Protein AF-A0A812M1S1-F1 (afdb_monomer_lite)

Sequence (700 aa):
MVAMEPDNLEDELPYSQRESWKDVVPVPQEDGPHPLAVIKYPFGFEEVHSYFRAIQRRNETSVRALHLTADVIEHNSANYTAWYYRRRCLKELGIDLEEERIFTDKWARDCPKNYQVWYHRRWLVTEMATRARSRAPGPEAEEDIQELAKTELDYHLECMRVNSDYKNYNGWSHRQFILQQFSLWHQELPFVEQLLEEDIRNNSAWNHRYTVVRHQNWPLTDTIRERELNFAMQAIRKCASNECAWNYLSAFLGEGDGKVSWTSAPAVEALCREVTAVAAQEGTSCCFAIQALANIFEDGARKRFSASESVQGEVSQAKGDVQAALQQFEQLTEVDRIRAKYWQWLVLVGIEDPVLSCRLLVTIDTMEPLLKWPGRGHRLGSISWGPSNDARACVACCKFVLSRTPLAFGSFAGTHSGRSLHQATYGQIRPSVSFVSEARVIRPVKECNSMDMSILPHPLMDPKGDPREGTFEIPPPPKEVDDSFIKMYQNHSLMLPSERYKEHLLMKAGEQKWREERDAVFRYRKRMTVLERKHPEGILGVDGPTHPDTILYKERYQHLAAQAERKANIAENRFGNLHDKTYSDDAVAMRNYGTDPGLERSKDICIQRKCVDPEQHPFRFLDTHARLFPKFSPTWDPERAAALRSHDVRDRTHNIINGAQNALSYEVALPWEEVQQQAIQRRVAEAAKTATRSMSSHEI

Structure (mmCIF, N/CA/C/O backbone):
data_AF-A0A812M1S1-F1
#
_entry.id   AF-A0A812M1S1-F1
#
loop_
_atom_site.group_PDB
_atom_site.id
_atom_site.type_symbol
_atom_site.label_atom_id
_atom_site.label_alt_id
_atom_site.label_comp_id
_atom_site.label_asym_id
_atom_site.label_entity_id
_atom_site.label_seq_id
_atom_site.pdbx_PDB_ins_code
_atom_site.Cartn_x
_atom_site.Cartn_y
_atom_site.Cartn_z
_atom_site.occupancy
_atom_site.B_iso_or_equiv
_atom_site.auth_seq_id
_atom_site.auth_comp_id
_atom_site.auth_asym_id
_atom_site.auth_atom_id
_atom_site.pdbx_PDB_model_num
ATOM 1 N N . MET A 1 1 ? -3.204 8.213 33.903 1.00 43.81 1 MET A N 1
ATOM 2 C CA . MET A 1 1 ? -4.020 7.657 34.993 1.00 43.81 1 MET A CA 1
ATOM 3 C C . MET A 1 1 ? -4.989 8.739 35.476 1.00 43.81 1 MET A C 1
ATOM 5 O O . MET A 1 1 ? -4.626 9.516 36.349 1.00 43.81 1 MET A O 1
ATOM 9 N N . VAL A 1 2 ? -6.241 8.760 35.001 1.00 32.69 2 VAL A N 1
ATOM 10 C CA . VAL A 1 2 ? -7.370 8.665 35.930 1.00 32.69 2 VAL A CA 1
ATOM 11 C C . VAL A 1 2 ? -6.939 7.541 36.846 1.00 32.69 2 VAL A C 1
ATOM 13 O O . VAL A 1 2 ? -6.674 6.450 36.344 1.00 32.69 2 VAL A O 1
ATOM 16 N N . ALA A 1 3 ? -6.618 7.876 38.094 1.00 27.91 3 ALA A N 1
ATOM 17 C CA . ALA A 1 3 ? -6.011 6.945 39.029 1.00 27.91 3 ALA A CA 1
ATOM 18 C C . ALA A 1 3 ? -6.717 5.593 38.884 1.00 27.91 3 ALA A C 1
ATOM 20 O O . ALA A 1 3 ? -7.895 5.478 39.212 1.00 27.91 3 ALA A O 1
ATOM 21 N N . MET A 1 4 ? -6.020 4.603 38.316 1.00 37.97 4 MET A N 1
ATOM 22 C CA . MET A 1 4 ? -6.395 3.228 38.571 1.00 37.97 4 MET A CA 1
ATOM 23 C C . MET A 1 4 ? -6.186 3.120 40.067 1.00 37.97 4 MET A C 1
ATOM 25 O O . MET A 1 4 ? -5.042 3.181 40.527 1.00 37.97 4 MET A O 1
ATOM 29 N N . GLU A 1 5 ? -7.283 3.136 40.822 1.00 37.41 5 GLU A N 1
ATOM 30 C CA . GLU A 1 5 ? -7.204 2.874 42.247 1.00 37.41 5 GLU A CA 1
ATOM 31 C C . GLU A 1 5 ? -6.403 1.576 42.402 1.00 37.41 5 GLU A C 1
ATOM 33 O O . GLU A 1 5 ? -6.735 0.597 41.726 1.00 37.41 5 GLU A O 1
ATOM 38 N N . PRO A 1 6 ? -5.313 1.561 43.189 1.00 38.31 6 PRO A N 1
ATOM 39 C CA . PRO A 1 6 ? -4.313 0.498 43.106 1.00 38.31 6 PRO A CA 1
ATOM 40 C C . PRO A 1 6 ? -4.781 -0.897 43.538 1.00 38.31 6 PRO A C 1
ATOM 42 O O . PRO A 1 6 ? -3.941 -1.780 43.604 1.00 38.31 6 PRO A O 1
ATOM 45 N N . ASP A 1 7 ? -6.068 -1.120 43.816 1.00 44.41 7 ASP A N 1
ATOM 46 C CA . ASP A 1 7 ? -6.589 -2.367 44.382 1.00 44.41 7 ASP A CA 1
ATOM 47 C C . ASP A 1 7 ? -8.059 -2.637 43.991 1.00 44.41 7 ASP A C 1
ATOM 49 O O . ASP A 1 7 ? -8.865 -3.043 44.831 1.00 44.41 7 ASP A O 1
ATOM 53 N N . ASN A 1 8 ? -8.466 -2.444 42.729 1.00 55.25 8 ASN A N 1
ATOM 54 C CA . ASN A 1 8 ? -9.764 -2.983 42.302 1.00 55.25 8 ASN A CA 1
ATOM 55 C C . ASN A 1 8 ? -9.637 -4.481 41.972 1.00 55.25 8 ASN A C 1
ATOM 57 O O . ASN A 1 8 ? -9.629 -4.878 40.810 1.00 55.25 8 ASN A O 1
ATOM 61 N N . LEU A 1 9 ? -9.539 -5.321 43.012 1.00 65.69 9 LEU A N 1
ATOM 62 C CA . LEU A 1 9 ? -9.507 -6.795 42.918 1.00 65.69 9 LEU A CA 1
ATOM 63 C C . LEU A 1 9 ? -10.657 -7.370 42.066 1.00 65.69 9 LEU A C 1
ATOM 65 O O . LEU A 1 9 ? -10.580 -8.502 41.595 1.00 65.69 9 LEU A O 1
ATOM 69 N N . GLU A 1 10 ? -11.729 -6.598 41.868 1.00 77.56 10 GLU A N 1
ATOM 70 C CA . GLU A 1 10 ? -12.855 -6.948 41.007 1.00 77.56 10 GLU A CA 1
ATOM 71 C C . GLU A 1 10 ? -12.462 -7.077 39.524 1.00 77.56 10 GLU A C 1
ATOM 73 O O . GLU A 1 10 ? -13.024 -7.913 38.817 1.00 77.56 10 GLU A O 1
ATOM 78 N N . ASP A 1 11 ? -11.478 -6.312 39.041 1.00 75.31 11 ASP A N 1
ATOM 79 C CA . ASP A 1 11 ? -11.073 -6.332 37.629 1.00 75.31 11 ASP A CA 1
ATOM 80 C C . ASP A 1 11 ? -10.280 -7.593 37.241 1.00 75.31 11 ASP A C 1
ATOM 82 O O . ASP A 1 11 ? -10.211 -7.937 36.059 1.00 75.31 11 ASP A O 1
ATOM 86 N N . GLU A 1 12 ? -9.764 -8.342 38.221 1.00 78.75 12 GLU A N 1
ATOM 87 C CA . GLU A 1 12 ? -9.169 -9.670 38.011 1.00 78.75 12 GLU A CA 1
A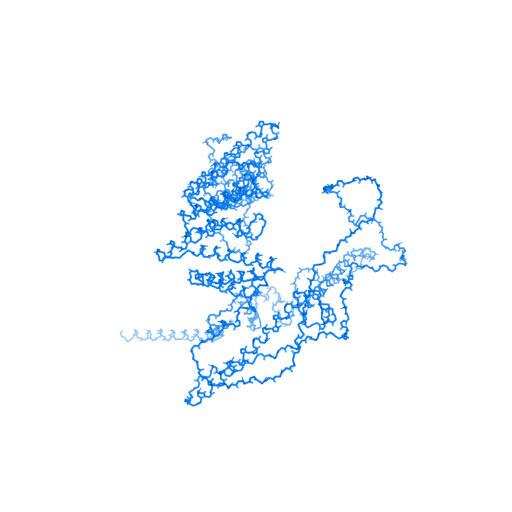TOM 88 C C . GLU A 1 12 ? -10.219 -10.794 37.969 1.00 78.75 12 GLU A C 1
ATOM 90 O O . GLU A 1 12 ? -9.928 -11.911 37.532 1.00 78.75 12 GLU A O 1
ATOM 95 N N . LEU A 1 13 ? -11.456 -10.519 38.400 1.00 88.06 13 LEU A N 1
ATOM 96 C CA . LEU A 1 13 ? -12.528 -11.510 38.410 1.00 88.06 13 LEU A CA 1
ATOM 97 C C . LEU A 1 13 ? -13.172 -11.667 37.017 1.00 88.06 13 LEU A C 1
ATOM 99 O O . LEU A 1 13 ? -13.267 -10.696 36.253 1.00 88.06 13 LEU A O 1
ATOM 103 N N . PRO A 1 14 ? -13.692 -12.868 36.692 1.00 90.25 14 PRO A N 1
ATOM 104 C CA . PRO A 1 14 ? -14.591 -13.077 35.557 1.00 90.25 14 PRO A CA 1
ATOM 105 C C . PRO A 1 14 ? -15.770 -12.101 35.595 1.00 90.25 14 PRO A C 1
ATOM 107 O O . PRO A 1 14 ? -16.297 -11.806 36.670 1.00 90.25 14 PRO A O 1
ATOM 110 N N . TYR A 1 15 ? -16.235 -11.637 34.434 1.00 93.19 15 TYR A N 1
ATOM 111 C CA . TYR A 1 15 ? -17.319 -10.646 34.344 1.00 93.19 15 TYR A CA 1
ATOM 112 C C . TYR A 1 15 ? -18.610 -11.098 35.044 1.00 93.19 15 TYR A C 1
ATOM 114 O O . TYR A 1 15 ? -19.323 -10.279 35.618 1.00 93.19 15 TYR A O 1
ATOM 122 N N . SER A 1 16 ? -18.883 -12.404 35.062 1.00 92.62 16 SER A N 1
ATOM 123 C CA . SER A 1 16 ? -20.007 -13.009 35.790 1.00 92.62 16 SER A CA 1
ATOM 124 C C . SER A 1 16 ? -19.948 -12.864 37.312 1.00 92.62 16 SER A C 1
ATOM 126 O O . SER A 1 16 ? -20.977 -13.002 37.975 1.00 92.62 16 SER A O 1
ATOM 128 N N . GLN A 1 17 ? -18.769 -12.590 37.870 1.00 93.06 17 GLN A N 1
ATOM 129 C CA . GLN A 1 17 ? -18.531 -12.459 39.309 1.00 93.06 17 GLN A CA 1
ATOM 130 C C . GLN A 1 17 ? -18.355 -11.002 39.751 1.00 93.06 17 GLN A C 1
ATOM 132 O O . GLN A 1 17 ? -18.343 -10.736 40.952 1.00 93.06 17 GLN A O 1
ATOM 137 N N . ARG A 1 18 ? -18.250 -10.064 38.803 1.00 93.75 18 ARG A N 1
ATOM 138 C CA . ARG A 1 18 ? -18.139 -8.632 39.089 1.00 93.75 18 ARG A CA 1
ATOM 139 C C . ARG A 1 18 ? -19.490 -8.084 39.550 1.00 93.75 18 ARG A C 1
ATOM 141 O O . ARG A 1 18 ? -20.499 -8.210 38.853 1.00 93.75 18 ARG A O 1
ATOM 148 N N . GLU A 1 19 ? -19.514 -7.452 40.719 1.00 92.12 19 GLU A N 1
ATOM 149 C CA . GLU A 1 19 ? -20.697 -6.790 41.280 1.00 92.12 19 GLU A CA 1
ATOM 150 C C . GLU A 1 19 ? -21.224 -5.714 40.322 1.00 92.12 19 GLU A C 1
ATOM 152 O O . GLU A 1 19 ? -22.426 -5.626 40.065 1.00 92.12 19 GLU A O 1
ATOM 157 N N . SER A 1 20 ? -20.300 -4.967 39.715 1.00 92.44 20 SER A N 1
ATOM 158 C CA . SER A 1 20 ? -20.544 -3.903 38.735 1.00 92.44 20 SER A CA 1
ATOM 159 C C . SER A 1 20 ? -21.190 -4.366 37.417 1.00 92.44 20 SER A C 1
ATOM 161 O O . SER A 1 20 ? -21.615 -3.525 36.618 1.00 92.44 20 SER A O 1
ATOM 163 N N . TRP A 1 21 ? -21.291 -5.681 37.188 1.00 95.19 21 TRP A N 1
ATOM 164 C CA . TRP A 1 21 ? -21.847 -6.291 35.974 1.00 95.19 21 TRP A CA 1
ATOM 165 C C . TRP A 1 21 ? -23.093 -7.151 36.218 1.00 95.19 21 TRP A C 1
ATOM 167 O O . TRP A 1 21 ? -23.639 -7.714 35.266 1.00 95.19 21 TRP A O 1
ATOM 177 N N . LYS A 1 22 ? -23.603 -7.226 37.456 1.00 94.50 22 LYS A N 1
ATOM 178 C CA . LYS A 1 22 ? -24.790 -8.036 37.796 1.00 94.50 22 LYS A CA 1
ATOM 179 C C . LYS A 1 22 ? -26.070 -7.623 37.068 1.00 94.50 22 LYS A C 1
ATOM 181 O O . LYS A 1 22 ? -26.960 -8.449 36.881 1.00 94.50 22 LYS A O 1
ATOM 186 N N . ASP A 1 23 ? -26.187 -6.363 36.652 1.00 95.81 23 ASP A N 1
ATOM 187 C CA . ASP A 1 23 ? -27.327 -5.862 35.876 1.00 95.81 23 ASP A CA 1
ATOM 188 C C . ASP A 1 23 ? -27.279 -6.281 34.394 1.00 95.81 23 ASP A C 1
ATOM 190 O O . ASP A 1 23 ? -28.252 -6.089 33.651 1.00 95.81 23 ASP A O 1
ATOM 194 N N . VAL A 1 24 ? -26.158 -6.839 33.927 1.00 96.38 24 VAL A N 1
ATOM 195 C CA . VAL A 1 24 ? -25.936 -7.229 32.534 1.00 96.38 24 VAL A CA 1
ATOM 196 C C . VAL A 1 24 ? -26.082 -8.739 32.379 1.00 96.38 24 VAL A C 1
ATOM 198 O O . VAL A 1 24 ? -25.326 -9.525 32.938 1.00 96.38 24 VAL A O 1
ATOM 201 N N . VAL A 1 25 ? -27.044 -9.151 31.552 1.00 96.69 25 VAL A N 1
ATOM 202 C CA . VAL A 1 25 ? -27.196 -10.556 31.155 1.00 96.69 25 VAL A CA 1
ATOM 203 C C . VAL A 1 25 ? -26.327 -10.801 29.914 1.00 96.69 25 VAL A C 1
ATOM 205 O O . VAL A 1 25 ? -26.579 -10.151 28.893 1.00 96.69 25 VAL A O 1
ATOM 208 N N . PRO A 1 26 ? -25.322 -11.698 29.965 1.00 97.12 26 PRO A N 1
ATOM 209 C CA . PRO A 1 26 ? -24.440 -11.960 28.831 1.00 97.12 26 PRO A CA 1
ATOM 210 C C . PRO A 1 26 ? -25.211 -12.576 27.658 1.00 97.12 26 PRO A C 1
ATOM 212 O O . PRO A 1 26 ? -26.117 -13.389 27.842 1.00 97.12 26 PRO A O 1
ATOM 215 N N . VAL A 1 27 ? -24.840 -12.198 26.433 1.00 98.00 27 VAL A N 1
ATOM 216 C CA . VAL A 1 27 ? -25.465 -12.699 25.200 1.00 98.00 27 VAL A CA 1
ATOM 217 C C . VAL A 1 27 ? -24.479 -13.629 24.487 1.00 98.00 27 VAL A C 1
ATOM 219 O O . VAL A 1 27 ? -23.480 -13.133 23.960 1.00 98.00 27 VAL A O 1
ATOM 222 N N . PRO A 1 28 ? -24.712 -14.955 24.444 1.00 96.00 28 PRO A N 1
ATOM 223 C CA . PRO A 1 28 ? -23.805 -15.889 23.779 1.00 96.00 28 PRO A CA 1
ATOM 224 C C . PRO A 1 28 ? -23.759 -15.653 22.264 1.00 96.00 28 PRO A C 1
ATOM 226 O O . PRO A 1 28 ? -24.627 -14.994 21.689 1.00 96.00 28 PRO A O 1
ATOM 229 N N . GLN A 1 29 ? -22.721 -16.175 21.614 1.00 95.62 29 GLN A N 1
ATOM 230 C CA . GLN A 1 29 ? -22.627 -16.149 20.157 1.00 95.62 29 GLN A CA 1
ATOM 231 C C . GLN A 1 29 ? -23.627 -17.141 19.555 1.00 95.62 29 GLN A C 1
ATOM 233 O O . GLN A 1 29 ? -23.710 -18.283 20.001 1.00 95.62 29 GLN A O 1
ATOM 238 N N . GLU A 1 30 ? -24.386 -16.710 18.551 1.00 94.44 30 GLU A N 1
ATOM 239 C CA . GLU A 1 30 ? -25.366 -17.551 17.863 1.00 94.44 30 GLU A CA 1
ATOM 240 C C . GLU A 1 30 ? -24.811 -18.006 16.506 1.00 94.44 30 GLU A C 1
ATOM 242 O O . GLU A 1 30 ? -25.001 -17.339 15.493 1.00 94.44 30 GLU A O 1
ATOM 247 N N . ASP A 1 31 ? -24.132 -19.157 16.483 1.00 94.25 31 ASP A N 1
ATOM 248 C CA . ASP A 1 31 ? -23.580 -19.746 15.247 1.00 94.25 31 ASP A CA 1
ATOM 249 C C . ASP A 1 31 ? -24.579 -20.680 14.521 1.00 94.25 31 ASP A C 1
ATOM 251 O O . ASP A 1 31 ? -24.254 -21.320 13.518 1.00 94.25 31 ASP A O 1
ATOM 255 N N . GLY A 1 32 ? -25.819 -20.757 15.016 1.00 93.56 32 GLY A N 1
ATOM 256 C CA . GLY A 1 32 ? -26.879 -21.616 14.485 1.00 93.56 32 GLY A CA 1
ATOM 257 C C . GLY A 1 32 ? -26.776 -23.095 14.906 1.00 93.56 32 GLY A C 1
ATOM 258 O O . GLY A 1 32 ? -25.876 -23.486 15.647 1.00 93.56 32 GLY A O 1
ATOM 259 N N . PRO A 1 33 ? -27.715 -23.952 14.452 1.00 94.69 33 PRO A N 1
ATOM 260 C CA . PRO A 1 33 ? -27.803 -25.356 14.878 1.00 94.69 33 PRO A CA 1
ATOM 261 C C . PRO A 1 33 ? -26.703 -26.258 14.292 1.00 94.69 33 PRO A C 1
ATOM 263 O O . PRO A 1 33 ? -26.418 -27.321 14.842 1.00 94.69 33 PRO A O 1
ATOM 266 N N . HIS A 1 34 ? -26.094 -25.853 13.174 1.00 94.50 34 HIS A N 1
ATOM 267 C CA . HIS A 1 34 ? -25.042 -26.596 12.473 1.00 94.50 34 HIS A CA 1
ATOM 268 C C . HIS A 1 34 ? -23.892 -25.651 12.107 1.00 94.50 34 HIS A C 1
ATOM 270 O O . HIS A 1 34 ? -23.747 -25.274 10.941 1.00 94.50 34 HIS A O 1
ATOM 276 N N . PRO A 1 35 ? -23.118 -25.208 13.107 1.00 93.75 35 PRO A N 1
ATOM 277 C CA . PRO A 1 35 ? -22.160 -24.138 12.915 1.00 93.75 35 PRO A CA 1
ATOM 278 C C . PRO A 1 35 ? -20.952 -24.611 12.087 1.00 93.75 35 PRO A C 1
ATOM 280 O O . PRO A 1 35 ? -20.458 -25.731 12.243 1.00 93.75 35 PRO A O 1
ATOM 283 N N . LEU A 1 36 ? -20.479 -23.752 11.180 1.00 93.44 36 LEU A N 1
ATOM 284 C CA . LEU A 1 36 ? -19.307 -23.991 10.331 1.00 93.44 36 LEU A CA 1
ATOM 285 C C . LEU A 1 36 ? -18.106 -23.217 10.873 1.00 93.44 36 LEU A C 1
ATOM 287 O O . LEU A 1 36 ? -18.261 -22.102 11.357 1.00 93.44 36 LEU A O 1
ATOM 291 N N . ALA A 1 37 ? -16.907 -23.800 10.764 1.00 94.00 37 ALA A N 1
ATOM 292 C CA . ALA A 1 37 ? -15.658 -23.185 11.229 1.00 94.00 37 ALA A CA 1
ATOM 293 C C . ALA A 1 37 ? -15.702 -22.729 12.706 1.00 94.00 37 ALA A C 1
ATOM 295 O O . ALA A 1 37 ? -15.164 -21.680 13.055 1.00 94.00 37 ALA A O 1
ATOM 296 N N . VAL A 1 38 ? -16.334 -23.535 13.570 1.00 93.62 38 VAL A N 1
ATOM 297 C CA . VAL A 1 38 ? -16.431 -23.266 15.012 1.00 93.62 38 VAL A CA 1
ATOM 298 C C . VAL A 1 38 ? -15.045 -23.114 15.617 1.00 93.62 38 VAL A C 1
ATOM 300 O O . VAL A 1 38 ? -14.226 -24.038 15.581 1.00 93.62 38 VAL A O 1
ATOM 303 N N . ILE A 1 39 ? -14.804 -21.955 16.214 1.00 95.31 39 ILE A N 1
ATOM 304 C CA . ILE A 1 39 ? -13.573 -21.678 16.938 1.00 95.31 39 ILE A CA 1
ATOM 305 C C . ILE A 1 39 ? -13.738 -22.232 18.349 1.00 95.31 39 ILE A C 1
ATOM 307 O O . ILE A 1 39 ? -14.681 -21.894 19.057 1.00 95.31 39 ILE A O 1
ATOM 311 N N . LYS A 1 40 ? -12.802 -23.082 18.774 1.00 94.50 40 LYS A N 1
ATOM 312 C CA . LYS A 1 40 ? -12.700 -23.482 20.179 1.00 94.50 40 LYS A CA 1
ATOM 313 C C . LYS A 1 40 ? -11.996 -22.366 20.936 1.00 94.50 40 LYS A C 1
ATOM 315 O O . LYS A 1 40 ? -10.768 -22.291 20.921 1.00 94.50 40 LYS A O 1
ATOM 320 N N . TYR A 1 41 ? -12.783 -21.466 21.507 1.00 95.44 41 TYR A N 1
ATOM 321 C CA . TYR A 1 41 ? -12.266 -20.283 22.173 1.00 95.44 41 TYR A CA 1
ATOM 322 C C . TYR A 1 41 ? -11.461 -20.641 23.437 1.00 95.44 41 TYR A C 1
ATOM 324 O O . TYR A 1 41 ? -11.786 -21.615 24.122 1.00 95.44 41 TYR A O 1
ATOM 332 N N . PRO A 1 42 ? -10.399 -19.879 23.757 1.00 91.75 42 PRO A N 1
ATOM 333 C CA . PRO A 1 42 ? -9.688 -20.037 25.018 1.00 91.75 42 PRO A CA 1
ATOM 334 C C . PRO A 1 42 ? -10.553 -19.570 26.196 1.00 91.75 42 PRO A C 1
ATOM 336 O O . PRO A 1 42 ? -11.547 -18.860 26.023 1.00 91.75 42 PRO A O 1
ATOM 339 N N . PHE A 1 43 ? -10.155 -19.955 27.410 1.00 88.56 43 PHE A N 1
ATOM 340 C CA . PHE A 1 43 ? -10.838 -19.543 28.637 1.00 88.56 43 PHE A CA 1
ATOM 341 C C . PHE A 1 43 ? -10.971 -18.010 28.722 1.00 88.56 43 PHE A C 1
ATOM 343 O O . PHE A 1 43 ? -10.062 -17.280 28.329 1.00 88.56 43 PHE A O 1
ATOM 350 N N . GLY A 1 44 ? -12.121 -17.528 29.200 1.00 90.88 44 GLY A N 1
ATOM 351 C CA . GLY A 1 44 ? -12.446 -16.099 29.316 1.00 90.88 44 GLY A CA 1
ATOM 352 C C . GLY A 1 44 ? -12.945 -15.438 28.024 1.00 90.88 44 GLY A C 1
ATOM 353 O O . GLY A 1 44 ? -13.817 -14.574 28.086 1.00 90.88 44 GLY A O 1
ATOM 354 N N . PHE A 1 45 ? -12.508 -15.893 26.844 1.00 95.94 45 PHE A N 1
ATOM 355 C CA . PHE A 1 45 ? -12.856 -15.249 25.569 1.00 95.94 45 PHE A CA 1
ATOM 356 C C . PHE A 1 45 ? -14.371 -15.188 25.328 1.00 95.94 45 PHE A C 1
ATOM 358 O O . PHE A 1 45 ? -14.901 -14.134 24.964 1.00 95.94 45 PHE A O 1
ATOM 365 N N . GLU A 1 46 ? -15.067 -16.315 25.518 1.00 95.38 46 GLU A N 1
ATOM 366 C CA . GLU A 1 46 ? -16.518 -16.407 25.318 1.00 95.38 46 GLU A CA 1
ATOM 367 C C . GLU A 1 46 ? -17.282 -15.500 26.276 1.00 95.38 46 GLU A C 1
ATOM 369 O O . GLU A 1 46 ? -18.252 -14.864 25.863 1.00 95.38 46 GLU A O 1
ATOM 374 N N . GLU A 1 47 ? -16.842 -15.421 27.533 1.00 95.38 47 GLU A N 1
ATOM 375 C CA . GLU A 1 47 ? -17.469 -14.592 28.557 1.00 95.38 47 GLU A CA 1
ATOM 376 C C . GLU A 1 47 ? -17.354 -13.115 28.173 1.00 95.38 47 GLU A C 1
ATOM 378 O O . GLU A 1 47 ? -18.377 -12.461 27.959 1.00 95.38 47 GLU A O 1
ATOM 383 N N . VAL A 1 48 ? -16.129 -12.623 27.965 1.00 97.12 48 VAL A N 1
ATOM 384 C CA . VAL A 1 48 ? -15.853 -11.227 27.589 1.00 97.12 48 VAL A CA 1
ATOM 385 C C . VAL A 1 48 ? -16.642 -10.828 26.340 1.00 97.12 48 VAL A C 1
ATOM 387 O O . VAL A 1 48 ? -17.332 -9.807 26.322 1.00 97.12 48 VAL A O 1
ATOM 390 N N . HIS A 1 49 ? -16.634 -11.666 25.298 1.00 97.81 49 HIS A N 1
ATOM 391 C CA . HIS A 1 49 ? -17.378 -11.374 24.071 1.00 97.81 49 HIS A CA 1
ATOM 392 C C . HIS A 1 49 ? -18.900 -11.460 24.256 1.00 97.81 49 HIS A C 1
ATOM 394 O O . HIS A 1 49 ? -19.639 -10.779 23.540 1.00 97.81 49 HIS A O 1
ATOM 400 N N . SER A 1 50 ? -19.395 -12.253 25.209 1.00 97.75 50 SER A N 1
ATOM 401 C CA . SER A 1 50 ? -20.829 -12.326 25.510 1.00 97.75 50 SER A CA 1
ATOM 402 C C . SER A 1 50 ? -21.328 -11.097 26.258 1.00 97.75 50 SER A C 1
ATOM 404 O O . SER A 1 50 ? -22.409 -10.586 25.949 1.00 97.75 50 SER A O 1
ATOM 406 N N . TYR A 1 51 ? -20.524 -10.571 27.181 1.00 98.12 51 TYR A N 1
ATOM 407 C CA . TYR A 1 51 ? -20.777 -9.272 27.801 1.00 98.12 51 TYR A CA 1
ATOM 408 C C . TYR A 1 51 ? -20.671 -8.138 26.782 1.00 98.12 51 TYR A C 1
ATOM 410 O O . TYR A 1 51 ? -21.519 -7.244 26.771 1.00 98.12 51 TYR A O 1
ATOM 418 N N . PHE A 1 52 ? -19.716 -8.210 25.850 1.00 98.25 52 PHE A N 1
ATOM 419 C CA . PHE A 1 52 ? -19.597 -7.216 24.785 1.00 98.25 52 PHE A CA 1
ATOM 420 C C . PHE A 1 52 ? -20.853 -7.189 23.916 1.00 98.25 52 PHE A C 1
ATOM 422 O O . PHE A 1 52 ? -21.469 -6.136 23.773 1.00 98.25 52 PHE A O 1
ATOM 429 N N . ARG A 1 53 ? -21.329 -8.348 23.443 1.00 98.44 53 ARG A N 1
ATOM 430 C CA . ARG A 1 53 ? -22.602 -8.448 22.707 1.00 98.44 53 ARG A CA 1
ATOM 431 C C . ARG A 1 53 ? -23.791 -7.899 23.504 1.00 98.44 53 ARG A C 1
ATOM 433 O O . ARG A 1 53 ? -24.664 -7.256 22.920 1.00 98.44 53 ARG A O 1
ATOM 440 N N . ALA A 1 54 ? -23.830 -8.111 24.821 1.00 97.81 54 ALA A N 1
ATOM 441 C CA . ALA A 1 54 ? -24.883 -7.575 25.683 1.00 97.81 54 ALA A CA 1
ATOM 442 C C . ALA A 1 54 ? -24.866 -6.036 25.738 1.00 97.81 54 ALA A C 1
ATOM 444 O O . ALA A 1 54 ? -25.901 -5.402 25.511 1.00 97.81 54 ALA A O 1
ATOM 445 N N . ILE A 1 55 ? -23.693 -5.436 25.961 1.00 97.38 55 ILE A N 1
ATOM 446 C CA . ILE A 1 55 ? -23.484 -3.979 25.945 1.00 97.38 55 ILE A CA 1
ATOM 447 C C . ILE A 1 55 ? -23.845 -3.387 24.584 1.00 97.38 55 ILE A C 1
ATOM 449 O O . ILE A 1 55 ? -24.559 -2.384 24.504 1.00 97.38 55 ILE A O 1
ATOM 453 N N . GLN A 1 56 ? -23.430 -4.047 23.501 1.00 96.31 56 GLN A N 1
ATOM 454 C CA . GLN A 1 56 ? -23.762 -3.625 22.147 1.00 96.31 56 GLN A CA 1
ATOM 455 C C . GLN A 1 56 ? -25.270 -3.611 21.904 1.00 96.31 56 GLN A C 1
ATOM 457 O O . GLN A 1 56 ? -25.798 -2.622 21.399 1.00 96.31 56 GLN A O 1
ATOM 462 N N . ARG A 1 57 ? -25.973 -4.674 22.314 1.00 96.00 57 ARG A N 1
ATOM 463 C CA . ARG A 1 57 ? -27.428 -4.806 22.155 1.00 96.00 57 ARG A CA 1
ATOM 464 C C . ARG A 1 57 ? -28.209 -3.758 22.947 1.00 96.00 57 ARG A C 1
ATOM 466 O O . ARG A 1 57 ? -29.251 -3.308 22.480 1.00 96.00 57 ARG A O 1
ATOM 473 N N . ARG A 1 58 ? -27.707 -3.362 24.120 1.00 95.75 58 ARG A N 1
ATOM 474 C CA . ARG A 1 58 ? -28.261 -2.260 24.929 1.00 95.75 58 ARG A CA 1
ATOM 475 C C . ARG A 1 58 ? -27.881 -0.877 24.402 1.00 95.75 58 ARG A C 1
ATOM 477 O O . ARG A 1 58 ? -28.415 0.117 24.879 1.00 95.75 58 ARG A O 1
ATOM 484 N N . ASN A 1 59 ? -26.972 -0.817 23.429 1.00 95.12 59 ASN A N 1
ATOM 485 C CA . ASN A 1 59 ? -26.363 0.408 22.939 1.00 95.12 59 ASN A CA 1
ATOM 486 C C . ASN A 1 59 ? -25.773 1.274 24.069 1.00 95.12 59 ASN A C 1
ATOM 488 O O . ASN A 1 59 ? -25.806 2.498 23.992 1.00 95.12 59 ASN A O 1
ATOM 492 N N . GLU A 1 60 ? -25.248 0.637 25.118 1.00 96.62 60 GLU A N 1
ATOM 493 C CA . GLU A 1 60 ? -24.731 1.339 26.290 1.00 96.62 60 GLU A CA 1
ATOM 494 C C . GLU A 1 60 ? -23.402 2.033 25.958 1.00 96.62 60 GLU A C 1
ATOM 496 O O . GLU A 1 60 ? -22.498 1.423 25.380 1.00 96.62 60 GLU A O 1
ATOM 501 N N . THR A 1 61 ? -23.285 3.307 26.336 1.00 96.62 61 THR A N 1
ATOM 502 C CA . THR A 1 61 ? -22.029 4.062 26.298 1.00 96.62 61 THR A CA 1
ATOM 503 C C . THR A 1 61 ? -21.676 4.494 27.722 1.00 96.62 61 THR A C 1
ATOM 505 O O . THR A 1 61 ? -22.262 5.429 28.263 1.00 96.62 61 THR A O 1
ATOM 508 N N . SER A 1 62 ? -20.741 3.782 28.349 1.00 96.25 62 SER A N 1
ATOM 509 C CA . SER A 1 62 ? -20.341 3.961 29.750 1.00 96.25 62 SER A CA 1
ATOM 510 C C . SER A 1 62 ? -18.842 3.698 29.928 1.00 96.25 62 SER A C 1
ATOM 512 O O . SER A 1 62 ? -18.200 3.100 29.061 1.00 96.25 62 SER A O 1
ATOM 514 N N . VAL A 1 63 ? -18.267 4.118 31.059 1.00 95.06 63 VAL A N 1
ATOM 515 C CA . VAL A 1 63 ? -16.844 3.863 31.367 1.00 95.06 63 VAL A CA 1
ATOM 516 C C . VAL A 1 63 ? -16.565 2.358 31.462 1.00 95.06 63 VAL A C 1
ATOM 518 O O . VAL A 1 63 ? -15.588 1.878 30.893 1.00 95.06 63 VAL A O 1
ATOM 521 N N . ARG A 1 64 ? -17.477 1.576 32.060 1.00 94.50 64 ARG A N 1
ATOM 522 C CA . ARG A 1 64 ? -17.361 0.106 32.085 1.00 94.50 64 ARG A CA 1
ATOM 523 C C . ARG A 1 64 ? -17.410 -0.513 30.684 1.00 94.50 64 ARG A C 1
ATOM 525 O O . ARG A 1 64 ? -16.667 -1.449 30.411 1.00 94.50 64 ARG A O 1
ATOM 532 N N . ALA A 1 65 ? -18.221 0.030 29.770 1.00 96.44 65 ALA A N 1
ATOM 533 C CA . ALA A 1 65 ? -18.244 -0.417 28.378 1.00 96.44 65 ALA A CA 1
ATOM 534 C C . ALA A 1 65 ? -16.910 -0.119 27.673 1.00 96.44 65 ALA A C 1
ATOM 536 O O . ALA A 1 65 ? -16.428 -0.950 26.902 1.00 96.44 65 ALA A O 1
ATOM 537 N N . LEU A 1 66 ? -16.283 1.027 27.968 1.00 96.56 66 LEU A N 1
ATOM 538 C CA . LEU A 1 66 ? -14.949 1.352 27.466 1.00 96.56 66 LEU A CA 1
ATOM 539 C C . LEU A 1 66 ? -13.894 0.361 27.980 1.00 96.56 66 LEU A C 1
ATOM 541 O O . LEU A 1 66 ? -13.106 -0.134 27.174 1.00 96.56 66 LEU A O 1
ATOM 545 N N . HIS A 1 67 ? -13.890 0.039 29.275 1.00 95.50 67 HIS A N 1
ATOM 546 C CA . HIS A 1 67 ? -12.967 -0.951 29.846 1.00 95.50 67 HIS A CA 1
ATOM 547 C C . HIS A 1 67 ? -13.176 -2.335 29.225 1.00 95.50 67 HIS A C 1
ATOM 549 O O . HIS A 1 67 ? -12.220 -2.936 28.746 1.00 95.50 67 HIS A O 1
ATOM 555 N N . LEU A 1 68 ? -14.430 -2.770 29.069 1.00 96.75 68 LEU A N 1
ATOM 556 C CA . LEU A 1 68 ? -14.751 -4.024 28.388 1.00 96.75 68 LEU A CA 1
ATOM 557 C C . LEU A 1 68 ? -14.196 -4.079 26.957 1.00 96.75 68 LEU A C 1
ATOM 559 O O . LEU A 1 68 ? -13.733 -5.128 26.514 1.00 96.75 68 LEU A O 1
ATOM 563 N N . THR A 1 69 ? -14.200 -2.963 26.215 1.00 97.75 69 THR A N 1
ATOM 564 C CA . THR A 1 69 ? -13.585 -2.964 24.876 1.00 97.75 69 THR A CA 1
ATOM 565 C C . THR A 1 69 ? -12.081 -3.230 24.907 1.00 97.75 69 THR A C 1
ATOM 567 O O . THR A 1 69 ? -11.576 -3.806 23.947 1.00 97.75 69 THR A O 1
ATOM 570 N N . ALA A 1 70 ? -11.370 -2.844 25.973 1.00 96.31 70 ALA A N 1
ATOM 571 C CA . ALA A 1 70 ? -9.945 -3.136 26.115 1.00 96.31 70 ALA A CA 1
ATOM 572 C C . ALA A 1 70 ? -9.711 -4.648 26.244 1.00 96.31 70 ALA A C 1
ATOM 574 O O . ALA A 1 70 ? -8.882 -5.183 25.515 1.00 96.31 70 ALA A O 1
ATOM 575 N N . ASP A 1 71 ? -10.514 -5.342 27.052 1.00 96.06 71 ASP A N 1
ATOM 576 C CA . ASP A 1 71 ? -10.417 -6.799 27.229 1.00 96.06 71 ASP A CA 1
ATOM 577 C C . ASP A 1 71 ? -10.789 -7.564 25.950 1.00 96.06 71 ASP A C 1
ATOM 579 O O . ASP A 1 71 ? -10.150 -8.550 25.580 1.00 96.06 71 ASP A O 1
ATOM 583 N N . VAL A 1 72 ? -11.794 -7.081 25.207 1.00 97.38 72 VAL A N 1
ATOM 584 C CA . VAL A 1 72 ? -12.141 -7.641 23.889 1.00 97.38 72 VAL A CA 1
ATOM 585 C C . VAL A 1 72 ? -10.973 -7.494 22.908 1.00 97.38 72 VAL A C 1
ATOM 587 O O . VAL A 1 72 ? -10.690 -8.422 22.148 1.00 97.38 72 VAL A O 1
ATOM 590 N N . ILE A 1 73 ? -10.293 -6.344 22.917 1.00 97.25 73 ILE A N 1
ATOM 591 C CA . ILE A 1 73 ? -9.118 -6.076 22.075 1.00 97.25 73 ILE A CA 1
ATOM 592 C C . ILE A 1 73 ? -7.919 -6.918 22.528 1.00 97.25 73 ILE A C 1
ATOM 594 O O . ILE A 1 73 ? -7.190 -7.412 21.671 1.00 97.25 73 ILE A O 1
ATOM 598 N N . GLU A 1 74 ? -7.742 -7.143 23.830 1.00 94.94 74 GLU A N 1
ATOM 599 C CA . GLU A 1 74 ? -6.690 -8.018 24.358 1.00 94.94 74 GLU A CA 1
ATOM 600 C C . GLU A 1 74 ? -6.862 -9.455 23.851 1.00 94.94 74 GLU A C 1
ATOM 602 O O . GLU A 1 74 ? -5.911 -10.085 23.391 1.00 94.94 74 GLU A O 1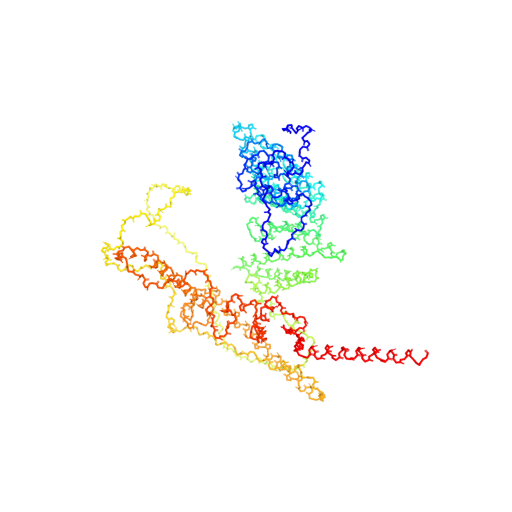
ATOM 607 N N . HIS A 1 75 ? -8.101 -9.949 23.832 1.00 94.69 75 HIS A N 1
ATOM 608 C CA . HIS A 1 75 ? -8.421 -11.257 23.270 1.00 94.69 75 HIS A CA 1
ATOM 609 C C . HIS A 1 75 ? -8.336 -11.317 21.740 1.00 94.69 75 HIS A C 1
ATOM 611 O O . HIS A 1 75 ? -7.950 -12.345 21.180 1.00 94.69 75 HIS A O 1
ATOM 617 N N . ASN A 1 76 ? -8.753 -10.257 21.047 1.00 95.56 76 ASN A N 1
ATOM 618 C CA . ASN A 1 76 ? -8.715 -10.181 19.593 1.00 95.56 76 ASN A CA 1
ATOM 619 C C . ASN A 1 76 ? -8.573 -8.733 19.116 1.00 95.56 76 ASN A C 1
ATOM 621 O O . ASN A 1 76 ? -9.555 -8.050 18.805 1.00 95.56 76 ASN A O 1
ATOM 625 N N . SER A 1 77 ? -7.327 -8.299 18.941 1.00 95.69 77 SER A N 1
ATOM 626 C CA . SER A 1 77 ? -7.021 -6.943 18.487 1.00 95.69 77 SER A CA 1
ATOM 627 C C . SER A 1 77 ? -7.486 -6.671 17.054 1.00 95.69 77 SER A C 1
ATOM 629 O O . SER A 1 77 ? -7.550 -5.516 16.639 1.00 95.69 77 SER A O 1
ATOM 631 N N . ALA A 1 78 ? -7.844 -7.694 16.271 1.00 96.62 78 ALA A N 1
ATOM 632 C CA . ALA A 1 78 ? -8.401 -7.533 14.928 1.00 96.62 78 ALA A CA 1
ATOM 633 C C . ALA A 1 78 ? -9.928 -7.319 14.923 1.00 96.62 78 ALA A C 1
ATOM 635 O O . ALA A 1 78 ? -10.519 -7.080 13.865 1.00 96.62 78 ALA A O 1
ATOM 636 N N . ASN A 1 79 ? -10.594 -7.371 16.085 1.00 97.81 79 ASN A N 1
ATOM 637 C CA . ASN A 1 79 ? -12.030 -7.129 16.195 1.00 97.81 79 ASN A CA 1
ATOM 638 C C . ASN A 1 79 ? -12.362 -5.645 15.950 1.00 97.81 79 ASN A C 1
ATOM 640 O O . ASN A 1 79 ? -12.415 -4.819 16.862 1.00 97.81 79 ASN A O 1
ATOM 644 N N . TYR A 1 80 ? -12.625 -5.296 14.691 1.00 98.00 80 TYR A N 1
ATOM 645 C CA . TYR A 1 80 ? -12.938 -3.926 14.271 1.00 98.00 80 TYR A CA 1
ATOM 646 C C . TYR A 1 80 ? -14.191 -3.348 14.942 1.00 98.00 80 TYR A C 1
ATOM 648 O O . TYR A 1 80 ? -14.306 -2.127 15.075 1.00 98.00 80 TYR A O 1
ATOM 656 N N . THR A 1 81 ? -15.115 -4.202 15.387 1.00 97.88 81 THR A N 1
ATOM 657 C CA . THR A 1 81 ? -16.340 -3.770 16.061 1.00 97.88 81 THR A CA 1
ATOM 658 C C . THR A 1 81 ? -16.038 -3.270 17.473 1.00 97.88 81 THR A C 1
ATOM 660 O O . THR A 1 81 ? -16.592 -2.251 17.888 1.00 97.88 81 THR A O 1
ATOM 663 N N . ALA A 1 82 ? -15.112 -3.926 18.179 1.00 97.94 82 ALA A N 1
ATOM 664 C CA . ALA A 1 82 ? -14.620 -3.472 19.478 1.00 97.94 82 ALA A CA 1
ATOM 665 C C . ALA A 1 82 ? -13.945 -2.101 19.366 1.00 97.94 82 ALA A C 1
ATOM 667 O O . ALA A 1 82 ? -14.311 -1.174 20.084 1.00 97.94 82 ALA A O 1
ATOM 668 N N . TRP A 1 83 ? -13.055 -1.927 18.384 1.00 98.25 83 TRP A N 1
ATOM 669 C CA . TRP A 1 83 ? -12.413 -0.638 18.110 1.00 98.25 83 TRP A CA 1
ATOM 670 C C . TRP A 1 83 ? -13.407 0.470 17.746 1.00 98.25 83 TRP A C 1
ATOM 672 O O . TRP A 1 83 ? -13.242 1.615 18.163 1.00 98.25 83 TRP A O 1
ATOM 682 N N . TYR A 1 84 ? -14.450 0.154 16.974 1.00 97.81 84 TYR A N 1
ATOM 683 C CA . TYR A 1 84 ? -15.519 1.108 16.679 1.00 97.81 84 TYR A CA 1
ATOM 684 C C . TYR A 1 84 ? -16.260 1.545 17.952 1.00 97.81 84 TYR A C 1
ATOM 686 O O . TYR A 1 84 ? -16.394 2.747 18.193 1.00 97.81 84 TYR A O 1
ATOM 694 N N . TYR A 1 85 ? -16.691 0.590 18.782 1.00 97.75 85 TYR A N 1
ATOM 695 C CA . TYR A 1 85 ? -17.370 0.883 20.049 1.00 97.75 85 TYR A CA 1
ATOM 696 C C . TYR A 1 85 ? -16.477 1.673 21.008 1.00 97.75 85 TYR A C 1
ATOM 698 O O . TYR A 1 85 ? -16.948 2.619 21.637 1.00 97.75 85 TYR A O 1
ATOM 706 N N . ARG A 1 86 ? -15.180 1.347 21.060 1.00 98.00 86 ARG A N 1
ATOM 707 C CA . ARG A 1 86 ? -14.182 2.070 21.851 1.00 98.00 86 ARG A CA 1
ATOM 708 C C . ARG A 1 86 ? -14.120 3.548 21.465 1.00 98.00 86 ARG A C 1
ATOM 710 O O . ARG A 1 86 ? -14.300 4.406 22.323 1.00 98.00 86 ARG A O 1
ATOM 717 N N . ARG A 1 87 ? -13.965 3.860 20.168 1.00 97.81 87 ARG A N 1
ATOM 718 C CA . ARG A 1 87 ? -13.978 5.251 19.659 1.00 97.81 87 ARG A CA 1
ATOM 719 C C . ARG A 1 87 ? -15.261 5.991 19.998 1.00 97.81 87 ARG A C 1
ATOM 721 O O . ARG A 1 87 ? -15.215 7.165 20.357 1.00 97.81 87 ARG A O 1
ATOM 728 N N . ARG A 1 88 ? -16.405 5.312 19.890 1.00 96.81 88 ARG A N 1
ATOM 729 C CA . ARG A 1 88 ? -17.696 5.895 20.256 1.00 96.81 88 ARG A CA 1
ATOM 730 C C . ARG A 1 88 ? -17.731 6.277 21.734 1.00 96.81 88 ARG A C 1
ATOM 732 O O . ARG A 1 88 ? -18.071 7.413 22.044 1.00 96.81 88 ARG A O 1
ATOM 739 N N . CYS A 1 89 ? -17.306 5.374 22.619 1.00 97.06 89 CYS A N 1
ATOM 740 C CA . CYS A 1 89 ? -17.241 5.639 24.056 1.00 97.06 89 CYS A CA 1
ATOM 741 C C . CYS A 1 89 ? -16.305 6.812 24.374 1.00 97.06 89 CYS A C 1
ATOM 743 O O . CYS A 1 89 ? -16.710 7.741 25.062 1.00 97.06 89 CYS A O 1
ATOM 745 N N . LEU A 1 90 ? -15.095 6.828 23.808 1.00 97.38 90 LEU A N 1
ATOM 746 C CA . LEU A 1 90 ? -14.124 7.917 23.994 1.00 97.38 90 LEU A CA 1
ATOM 747 C C . LEU A 1 90 ? -14.660 9.285 23.549 1.00 97.38 90 LEU A C 1
ATOM 749 O O . LEU A 1 90 ? -14.323 10.318 24.133 1.00 97.38 90 LEU A O 1
ATOM 753 N N . LYS A 1 91 ? -15.480 9.304 22.493 1.00 95.25 91 LYS A N 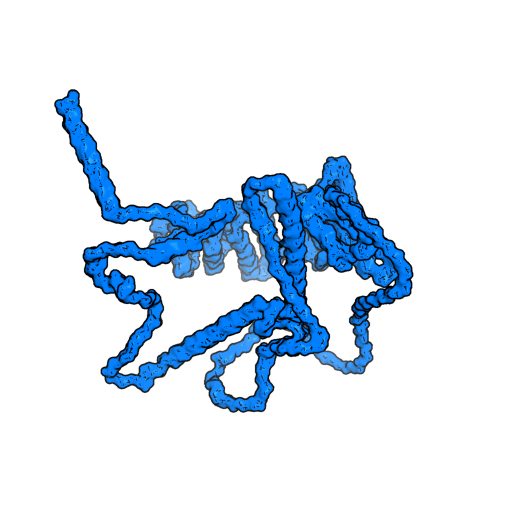1
ATOM 754 C CA . LYS A 1 91 ? -16.075 10.531 21.967 1.00 95.25 91 LYS A CA 1
ATOM 755 C C . LYS A 1 91 ? -17.258 11.009 22.805 1.00 95.25 91 LYS A C 1
ATOM 757 O O . LYS A 1 91 ? -17.289 12.174 23.178 1.00 95.25 91 LYS A O 1
ATOM 762 N N . GLU A 1 92 ? -18.211 10.129 23.097 1.00 95.88 92 GLU A N 1
ATOM 763 C CA . GLU A 1 92 ? -19.445 10.477 23.817 1.00 95.88 92 GLU A CA 1
ATOM 764 C C . GLU A 1 92 ? -19.198 10.782 25.300 1.00 95.88 92 GLU A C 1
ATOM 766 O O . GLU A 1 92 ? -19.840 11.672 25.848 1.00 95.88 92 GLU A O 1
ATOM 771 N N . LEU A 1 93 ? -18.245 10.094 25.938 1.00 95.06 93 LEU A N 1
ATOM 772 C CA . LEU A 1 93 ? -17.903 10.316 27.347 1.00 95.06 93 LEU A CA 1
ATOM 773 C C . LEU A 1 93 ? -16.964 11.514 27.556 1.00 95.06 93 LEU A C 1
ATOM 775 O O . LEU A 1 93 ? -16.750 11.920 28.693 1.00 95.06 93 LEU A O 1
ATOM 779 N N . GLY A 1 94 ? -16.377 12.064 26.487 1.00 91.94 94 GLY A N 1
ATOM 780 C CA . GLY A 1 94 ? -15.438 13.186 26.585 1.00 91.94 94 GLY A CA 1
ATOM 781 C C . GLY A 1 94 ? -14.161 12.868 27.374 1.00 91.94 94 GLY A C 1
ATOM 782 O O . GLY A 1 94 ? -13.564 13.776 27.944 1.00 91.94 94 GLY A O 1
ATOM 783 N N . ILE A 1 95 ? -13.751 11.595 27.418 1.00 92.75 95 ILE A N 1
ATOM 784 C CA . ILE A 1 95 ? -12.561 11.136 28.154 1.00 92.75 95 ILE A CA 1
ATOM 785 C C . ILE A 1 95 ? -11.298 11.751 27.547 1.00 92.75 95 ILE A C 1
ATOM 787 O O . ILE A 1 95 ? -11.220 11.935 26.325 1.00 92.75 95 ILE A O 1
ATOM 791 N N . ASP A 1 96 ? -10.326 12.077 28.400 1.00 90.12 96 ASP A N 1
ATOM 792 C CA . ASP A 1 96 ? -9.023 12.571 27.966 1.00 90.12 96 ASP A CA 1
ATOM 793 C C . ASP A 1 96 ? -8.296 11.528 27.105 1.00 90.12 96 ASP A C 1
ATOM 795 O O . ASP A 1 96 ? -8.236 10.342 27.426 1.00 90.12 96 ASP A O 1
ATOM 799 N N . LEU A 1 97 ? -7.769 11.973 25.969 1.00 95.25 97 LEU A N 1
ATOM 800 C CA . LEU A 1 97 ? -7.241 11.083 24.936 1.00 95.25 97 LEU A CA 1
ATOM 801 C C . LEU A 1 97 ? -5.782 10.694 25.170 1.00 95.25 97 LEU A C 1
ATOM 803 O O . LEU A 1 97 ? -5.287 9.804 24.483 1.00 95.25 97 LEU A O 1
ATOM 807 N N . GLU A 1 98 ? -5.105 11.307 26.140 1.00 92.38 98 GLU A N 1
ATOM 808 C CA . GLU A 1 98 ? -3.712 10.977 26.439 1.00 92.38 98 GLU A CA 1
ATOM 809 C C . GLU A 1 98 ? -3.563 9.546 26.973 1.00 92.38 98 GLU A C 1
ATOM 811 O O . GLU A 1 98 ? -2.655 8.812 26.587 1.00 92.38 98 GLU A O 1
ATOM 816 N N . GLU A 1 99 ? -4.519 9.084 27.779 1.00 91.12 99 GLU A N 1
ATOM 817 C CA . GLU A 1 99 ? -4.548 7.690 28.235 1.00 91.12 99 GLU A CA 1
ATOM 818 C C . GLU A 1 99 ? -4.795 6.716 27.089 1.00 91.12 99 GLU A C 1
ATOM 820 O O . GLU A 1 99 ? -4.194 5.642 27.023 1.00 91.12 99 GLU A O 1
ATOM 825 N N . GLU A 1 100 ? -5.651 7.112 26.148 1.00 96.12 100 GLU A N 1
ATOM 826 C CA . GLU A 1 100 ? -5.928 6.317 24.961 1.00 96.12 100 GLU A CA 1
ATOM 827 C C . GLU A 1 100 ? -4.717 6.248 24.027 1.00 96.12 100 GLU A C 1
ATOM 829 O O . GLU A 1 100 ? -4.492 5.224 23.372 1.00 96.12 100 GLU A O 1
ATOM 834 N N . ARG A 1 101 ? -3.912 7.313 23.981 1.00 94.50 101 ARG A N 1
ATOM 835 C CA . ARG A 1 101 ? -2.636 7.338 23.265 1.00 94.50 101 ARG A CA 1
ATOM 836 C C . ARG A 1 101 ? -1.686 6.302 23.837 1.00 94.50 101 ARG A C 1
ATOM 838 O O . ARG A 1 101 ? -1.208 5.465 23.079 1.00 94.50 101 ARG A O 1
ATOM 845 N N . ILE A 1 102 ? -1.525 6.264 25.159 1.00 92.56 102 ILE A N 1
ATOM 846 C CA . ILE A 1 102 ? -0.703 5.258 25.850 1.00 92.56 102 ILE A CA 1
ATOM 847 C C . ILE A 1 102 ? -1.238 3.838 25.602 1.00 92.56 102 ILE A C 1
ATOM 849 O O . ILE A 1 102 ? -0.468 2.928 25.292 1.00 92.56 102 ILE A O 1
ATOM 853 N N . PHE A 1 103 ? -2.558 3.638 25.672 1.00 93.75 103 PHE A N 1
ATOM 854 C CA . PHE A 1 103 ? -3.180 2.351 25.346 1.00 93.75 103 PHE A CA 1
ATOM 855 C C . PHE A 1 103 ? -2.859 1.917 23.907 1.00 93.75 103 PHE A C 1
ATOM 857 O O . PHE A 1 103 ? -2.458 0.779 23.659 1.00 93.75 103 PHE A O 1
ATOM 864 N N . THR A 1 104 ? -2.989 2.833 22.948 1.00 94.94 104 THR A N 1
ATOM 865 C CA . THR A 1 104 ? -2.715 2.564 21.531 1.00 94.94 104 THR A CA 1
ATOM 866 C C . THR A 1 104 ? -1.216 2.383 21.263 1.00 94.94 104 THR A C 1
ATOM 868 O O . THR A 1 104 ? -0.854 1.632 20.356 1.00 94.94 104 THR A O 1
ATOM 871 N N . ASP A 1 105 ? -0.338 3.011 22.056 1.00 93.69 105 ASP A N 1
ATOM 872 C CA . ASP A 1 105 ? 1.118 2.850 21.976 1.00 93.69 105 ASP A CA 1
ATOM 873 C C . ASP A 1 105 ? 1.550 1.400 22.283 1.00 93.69 105 ASP A C 1
ATOM 875 O O . ASP A 1 105 ? 2.472 0.883 21.650 1.00 93.69 105 ASP A O 1
ATOM 879 N N . LYS A 1 106 ? 0.880 0.703 23.212 1.00 92.19 106 LYS A N 1
ATOM 880 C CA . LYS A 1 106 ? 1.113 -0.738 23.437 1.00 92.19 106 LYS A CA 1
ATOM 881 C C . LYS A 1 106 ? 0.810 -1.524 22.160 1.00 92.19 106 LYS A C 1
ATOM 883 O O . LYS A 1 106 ? 1.650 -2.250 21.637 1.00 92.19 106 LYS A O 1
ATOM 888 N N . TRP A 1 107 ? -0.383 -1.329 21.605 1.00 93.62 107 TRP A N 1
ATOM 889 C CA . TRP A 1 107 ? -0.866 -2.131 20.482 1.00 93.62 107 TRP A CA 1
ATOM 890 C C . TRP A 1 107 ? -0.141 -1.868 19.166 1.00 93.62 107 TRP A C 1
ATOM 892 O O . TRP A 1 107 ? 0.064 -2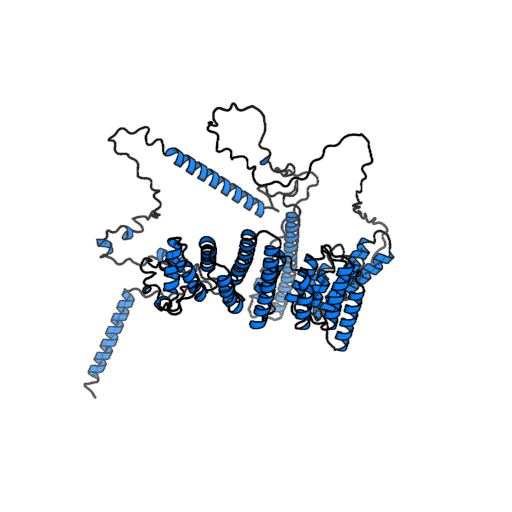.801 18.392 1.00 93.62 107 TRP A O 1
ATOM 902 N N . ALA A 1 108 ? 0.249 -0.623 18.888 1.00 93.50 108 ALA A N 1
ATOM 903 C CA . ALA A 1 108 ? 1.011 -0.305 17.681 1.00 93.50 108 ALA A CA 1
ATOM 904 C C . ALA A 1 108 ? 2.419 -0.916 17.728 1.00 93.50 108 ALA A C 1
ATOM 906 O O . ALA A 1 108 ? 2.931 -1.336 16.689 1.00 93.50 108 ALA A O 1
ATOM 907 N N . ARG A 1 109 ? 2.996 -1.046 18.930 1.00 93.31 109 ARG A N 1
ATOM 908 C CA . ARG A 1 109 ? 4.266 -1.736 19.159 1.00 93.31 109 ARG A CA 1
ATOM 909 C C . ARG A 1 109 ? 4.133 -3.252 19.054 1.00 93.31 109 ARG A C 1
ATOM 911 O O . ARG A 1 109 ? 4.908 -3.851 18.317 1.00 93.31 109 ARG A O 1
ATOM 918 N N . ASP A 1 110 ? 3.171 -3.841 19.762 1.00 91.25 110 ASP A N 1
ATOM 919 C CA . ASP A 1 110 ? 3.050 -5.297 19.928 1.00 91.25 110 ASP A CA 1
ATOM 920 C C . ASP A 1 110 ? 2.364 -5.969 18.727 1.00 91.25 110 ASP A C 1
ATOM 922 O O . ASP A 1 110 ? 2.641 -7.118 18.387 1.00 91.25 110 ASP A O 1
ATOM 926 N N . CYS A 1 111 ? 1.462 -5.250 18.052 1.00 93.12 111 CYS A N 1
ATOM 927 C CA . CYS A 1 111 ? 0.692 -5.721 16.899 1.00 93.12 111 CYS A CA 1
ATOM 928 C C . CYS A 1 111 ? 0.849 -4.787 15.676 1.00 93.12 111 CYS A C 1
ATOM 930 O O . CYS A 1 111 ? -0.150 -4.357 15.090 1.00 93.12 111 CYS A O 1
ATOM 932 N N . PRO A 1 112 ? 2.076 -4.510 15.193 1.00 93.88 112 PRO A N 1
ATOM 933 C CA . PRO A 1 112 ? 2.341 -3.491 14.168 1.00 93.88 112 PRO A CA 1
ATOM 934 C C . PRO A 1 112 ? 1.762 -3.841 12.785 1.00 93.88 112 PRO A C 1
ATOM 936 O O . PRO A 1 112 ? 1.724 -3.005 11.883 1.00 93.88 112 PRO A O 1
ATOM 939 N N . LYS A 1 113 ? 1.306 -5.080 12.570 1.00 95.38 113 LYS A N 1
ATOM 940 C CA . LYS A 1 113 ? 0.685 -5.539 11.312 1.00 95.38 113 LYS A CA 1
ATOM 941 C C . LYS A 1 113 ? -0.849 -5.553 11.362 1.00 95.38 113 LYS A C 1
ATOM 943 O O . LYS A 1 113 ? -1.483 -6.016 10.420 1.00 95.38 113 LYS A O 1
ATOM 948 N N . ASN A 1 114 ? -1.447 -5.019 12.425 1.00 96.25 114 ASN A N 1
ATOM 949 C CA . ASN A 1 114 ? -2.893 -4.950 12.606 1.00 96.25 114 ASN A CA 1
ATOM 950 C C . ASN A 1 114 ? -3.483 -3.652 12.016 1.00 96.25 114 ASN A C 1
ATOM 952 O O . ASN A 1 114 ? -3.108 -2.553 12.417 1.00 96.25 114 ASN A O 1
ATOM 956 N N . TYR A 1 115 ? -4.446 -3.766 11.097 1.00 97.38 115 TYR A N 1
ATOM 957 C CA . TYR A 1 115 ? -5.087 -2.607 10.458 1.00 97.38 115 TYR A CA 1
ATOM 958 C C . TYR A 1 115 ? -5.883 -1.729 11.429 1.00 97.38 115 TYR A C 1
ATOM 960 O O . TYR A 1 115 ? -5.872 -0.504 11.310 1.00 97.38 115 TYR A O 1
ATOM 968 N N . GLN A 1 116 ? -6.604 -2.344 12.366 1.00 97.69 116 GLN A N 1
ATOM 969 C CA . GLN A 1 116 ? -7.500 -1.653 13.285 1.00 97.69 116 GLN A CA 1
ATOM 970 C C . GLN A 1 116 ? -6.726 -0.751 14.246 1.00 97.69 116 GLN A C 1
ATOM 972 O O . GLN A 1 116 ? -7.174 0.363 14.503 1.00 97.69 116 GLN A O 1
ATOM 977 N N . VAL A 1 117 ? -5.552 -1.195 14.702 1.00 96.56 117 VAL A N 1
ATOM 978 C CA . VAL A 1 117 ? -4.658 -0.422 15.574 1.00 96.56 117 VAL A CA 1
ATOM 979 C C . VAL A 1 117 ? -4.209 0.870 14.891 1.00 96.56 117 VAL A C 1
ATOM 981 O O . VAL A 1 117 ? -4.411 1.958 15.426 1.00 96.56 117 VAL A O 1
ATOM 984 N N . TRP A 1 118 ? -3.669 0.780 13.672 1.00 96.94 118 TRP A N 1
ATOM 985 C CA . TRP A 1 118 ? -3.225 1.965 12.929 1.00 96.94 118 TRP A CA 1
ATOM 986 C C . TRP A 1 118 ? -4.387 2.872 12.530 1.00 96.94 118 TRP A C 1
ATOM 988 O O . TRP A 1 118 ? -4.271 4.094 12.596 1.00 96.94 118 TRP A O 1
ATOM 998 N N . TYR A 1 119 ? -5.534 2.299 12.161 1.00 97.31 119 TYR A N 1
ATOM 999 C CA . TYR A 1 119 ? -6.732 3.086 11.877 1.00 97.31 119 TYR A CA 1
ATOM 1000 C C . TYR A 1 119 ? -7.226 3.847 13.115 1.00 97.31 119 TYR A C 1
ATOM 1002 O O . TYR A 1 119 ? -7.562 5.030 13.028 1.00 97.31 119 TYR A O 1
ATOM 1010 N N . HIS A 1 120 ? -7.232 3.190 14.275 1.00 97.88 120 HIS A N 1
ATOM 1011 C CA . HIS A 1 120 ? -7.588 3.812 15.544 1.00 97.88 120 HIS A CA 1
ATOM 1012 C C . HIS A 1 120 ? -6.613 4.925 15.921 1.00 97.88 120 HIS A C 1
ATOM 1014 O O . HIS A 1 120 ? -7.051 6.010 16.288 1.00 97.88 120 HIS A O 1
ATOM 1020 N N . ARG A 1 121 ? -5.310 4.709 15.720 1.00 96.75 121 ARG A N 1
ATOM 1021 C CA . ARG A 1 121 ? -4.273 5.718 15.952 1.00 96.75 121 ARG A CA 1
ATOM 1022 C C . ARG A 1 121 ? -4.444 6.962 15.074 1.00 96.75 121 ARG A C 1
ATOM 1024 O O . ARG A 1 121 ? -4.336 8.079 15.570 1.00 96.75 121 ARG A O 1
ATOM 1031 N N . ARG A 1 122 ? -4.792 6.803 13.789 1.00 97.19 122 ARG A N 1
ATOM 1032 C CA . ARG A 1 122 ? -5.120 7.944 12.903 1.00 97.19 122 ARG A CA 1
ATOM 1033 C C . ARG A 1 122 ? -6.311 8.740 13.407 1.00 97.19 122 ARG A C 1
ATOM 1035 O O . ARG A 1 122 ? -6.267 9.971 13.422 1.00 97.19 122 ARG A O 1
ATOM 1042 N N . TRP A 1 123 ? -7.375 8.038 13.799 1.00 97.69 123 TRP A N 1
ATOM 1043 C CA . TRP A 1 123 ? -8.547 8.679 14.383 1.00 97.69 123 TRP A CA 1
ATOM 1044 C C . TRP A 1 123 ? -8.174 9.433 15.660 1.00 97.69 123 TRP A C 1
ATOM 1046 O O . TRP A 1 123 ? -8.549 10.593 15.790 1.00 97.69 123 TRP A O 1
ATOM 1056 N N . LEU A 1 124 ? -7.389 8.812 16.543 1.00 97.50 124 LEU A N 1
ATOM 1057 C CA . LEU A 1 124 ? -6.968 9.383 17.816 1.00 97.50 124 LEU A CA 1
ATOM 1058 C C . LEU A 1 124 ? -6.220 10.705 17.621 1.00 97.50 124 LEU A C 1
ATOM 1060 O O . LEU A 1 124 ? -6.643 11.721 18.159 1.00 97.50 124 LEU A O 1
ATOM 1064 N N . VAL A 1 125 ? -5.170 10.717 16.795 1.00 97.06 125 VAL A N 1
ATOM 1065 C CA . VAL A 1 125 ? -4.375 11.929 16.526 1.00 97.06 125 VAL A CA 1
ATOM 1066 C C . VAL A 1 125 ? -5.233 13.027 15.882 1.00 97.06 125 VAL A C 1
ATOM 1068 O O . VAL A 1 125 ? -5.119 14.203 16.226 1.00 97.06 125 VAL A O 1
ATOM 1071 N N . THR A 1 126 ? -6.156 12.655 14.990 1.00 96.81 126 THR A N 1
ATOM 1072 C CA . THR A 1 126 ? -7.087 13.608 14.357 1.00 96.81 126 THR A CA 1
ATOM 1073 C C . THR A 1 126 ? -8.073 14.203 15.362 1.00 96.81 126 THR A C 1
ATOM 1075 O O . THR A 1 126 ? -8.353 15.404 15.335 1.00 96.81 126 THR A O 1
ATOM 1078 N N . GLU A 1 127 ? -8.614 13.374 16.250 1.00 96.69 127 GLU A N 1
ATOM 1079 C CA . GLU A 1 127 ? -9.550 13.791 17.287 1.00 96.69 127 GLU A CA 1
ATOM 1080 C C . GLU A 1 127 ? -8.843 14.670 18.331 1.00 96.69 127 GLU A C 1
ATOM 1082 O O . GLU A 1 127 ? -9.373 15.723 18.678 1.00 96.69 127 GLU A O 1
ATOM 1087 N N . MET A 1 128 ? -7.623 14.318 18.757 1.00 95.75 128 MET A N 1
ATOM 1088 C CA . MET A 1 128 ? -6.790 15.144 19.643 1.00 95.75 128 MET A CA 1
ATOM 1089 C C . MET A 1 128 ? -6.548 16.533 19.044 1.00 95.75 128 MET A C 1
ATOM 1091 O O . MET A 1 128 ? -6.827 17.535 19.701 1.00 95.75 128 MET A O 1
ATOM 1095 N N . ALA A 1 129 ? -6.145 16.608 17.772 1.00 95.31 129 ALA A N 1
ATOM 1096 C CA . ALA A 1 129 ? -5.965 17.885 17.084 1.00 95.31 129 ALA A CA 1
ATOM 1097 C C . ALA A 1 129 ? -7.275 18.690 16.985 1.00 95.31 129 ALA A C 1
ATOM 1099 O O . ALA A 1 129 ? -7.293 19.906 17.170 1.00 95.31 129 ALA A O 1
ATOM 1100 N N . THR A 1 130 ? -8.404 18.021 16.739 1.00 94.56 130 THR A N 1
ATOM 1101 C CA . THR A 1 130 ? -9.726 18.669 16.682 1.00 94.56 130 THR A CA 1
ATOM 1102 C C . THR A 1 130 ? -10.134 19.247 18.041 1.00 94.56 130 THR A C 1
ATOM 1104 O O . THR A 1 130 ? -10.633 20.375 18.117 1.00 94.56 130 THR A O 1
ATOM 1107 N N . ARG A 1 131 ? -9.893 18.504 19.127 1.00 93.81 131 ARG A N 1
ATOM 1108 C CA . ARG A 1 131 ? -10.159 18.952 20.500 1.00 93.81 131 ARG A CA 1
ATOM 1109 C C . ARG A 1 131 ? -9.239 20.102 20.912 1.00 93.81 131 ARG A C 1
ATOM 1111 O O . ARG A 1 131 ? -9.737 21.059 21.499 1.00 93.81 131 ARG A O 1
ATOM 1118 N N . ALA A 1 132 ? -7.957 20.063 20.543 1.00 92.62 132 ALA A N 1
ATOM 1119 C CA . ALA A 1 132 ? -7.014 21.159 20.779 1.00 92.62 132 ALA A CA 1
ATOM 1120 C C . ALA A 1 132 ? -7.495 22.468 20.122 1.00 92.62 132 ALA A C 1
ATOM 1122 O O . ALA A 1 132 ? -7.672 23.472 20.814 1.00 92.62 132 ALA A O 1
ATOM 1123 N N . ARG A 1 133 ? -7.861 22.429 18.828 1.00 93.50 133 ARG A N 1
ATOM 1124 C CA . ARG A 1 133 ? -8.430 23.597 18.115 1.00 93.50 133 ARG A CA 1
ATOM 1125 C C . ARG A 1 133 ? -9.727 24.114 18.737 1.00 93.50 133 ARG A C 1
ATOM 1127 O O . ARG A 1 133 ? -9.989 25.311 18.689 1.00 93.50 133 ARG A O 1
ATOM 1134 N N . SER A 1 134 ? -10.543 23.221 19.297 1.00 92.69 134 SER A N 1
ATOM 1135 C CA . SER A 1 134 ? -11.813 23.591 19.937 1.00 92.69 134 SER A CA 1
ATOM 1136 C C . SER A 1 134 ? -11.616 24.230 21.316 1.00 92.69 134 SER A C 1
ATOM 1138 O O . SER A 1 134 ? -12.420 25.070 21.712 1.00 92.69 134 SER A O 1
ATOM 1140 N N . ARG A 1 135 ? -10.569 23.835 22.053 1.00 89.38 135 ARG A N 1
ATOM 1141 C CA . ARG A 1 135 ? -10.281 24.327 23.409 1.00 89.38 135 ARG A CA 1
ATOM 1142 C C . ARG A 1 135 ? -9.664 25.724 23.405 1.00 89.38 135 ARG A C 1
ATOM 1144 O O . ARG A 1 135 ? -10.066 26.554 24.214 1.00 89.38 135 ARG A O 1
ATOM 1151 N N . ALA A 1 136 ? -8.698 25.965 22.521 1.00 88.94 136 ALA A N 1
ATOM 1152 C CA . ALA A 1 136 ? -7.961 27.224 22.439 1.00 88.94 136 ALA A CA 1
ATOM 1153 C C . ALA A 1 136 ? -7.668 27.580 20.968 1.00 88.94 136 ALA A C 1
ATOM 1155 O O . ALA A 1 136 ? -6.555 27.376 20.493 1.00 88.94 136 ALA A O 1
ATOM 1156 N N . PRO A 1 137 ? -8.653 28.079 20.199 1.00 86.75 137 PRO A N 1
ATOM 1157 C CA . PRO A 1 137 ? -8.426 28.425 18.801 1.00 86.75 137 PRO A CA 1
ATOM 1158 C C . PRO A 1 137 ? -7.404 29.562 18.696 1.00 86.75 137 PRO A C 1
ATOM 1160 O O . PRO A 1 137 ? -7.605 30.642 19.248 1.00 86.75 137 PRO A O 1
ATOM 1163 N N . GLY A 1 138 ? -6.316 29.333 17.966 1.00 90.19 138 GLY A N 1
ATOM 1164 C CA . GLY A 1 138 ? -5.244 30.311 17.827 1.00 90.19 138 GLY A CA 1
ATOM 1165 C C . GLY A 1 138 ? -3.919 29.674 17.410 1.00 90.19 138 GLY A C 1
ATOM 1166 O O . GLY A 1 138 ? -3.874 28.467 17.167 1.00 90.19 138 GLY A O 1
ATOM 1167 N N . PRO A 1 139 ? -2.847 30.479 17.313 1.00 90.06 139 PRO A N 1
ATOM 1168 C CA . PRO A 1 139 ? -1.516 29.994 16.954 1.00 90.06 139 PRO A CA 1
ATOM 1169 C C . PRO A 1 139 ? -0.968 28.968 17.958 1.00 90.06 139 PRO A C 1
ATOM 1171 O O . PRO A 1 139 ? -0.393 27.979 17.525 1.00 90.06 139 PRO A O 1
ATOM 1174 N N . GLU A 1 140 ? -1.229 29.139 19.259 1.00 89.44 140 GLU A N 1
ATOM 1175 C CA . GLU A 1 140 ? -0.779 28.214 20.316 1.00 89.44 140 GLU A CA 1
ATOM 1176 C C . GLU A 1 140 ? -1.297 26.780 20.095 1.00 89.44 140 GLU A C 1
ATOM 1178 O O . GLU A 1 140 ? -0.522 25.831 20.119 1.00 89.44 140 GLU A O 1
ATOM 1183 N N . ALA A 1 141 ? -2.583 26.603 19.765 1.00 91.50 141 ALA A N 1
ATOM 1184 C CA . ALA A 1 141 ? -3.111 25.265 19.483 1.00 91.50 141 ALA A CA 1
ATOM 1185 C C . ALA A 1 141 ? -2.532 24.646 18.207 1.00 91.50 141 ALA A C 1
ATOM 1187 O O . ALA A 1 141 ? -2.441 23.425 18.115 1.00 91.50 141 ALA A O 1
ATOM 1188 N N . GLU A 1 142 ? -2.170 25.447 17.203 1.00 92.94 142 GLU A N 1
ATOM 1189 C CA . GLU A 1 142 ? -1.516 24.900 16.015 1.00 92.94 142 GLU A CA 1
ATOM 1190 C C . GLU A 1 142 ? -0.063 24.510 16.325 1.00 92.94 142 GLU A C 1
ATOM 1192 O O . GLU A 1 142 ? 0.389 23.486 15.825 1.00 92.94 142 GLU A O 1
ATOM 1197 N N . GLU A 1 143 ? 0.639 25.231 17.205 1.00 92.94 143 GLU A N 1
ATOM 1198 C CA . GLU A 1 143 ? 1.955 24.818 17.716 1.00 92.94 143 GLU A CA 1
ATOM 1199 C C . GLU A 1 143 ? 1.882 23.467 18.448 1.00 92.94 143 GLU A C 1
ATOM 1201 O O . GLU A 1 143 ? 2.629 22.550 18.092 1.00 92.94 143 GLU A O 1
ATOM 1206 N N . ASP A 1 144 ? 0.916 23.292 19.356 1.00 92.50 144 ASP A N 1
ATOM 1207 C CA . ASP A 1 144 ? 0.677 22.023 20.062 1.00 92.50 144 ASP A CA 1
ATOM 1208 C C . ASP A 1 144 ? 0.369 20.868 19.089 1.00 92.50 144 ASP A C 1
ATOM 1210 O O . ASP A 1 144 ? 0.840 19.740 19.248 1.00 92.50 144 ASP A O 1
ATOM 1214 N N . ILE A 1 145 ? -0.415 21.131 18.038 1.00 94.94 145 ILE A N 1
ATOM 1215 C CA . ILE A 1 145 ? -0.763 20.128 17.017 1.00 94.94 145 ILE A CA 1
ATOM 1216 C C . ILE A 1 145 ? 0.454 19.739 16.180 1.00 94.94 145 ILE A C 1
ATOM 1218 O O . ILE A 1 145 ? 0.615 18.569 15.825 1.00 94.94 145 ILE A O 1
ATOM 1222 N N . GLN A 1 146 ? 1.320 20.699 15.865 1.00 94.69 146 GLN A N 1
ATOM 1223 C CA . GLN A 1 146 ? 2.569 20.430 15.163 1.00 94.69 146 GLN A CA 1
ATOM 1224 C C . GLN A 1 146 ? 3.523 19.602 16.036 1.00 94.69 146 GLN A C 1
ATOM 1226 O O . GLN A 1 146 ? 4.200 18.715 15.515 1.00 94.69 146 GLN A O 1
ATOM 1231 N N . GLU A 1 147 ? 3.564 19.835 17.350 1.00 94.75 147 GLU A N 1
ATOM 1232 C CA . GLU A 1 147 ? 4.316 18.997 18.292 1.00 94.75 147 GLU A CA 1
ATOM 1233 C C . GLU A 1 147 ? 3.731 17.579 18.401 1.00 94.75 147 GLU A C 1
ATOM 1235 O O . GLU A 1 147 ? 4.470 16.598 18.283 1.00 94.75 147 GLU A O 1
ATOM 1240 N N . LEU A 1 148 ? 2.405 17.443 18.502 1.00 94.94 148 LEU A N 1
ATOM 1241 C CA . LEU A 1 148 ? 1.716 16.148 18.464 1.00 94.94 148 LEU A CA 1
ATOM 1242 C C . LEU A 1 148 ? 2.047 15.367 17.182 1.00 94.94 148 LEU A C 1
ATOM 1244 O O . LEU A 1 148 ? 2.309 14.167 17.214 1.00 94.94 148 LEU A O 1
ATOM 1248 N N . ALA A 1 149 ? 2.057 16.038 16.034 1.00 96.00 149 ALA A N 1
ATOM 1249 C CA . ALA A 1 149 ? 2.362 15.390 14.769 1.00 96.00 149 ALA A CA 1
ATOM 1250 C C . ALA A 1 149 ? 3.843 14.976 14.669 1.00 96.00 149 ALA A C 1
ATOM 1252 O O . ALA A 1 149 ? 4.130 13.897 14.154 1.00 96.00 149 ALA A O 1
ATOM 1253 N N . LYS A 1 150 ? 4.784 15.768 15.203 1.00 95.50 150 LYS A N 1
ATOM 1254 C CA . LYS A 1 150 ? 6.211 15.393 15.277 1.00 95.50 150 LYS A CA 1
ATOM 1255 C C . LYS A 1 150 ? 6.441 14.191 16.189 1.00 95.50 150 LYS A C 1
ATOM 1257 O O . LYS A 1 150 ? 7.065 13.224 15.760 1.00 95.50 150 LYS A O 1
ATOM 1262 N N . THR A 1 151 ? 5.875 14.212 17.396 1.00 95.00 151 THR A N 1
ATOM 1263 C CA . THR A 1 151 ? 5.975 13.086 18.340 1.00 95.00 151 THR A CA 1
ATOM 1264 C C . THR A 1 151 ? 5.386 11.804 17.750 1.00 95.00 151 THR A C 1
ATOM 1266 O O . THR A 1 151 ? 5.924 10.718 17.959 1.00 95.00 151 THR A O 1
ATOM 1269 N N . GLU A 1 152 ? 4.342 11.914 16.926 1.00 95.94 152 GLU A N 1
ATOM 1270 C CA . GLU A 1 152 ? 3.776 10.782 16.198 1.00 95.94 152 GLU A CA 1
ATOM 1271 C C . GLU A 1 152 ? 4.711 10.229 15.103 1.00 95.94 152 GLU A C 1
ATOM 1273 O O . GLU A 1 152 ? 4.808 9.011 14.919 1.00 95.94 152 GLU A O 1
ATOM 1278 N N . LEU A 1 153 ? 5.437 11.095 14.388 1.00 95.69 153 LEU A N 1
ATOM 1279 C CA . LEU A 1 153 ? 6.453 10.676 13.414 1.00 95.69 153 LEU A CA 1
ATOM 1280 C C . LEU A 1 153 ? 7.646 9.981 14.090 1.00 95.69 153 LEU A C 1
ATOM 1282 O O . LEU A 1 153 ? 8.163 9.008 13.528 1.00 95.69 153 LEU A O 1
ATOM 1286 N N . ASP A 1 154 ? 8.050 10.448 15.273 1.00 94.62 154 ASP A N 1
ATOM 1287 C CA . ASP A 1 154 ? 9.106 9.839 16.091 1.00 94.62 154 ASP A CA 1
ATOM 1288 C C . ASP A 1 154 ? 8.661 8.486 16.655 1.00 94.62 154 ASP A C 1
ATOM 1290 O O . ASP A 1 154 ? 9.392 7.496 16.592 1.00 94.62 154 ASP A O 1
ATOM 1294 N N . TYR A 1 155 ? 7.418 8.400 17.130 1.00 94.25 155 TYR A N 1
ATOM 1295 C CA . TYR A 1 155 ? 6.845 7.151 17.616 1.00 94.25 155 TYR A CA 1
ATOM 1296 C C . TYR A 1 155 ? 6.744 6.090 16.507 1.00 94.25 155 TYR A C 1
ATOM 1298 O O . TYR A 1 155 ? 7.041 4.914 16.735 1.00 94.25 155 TYR A O 1
ATOM 1306 N N . HIS A 1 156 ? 6.385 6.488 15.281 1.00 93.62 156 HIS A N 1
ATOM 1307 C CA . HIS A 1 156 ? 6.436 5.591 14.125 1.00 93.62 156 HIS A CA 1
ATOM 1308 C C . HIS A 1 156 ? 7.853 5.036 13.887 1.00 93.62 156 HIS A C 1
ATOM 1310 O O . HIS A 1 156 ? 8.003 3.839 13.629 1.00 93.62 156 HIS A O 1
ATOM 1316 N N . LEU A 1 157 ? 8.891 5.875 13.995 1.00 92.62 157 LEU A N 1
ATOM 1317 C CA . LEU A 1 157 ? 10.283 5.428 13.890 1.00 92.62 157 LEU A CA 1
ATOM 1318 C C . LEU A 1 157 ? 10.646 4.439 15.005 1.00 92.62 157 LEU A C 1
ATOM 1320 O O . LEU A 1 157 ? 11.236 3.396 14.723 1.00 92.62 157 LEU A O 1
ATOM 1324 N N . GLU A 1 158 ? 10.224 4.702 16.241 1.00 93.12 158 GLU A N 1
ATOM 1325 C CA . GLU A 1 158 ? 10.435 3.771 17.350 1.00 93.12 158 GLU A CA 1
ATOM 1326 C C . GLU A 1 158 ? 9.738 2.425 17.111 1.00 93.12 158 GLU A C 1
ATOM 1328 O O . GLU A 1 158 ? 10.334 1.373 17.340 1.00 93.12 158 GLU A O 1
ATOM 1333 N N . CYS A 1 159 ? 8.515 2.425 16.570 1.00 93.06 159 CYS A N 1
ATOM 1334 C CA . CYS A 1 159 ? 7.818 1.191 16.202 1.00 93.06 159 CYS A CA 1
ATOM 1335 C C . CYS A 1 159 ? 8.593 0.373 15.168 1.00 93.06 159 CYS A C 1
ATOM 1337 O O . CYS A 1 159 ? 8.673 -0.851 15.301 1.00 93.06 159 CYS A O 1
ATOM 1339 N N . MET A 1 160 ? 9.167 1.026 14.152 1.00 92.00 160 MET A N 1
ATOM 1340 C CA . MET A 1 160 ? 10.014 0.351 13.165 1.00 92.00 160 MET A CA 1
ATOM 1341 C C . MET A 1 160 ? 11.272 -0.230 13.813 1.00 92.00 160 MET A C 1
ATOM 1343 O O . MET A 1 160 ? 11.617 -1.377 13.533 1.00 92.00 160 MET A O 1
ATOM 1347 N N . ARG A 1 161 ? 11.920 0.528 14.706 1.00 92.44 161 ARG A N 1
ATOM 1348 C CA . ARG A 1 161 ? 13.155 0.126 15.391 1.00 92.44 161 ARG A CA 1
ATOM 1349 C C . ARG A 1 161 ? 12.936 -1.070 16.315 1.00 92.44 161 ARG A C 1
ATOM 1351 O O . ARG A 1 161 ? 13.642 -2.067 16.193 1.00 92.44 161 ARG A O 1
ATOM 1358 N N . VAL A 1 162 ? 11.936 -0.999 17.196 1.00 93.31 162 VAL A N 1
ATOM 1359 C CA . VAL A 1 162 ? 11.611 -2.065 18.163 1.00 93.31 162 VAL A CA 1
ATOM 1360 C C . VAL A 1 162 ? 11.264 -3.368 17.450 1.00 93.31 162 VAL A C 1
ATOM 1362 O O . VAL A 1 162 ? 11.714 -4.433 17.861 1.00 93.31 162 VAL A O 1
ATOM 1365 N N . ASN A 1 163 ? 10.515 -3.286 16.350 1.00 90.88 163 ASN A N 1
ATOM 1366 C CA . ASN A 1 163 ? 10.129 -4.462 15.574 1.00 90.88 163 ASN A CA 1
ATOM 1367 C C . ASN A 1 163 ? 11.179 -4.890 14.537 1.00 90.88 163 ASN A C 1
ATOM 1369 O O . ASN A 1 163 ? 10.993 -5.913 13.880 1.00 90.88 163 ASN A O 1
ATOM 1373 N N . SER A 1 164 ? 12.255 -4.112 14.357 1.00 92.50 164 SER A N 1
ATOM 1374 C CA . SER A 1 164 ? 13.218 -4.274 13.256 1.00 92.50 164 SER A CA 1
ATOM 1375 C C . SER A 1 164 ? 12.537 -4.413 11.880 1.00 92.50 164 SER A C 1
ATOM 1377 O O . SER A 1 164 ? 13.014 -5.132 11.003 1.00 92.50 164 SER A O 1
ATOM 1379 N N . ASP A 1 165 ? 11.400 -3.733 11.687 1.00 93.56 165 ASP A N 1
ATOM 1380 C CA . ASP A 1 165 ? 10.551 -3.817 10.491 1.00 93.56 165 ASP A CA 1
ATOM 1381 C C . ASP A 1 165 ? 10.411 -2.438 9.830 1.00 93.56 165 ASP A C 1
ATOM 1383 O O . ASP A 1 165 ? 9.365 -1.788 9.869 1.00 93.56 165 ASP A O 1
ATOM 1387 N N . TYR A 1 166 ? 11.484 -1.999 9.169 1.00 94.44 166 TYR A N 1
ATOM 1388 C CA . TYR A 1 166 ? 11.533 -0.748 8.395 1.00 94.44 166 TYR A CA 1
ATOM 1389 C C . TYR A 1 166 ? 10.733 -0.797 7.082 1.00 94.44 166 TYR A C 1
ATOM 1391 O O . TYR A 1 166 ? 10.775 0.142 6.282 1.00 94.44 166 TYR A O 1
ATOM 1399 N N . LYS A 1 167 ? 10.024 -1.902 6.822 1.00 94.00 167 LYS A N 1
ATOM 1400 C CA . LYS A 1 167 ? 9.218 -2.129 5.612 1.00 94.00 167 LYS A CA 1
ATOM 1401 C C . LYS A 1 167 ? 7.736 -2.306 5.953 1.00 94.00 167 LYS A C 1
ATOM 1403 O O . LYS A 1 167 ? 6.943 -2.610 5.062 1.00 94.00 167 LYS A O 1
ATOM 1408 N N . ASN A 1 168 ? 7.347 -2.052 7.206 1.00 94.69 168 ASN A N 1
ATOM 1409 C CA . ASN A 1 168 ? 5.968 -2.156 7.658 1.00 94.69 168 ASN A CA 1
ATOM 1410 C C . ASN A 1 168 ? 5.044 -1.212 6.871 1.00 94.69 168 ASN A C 1
ATOM 1412 O O . ASN A 1 168 ? 5.119 0.012 6.983 1.00 94.69 168 ASN A O 1
ATOM 1416 N N . TYR A 1 169 ? 4.141 -1.794 6.082 1.00 95.38 169 TYR A N 1
ATOM 1417 C CA . TYR A 1 169 ? 3.264 -1.032 5.193 1.00 95.38 169 TYR A CA 1
ATOM 1418 C C . TYR A 1 169 ? 2.287 -0.122 5.950 1.00 95.38 169 TYR A C 1
ATOM 1420 O O . TYR A 1 169 ? 2.023 1.002 5.520 1.00 95.38 169 TYR A O 1
ATOM 1428 N N . ASN A 1 170 ? 1.763 -0.584 7.089 1.00 94.62 170 ASN A N 1
ATOM 1429 C CA . ASN A 1 170 ? 0.826 0.206 7.882 1.00 94.62 170 ASN A CA 1
ATOM 1430 C C . ASN A 1 170 ? 1.514 1.434 8.483 1.00 94.62 170 ASN A C 1
ATOM 1432 O O . ASN A 1 170 ? 0.948 2.525 8.423 1.00 94.62 170 ASN A O 1
ATOM 1436 N N . GLY A 1 171 ? 2.742 1.262 8.978 1.00 94.25 171 GLY A N 1
ATOM 1437 C CA . GLY A 1 171 ? 3.588 2.339 9.476 1.00 94.25 171 GLY A CA 1
ATOM 1438 C C . GLY A 1 171 ? 3.859 3.391 8.402 1.00 94.25 171 GLY A C 1
ATOM 1439 O O . GLY A 1 171 ? 3.514 4.556 8.588 1.00 94.25 171 GLY A O 1
ATOM 1440 N N . TRP A 1 172 ? 4.359 2.990 7.228 1.00 96.62 172 TRP A N 1
ATOM 1441 C CA . TRP A 1 172 ? 4.607 3.926 6.122 1.00 96.62 172 TRP A CA 1
ATOM 1442 C C . TRP A 1 172 ? 3.340 4.651 5.659 1.00 96.62 172 TRP A C 1
ATOM 1444 O O . TRP A 1 172 ? 3.355 5.866 5.458 1.00 96.62 172 TRP A O 1
ATOM 1454 N N . SER A 1 173 ? 2.221 3.931 5.543 1.00 96.56 173 SER A N 1
ATOM 1455 C CA . SER A 1 173 ? 0.929 4.535 5.210 1.00 96.56 173 SER A CA 1
ATOM 1456 C C . SER A 1 173 ? 0.479 5.532 6.283 1.00 96.56 173 SER A C 1
ATOM 1458 O O . SER A 1 173 ? -0.091 6.577 5.970 1.00 96.56 173 SER A O 1
ATOM 1460 N N . HIS A 1 174 ? 0.721 5.221 7.558 1.00 96.69 174 HIS A N 1
ATOM 1461 C CA . HIS A 1 174 ? 0.408 6.102 8.677 1.00 96.69 174 HIS A CA 1
ATOM 1462 C C . HIS A 1 174 ? 1.286 7.351 8.682 1.00 96.69 174 HIS A C 1
ATOM 1464 O O . HIS A 1 174 ? 0.758 8.454 8.776 1.00 96.69 174 HIS A O 1
ATOM 1470 N N . ARG A 1 175 ? 2.595 7.203 8.458 1.00 97.19 175 ARG A N 1
ATOM 1471 C CA . ARG A 1 175 ? 3.519 8.329 8.309 1.00 97.19 175 ARG A CA 1
ATOM 1472 C C . ARG A 1 175 ? 3.045 9.290 7.219 1.00 97.19 175 ARG A C 1
ATOM 1474 O O . ARG A 1 175 ? 2.921 10.481 7.471 1.00 97.19 175 ARG A O 1
ATOM 1481 N N . GLN A 1 176 ? 2.699 8.776 6.036 1.00 96.69 176 GLN A N 1
ATOM 1482 C CA . GLN A 1 176 ? 2.171 9.599 4.940 1.00 96.69 176 GLN A CA 1
ATOM 1483 C C . GLN A 1 176 ? 0.871 10.322 5.309 1.00 96.69 176 GLN A C 1
ATOM 1485 O O . GLN A 1 176 ? 0.712 11.487 4.955 1.00 96.69 176 GLN A O 1
ATOM 1490 N N . PHE A 1 177 ? -0.030 9.667 6.046 1.00 97.25 177 PHE A N 1
ATOM 1491 C CA . PHE A 1 177 ? -1.242 10.307 6.556 1.00 97.25 177 PHE A CA 1
ATOM 1492 C C . PHE A 1 177 ? -0.920 11.491 7.481 1.00 97.25 177 PHE A C 1
ATOM 1494 O O . PHE A 1 177 ? -1.475 12.568 7.288 1.00 97.25 177 PHE A O 1
ATOM 1501 N N . ILE A 1 178 ? -0.003 11.323 8.439 1.00 97.56 178 ILE A N 1
ATOM 1502 C CA . ILE A 1 178 ? 0.402 12.395 9.364 1.00 97.56 178 ILE A CA 1
ATOM 1503 C C . ILE A 1 178 ? 1.021 13.569 8.597 1.00 97.56 178 ILE A C 1
ATOM 1505 O O . ILE A 1 178 ? 0.634 14.718 8.799 1.00 97.56 178 ILE A O 1
ATOM 1509 N N . LEU A 1 179 ? 1.916 13.289 7.648 1.00 96.56 179 LEU A N 1
ATOM 1510 C CA . LEU A 1 179 ? 2.544 14.320 6.818 1.00 96.56 179 LEU A CA 1
ATOM 1511 C C . LEU A 1 179 ? 1.524 15.109 5.991 1.00 96.56 179 LEU A C 1
ATOM 1513 O O . LEU A 1 179 ? 1.600 16.335 5.934 1.00 96.56 179 LEU A O 1
ATOM 1517 N N . GLN A 1 180 ? 0.551 14.425 5.382 1.00 95.06 180 GLN A N 1
ATOM 1518 C CA . GLN A 1 180 ? -0.533 15.061 4.628 1.00 95.06 180 GLN A CA 1
ATOM 1519 C C . GLN A 1 180 ? -1.426 15.911 5.532 1.00 95.06 180 GLN A C 1
ATOM 1521 O O . GLN A 1 180 ? -1.743 17.046 5.190 1.00 95.06 180 GLN A O 1
ATOM 1526 N N . GLN A 1 181 ? -1.811 15.371 6.686 1.00 94.75 181 GLN A N 1
ATOM 1527 C CA . GLN A 1 181 ? -2.766 16.006 7.587 1.00 94.75 181 GLN A CA 1
ATOM 1528 C C . GLN A 1 181 ? -2.197 17.256 8.270 1.00 94.75 181 GLN A C 1
ATOM 1530 O O . GLN A 1 181 ? -2.937 18.211 8.502 1.00 94.75 181 GLN A O 1
ATOM 1535 N N . PHE A 1 182 ? -0.897 17.257 8.581 1.00 94.44 182 PHE A N 1
ATOM 1536 C CA . PHE A 1 182 ? -0.247 18.314 9.366 1.00 94.44 182 PHE A CA 1
ATOM 1537 C C . PHE A 1 182 ? 0.820 19.103 8.594 1.00 94.44 182 PHE A C 1
ATOM 1539 O O . PHE A 1 182 ? 1.444 19.998 9.151 1.00 94.44 182 PHE A O 1
ATOM 1546 N N . SER A 1 183 ? 1.002 18.824 7.299 1.00 93.50 183 SER A N 1
ATOM 1547 C CA . SER A 1 183 ? 1.930 19.535 6.402 1.00 93.50 183 SER A CA 1
ATOM 1548 C C . SER A 1 183 ? 3.413 19.495 6.822 1.00 93.50 183 SER A C 1
ATOM 1550 O O . SER A 1 183 ? 4.165 20.430 6.555 1.00 93.50 183 SER A O 1
ATOM 1552 N N . LEU A 1 184 ? 3.871 18.384 7.410 1.00 93.19 184 LEU A N 1
ATOM 1553 C CA . LEU A 1 184 ? 5.224 18.213 7.976 1.00 93.19 184 LEU A CA 1
ATOM 1554 C C . LEU A 1 184 ? 6.280 17.656 6.995 1.00 93.19 184 LEU A C 1
ATOM 1556 O O . LEU A 1 184 ? 7.109 16.821 7.342 1.00 93.19 184 LEU A O 1
ATOM 1560 N N . TRP A 1 185 ? 6.275 18.100 5.742 1.00 94.06 185 TRP A N 1
ATOM 1561 C CA . TRP A 1 185 ? 7.078 17.469 4.682 1.00 94.06 185 TRP A CA 1
ATOM 1562 C C . TRP A 1 185 ? 8.568 17.843 4.662 1.00 94.06 185 TRP A C 1
ATOM 1564 O O . TRP A 1 185 ? 9.371 17.137 4.056 1.00 94.06 185 TRP A O 1
ATOM 1574 N N . HIS A 1 186 ? 8.965 18.971 5.256 1.00 89.00 186 HIS A N 1
ATOM 1575 C CA . HIS A 1 186 ? 10.310 19.554 5.101 1.00 89.00 186 HIS A CA 1
ATOM 1576 C C . HIS A 1 186 ? 11.441 18.699 5.689 1.00 89.00 186 HIS A C 1
ATOM 1578 O O . HIS A 1 186 ? 12.559 18.770 5.189 1.00 89.00 186 HIS A O 1
ATOM 1584 N N . GLN A 1 187 ? 11.166 17.881 6.707 1.00 88.69 187 GLN A N 1
ATOM 1585 C CA . GLN A 1 187 ? 12.167 17.019 7.358 1.00 88.69 187 GLN A CA 1
ATOM 1586 C C . GLN A 1 187 ? 12.243 15.606 6.761 1.00 88.69 187 GLN A C 1
ATOM 1588 O O . GLN A 1 187 ? 13.096 14.812 7.154 1.00 88.69 187 GLN A O 1
ATOM 1593 N N . GLU A 1 188 ? 11.391 15.283 5.786 1.00 95.56 188 GLU A N 1
ATOM 1594 C CA . GLU A 1 188 ? 11.253 13.904 5.316 1.00 95.56 188 GLU A CA 1
ATOM 1595 C C . GLU A 1 188 ? 12.368 13.446 4.377 1.00 95.56 188 GLU A C 1
ATOM 1597 O O . GLU A 1 188 ? 12.712 12.266 4.382 1.00 95.56 188 GLU A O 1
ATOM 1602 N N . LEU A 1 189 ? 12.961 14.343 3.582 1.00 95.56 189 LEU A N 1
ATOM 1603 C CA . LEU A 1 189 ? 14.084 13.961 2.718 1.00 95.56 189 LEU A CA 1
ATOM 1604 C C . LEU A 1 189 ? 15.318 13.524 3.532 1.00 95.56 189 LEU A C 1
ATOM 1606 O O . LEU A 1 189 ? 15.786 12.414 3.277 1.00 95.56 189 LEU A O 1
ATOM 1610 N N . PRO A 1 190 ? 15.798 14.292 4.538 1.00 95.19 190 PRO A N 1
ATOM 1611 C CA . PRO A 1 190 ? 16.885 13.841 5.413 1.00 95.19 190 PRO A CA 1
ATOM 1612 C C . PRO A 1 190 ? 16.588 12.512 6.115 1.00 95.19 190 PRO A C 1
ATOM 1614 O O . PRO A 1 190 ? 17.445 11.634 6.178 1.00 95.19 190 PRO A O 1
ATOM 1617 N N . PHE A 1 191 ? 15.354 12.338 6.595 1.00 95.25 191 PHE A N 1
ATOM 1618 C CA . PHE A 1 191 ? 14.913 11.099 7.230 1.00 95.25 191 PHE A CA 1
ATOM 1619 C C . PHE A 1 191 ? 15.038 9.887 6.291 1.00 95.25 191 PHE A C 1
ATOM 1621 O O . PHE A 1 191 ? 15.571 8.845 6.669 1.00 95.25 191 PHE A O 1
ATOM 1628 N N . VAL A 1 192 ? 14.581 10.021 5.044 1.00 96.81 192 VAL A N 1
ATOM 1629 C CA . VAL A 1 192 ? 14.690 8.948 4.047 1.00 96.81 192 VAL A CA 1
ATOM 1630 C C . VAL A 1 192 ? 16.139 8.679 3.658 1.00 96.81 192 VAL A C 1
ATOM 1632 O O . VAL A 1 192 ? 16.505 7.525 3.450 1.00 96.81 192 VAL A O 1
ATOM 1635 N N . GLU A 1 193 ? 16.964 9.719 3.555 1.00 96.19 193 GLU A N 1
ATOM 1636 C CA . GLU A 1 193 ? 18.389 9.576 3.245 1.00 96.19 193 GLU A CA 1
ATOM 1637 C C . GLU A 1 193 ? 19.114 8.762 4.316 1.00 96.19 193 GLU A C 1
ATOM 1639 O O . GLU A 1 193 ? 19.833 7.831 3.958 1.00 96.19 193 GLU A O 1
ATOM 1644 N N . GLN A 1 194 ? 18.834 9.008 5.600 1.00 95.38 194 GLN A N 1
ATOM 1645 C CA . GLN A 1 194 ? 19.364 8.191 6.693 1.00 95.38 194 GLN A CA 1
ATOM 1646 C C . GLN A 1 194 ? 18.958 6.715 6.550 1.00 95.38 194 GLN A C 1
ATOM 1648 O O . GLN A 1 194 ? 19.804 5.826 6.625 1.00 95.38 194 GLN A O 1
ATOM 1653 N N . LEU A 1 195 ? 17.679 6.433 6.279 1.00 95.75 195 LEU A N 1
ATOM 1654 C CA . LEU A 1 195 ? 17.211 5.053 6.104 1.00 95.75 195 LEU A CA 1
ATOM 1655 C C . LEU A 1 195 ? 17.844 4.352 4.894 1.00 95.75 195 LEU A C 1
ATOM 1657 O O . LEU A 1 195 ? 18.057 3.141 4.927 1.00 95.75 195 LEU A O 1
ATOM 1661 N N . LEU A 1 196 ? 18.127 5.091 3.819 1.00 97.38 196 LEU A N 1
ATOM 1662 C CA . LEU A 1 196 ? 18.790 4.561 2.624 1.00 97.38 196 LEU A CA 1
ATOM 1663 C C . LEU A 1 196 ? 20.304 4.392 2.805 1.00 97.38 196 LEU A C 1
ATOM 1665 O O . LEU A 1 196 ? 20.905 3.582 2.097 1.00 97.38 196 LEU A O 1
ATOM 1669 N N . GLU A 1 197 ? 20.919 5.132 3.728 1.00 96.38 197 GLU A N 1
ATOM 1670 C CA . GLU A 1 197 ? 22.303 4.912 4.158 1.00 96.38 197 GLU A CA 1
ATOM 1671 C C . GLU A 1 197 ? 22.428 3.598 4.946 1.00 96.38 197 GLU A C 1
ATOM 1673 O O . GLU A 1 197 ? 23.381 2.847 4.739 1.00 96.38 197 GLU A O 1
ATOM 1678 N N . GLU A 1 198 ? 21.428 3.277 5.775 1.00 93.69 198 GLU A N 1
ATOM 1679 C CA . GLU A 1 198 ? 21.352 2.021 6.534 1.00 93.69 198 GLU A CA 1
ATOM 1680 C C . GLU A 1 198 ? 20.977 0.807 5.656 1.00 93.69 198 GLU A C 1
ATOM 1682 O O . GLU A 1 198 ? 21.648 -0.225 5.701 1.00 93.69 198 GLU A O 1
ATOM 1687 N N . ASP A 1 199 ? 19.928 0.914 4.829 1.00 96.50 199 ASP A N 1
ATOM 1688 C CA . ASP A 1 199 ? 19.520 -0.114 3.857 1.00 96.50 199 ASP A CA 1
ATOM 1689 C C . ASP A 1 199 ? 19.153 0.520 2.508 1.00 96.50 199 ASP A C 1
ATOM 1691 O O . ASP A 1 199 ? 17.999 0.863 2.229 1.00 96.50 199 ASP A O 1
ATOM 1695 N N . ILE A 1 200 ? 20.130 0.575 1.599 1.00 96.94 200 ILE A N 1
ATOM 1696 C CA . ILE A 1 200 ? 19.931 1.084 0.236 1.00 96.94 200 ILE A CA 1
ATOM 1697 C C . ILE A 1 200 ? 18.908 0.263 -0.570 1.00 96.94 200 ILE A C 1
ATOM 1699 O O . ILE A 1 200 ? 18.394 0.744 -1.580 1.00 96.94 200 ILE A O 1
ATOM 1703 N N . ARG A 1 201 ? 18.582 -0.972 -0.158 1.00 97.19 201 ARG A N 1
ATOM 1704 C CA . ARG A 1 201 ? 17.564 -1.834 -0.788 1.00 97.19 201 ARG A CA 1
ATOM 1705 C C . ARG A 1 201 ? 16.188 -1.700 -0.124 1.00 97.19 201 ARG A C 1
ATOM 1707 O O . ARG A 1 201 ? 15.279 -2.487 -0.411 1.00 97.19 201 ARG A O 1
ATOM 1714 N N . ASN A 1 202 ? 15.988 -0.717 0.754 1.00 97.38 202 ASN A N 1
ATOM 1715 C CA . ASN A 1 202 ? 14.685 -0.448 1.343 1.00 97.38 202 ASN A CA 1
ATOM 1716 C C . ASN A 1 202 ? 13.748 0.242 0.335 1.00 97.38 202 ASN A C 1
ATOM 1718 O O . ASN A 1 202 ? 13.697 1.467 0.234 1.00 97.38 202 ASN A O 1
ATOM 1722 N N . ASN A 1 203 ? 12.960 -0.553 -0.396 1.00 97.81 203 ASN A N 1
ATOM 1723 C CA . ASN A 1 203 ? 11.998 -0.035 -1.373 1.00 97.81 203 ASN A CA 1
ATOM 1724 C C . ASN A 1 203 ? 10.941 0.901 -0.758 1.00 97.81 203 ASN A C 1
ATOM 1726 O O . ASN A 1 203 ? 10.474 1.814 -1.432 1.00 97.81 203 ASN A O 1
ATOM 1730 N N . SER A 1 204 ? 10.571 0.715 0.513 1.00 97.44 204 SER A N 1
ATOM 1731 C CA . SER A 1 204 ? 9.616 1.607 1.179 1.00 97.44 204 SER A CA 1
ATOM 1732 C C . SER A 1 204 ? 10.196 3.010 1.360 1.00 97.44 204 SER A C 1
ATOM 1734 O O . SER A 1 204 ? 9.491 3.988 1.118 1.00 97.44 204 SER A O 1
ATOM 1736 N N . ALA A 1 205 ? 11.490 3.113 1.679 1.00 97.88 205 ALA A N 1
ATOM 1737 C CA . ALA A 1 205 ? 12.202 4.386 1.752 1.00 97.88 205 ALA A CA 1
ATOM 1738 C C . ALA A 1 205 ? 12.326 5.048 0.365 1.00 97.88 205 ALA A C 1
ATOM 1740 O O . ALA A 1 205 ? 12.018 6.230 0.230 1.00 97.88 205 ALA A O 1
ATOM 1741 N N . TRP A 1 206 ? 12.657 4.292 -0.692 1.00 98.38 206 TRP A N 1
ATOM 1742 C CA . TRP A 1 206 ? 12.654 4.806 -2.075 1.00 98.38 206 TRP A CA 1
ATOM 1743 C C . TRP A 1 206 ? 11.277 5.316 -2.517 1.00 98.38 206 TRP A C 1
ATOM 1745 O O . TRP A 1 206 ? 11.158 6.408 -3.076 1.00 98.38 206 TRP A O 1
ATOM 1755 N N . ASN A 1 207 ? 10.221 4.554 -2.226 1.00 98.00 207 ASN A N 1
ATOM 1756 C CA . ASN A 1 207 ? 8.846 4.959 -2.497 1.00 98.00 207 ASN A CA 1
ATOM 1757 C C . ASN A 1 207 ? 8.459 6.221 -1.710 1.00 98.00 207 ASN A C 1
ATOM 1759 O O . ASN A 1 207 ? 7.802 7.120 -2.244 1.00 98.00 207 ASN A O 1
ATOM 1763 N N . HIS A 1 208 ? 8.877 6.318 -0.446 1.00 97.81 208 HIS A N 1
ATOM 1764 C CA . HIS A 1 208 ? 8.622 7.502 0.366 1.00 97.81 208 HIS A CA 1
ATOM 1765 C C . HIS A 1 208 ? 9.380 8.721 -0.159 1.00 97.81 208 HIS A C 1
ATOM 1767 O O . HIS A 1 208 ? 8.771 9.779 -0.289 1.00 97.81 208 HIS A O 1
ATOM 1773 N N . ARG A 1 209 ? 10.642 8.569 -0.594 1.00 97.75 209 ARG A N 1
ATOM 1774 C CA . ARG A 1 209 ? 11.395 9.637 -1.277 1.00 97.75 209 ARG A CA 1
ATOM 1775 C C . ARG A 1 209 ? 10.610 10.192 -2.462 1.00 97.75 209 ARG A C 1
ATOM 1777 O O . ARG A 1 209 ? 10.411 11.401 -2.556 1.00 97.75 209 ARG A O 1
ATOM 1784 N N . TYR A 1 210 ? 10.114 9.302 -3.327 1.00 96.50 210 TYR A N 1
ATOM 1785 C CA . TYR A 1 210 ? 9.332 9.688 -4.504 1.00 96.50 210 TYR A CA 1
ATOM 1786 C C . TYR A 1 210 ? 8.065 10.441 -4.094 1.00 96.50 210 TYR A C 1
ATOM 1788 O O . TYR A 1 210 ? 7.730 11.469 -4.678 1.00 96.50 210 TYR A O 1
ATOM 1796 N N . THR A 1 211 ? 7.387 9.957 -3.051 1.00 96.12 211 THR A N 1
ATOM 1797 C CA . THR A 1 211 ? 6.177 10.584 -2.507 1.00 96.12 211 THR A CA 1
ATOM 1798 C C . THR A 1 211 ? 6.454 12.004 -2.008 1.00 96.12 211 THR A C 1
ATOM 1800 O O . THR A 1 211 ? 5.697 12.915 -2.336 1.00 96.12 211 THR A O 1
ATOM 1803 N N . VAL A 1 212 ? 7.550 12.214 -1.272 1.00 96.62 212 VAL A N 1
ATOM 1804 C CA . VAL A 1 212 ? 7.948 13.530 -0.745 1.00 96.62 212 VAL A CA 1
ATOM 1805 C C . VAL A 1 212 ? 8.270 14.499 -1.884 1.00 96.62 212 VAL A C 1
ATOM 1807 O O . VAL A 1 212 ? 7.711 15.595 -1.927 1.00 96.62 212 VAL A O 1
ATOM 1810 N N . VAL A 1 213 ? 9.091 14.077 -2.854 1.00 95.00 213 VAL A N 1
ATOM 1811 C CA . VAL A 1 213 ? 9.430 14.891 -4.036 1.00 95.00 213 VAL A CA 1
ATOM 1812 C C . VAL A 1 213 ? 8.173 15.251 -4.826 1.00 95.00 213 VAL A C 1
ATOM 1814 O O . VAL A 1 213 ? 7.974 16.408 -5.194 1.00 95.00 213 VAL A O 1
ATOM 1817 N N . ARG A 1 214 ? 7.285 14.280 -5.057 1.00 92.69 214 ARG A N 1
ATOM 1818 C CA . ARG A 1 214 ? 6.031 14.507 -5.781 1.00 92.69 214 ARG A CA 1
ATOM 1819 C C . ARG A 1 214 ? 5.082 15.437 -5.026 1.00 92.69 214 ARG A C 1
ATOM 1821 O O . ARG A 1 214 ? 4.358 16.190 -5.660 1.00 92.69 214 ARG A O 1
ATOM 1828 N N . HIS A 1 215 ? 5.066 15.407 -3.698 1.00 92.88 215 HIS A N 1
ATOM 1829 C CA . HIS A 1 215 ? 4.218 16.307 -2.922 1.00 92.88 215 HIS A CA 1
ATOM 1830 C C . HIS A 1 215 ? 4.757 17.746 -2.913 1.00 92.88 215 HIS A C 1
ATOM 1832 O O . HIS A 1 215 ? 3.993 18.694 -3.065 1.00 92.88 215 HIS A O 1
ATOM 1838 N N . GLN A 1 216 ? 6.066 17.926 -2.724 1.00 91.56 216 GLN A N 1
ATOM 1839 C CA . GLN A 1 216 ? 6.663 19.252 -2.524 1.00 91.56 216 GLN A CA 1
ATOM 1840 C C . GLN A 1 216 ? 7.037 19.973 -3.822 1.00 91.56 216 GLN A C 1
ATOM 1842 O O . GLN A 1 216 ? 7.105 21.200 -3.839 1.00 91.56 216 GLN A O 1
ATOM 1847 N N . ASN A 1 217 ? 7.329 19.233 -4.892 1.00 90.25 217 ASN A N 1
ATOM 1848 C CA . ASN A 1 217 ? 7.993 19.778 -6.074 1.00 90.25 217 ASN A CA 1
ATOM 1849 C C . ASN A 1 217 ? 7.245 19.496 -7.383 1.00 90.25 217 ASN A C 1
ATOM 1851 O O . ASN A 1 217 ? 7.872 19.551 -8.434 1.00 90.25 217 ASN A O 1
ATOM 1855 N N . TRP A 1 218 ? 5.946 19.174 -7.357 1.00 88.44 218 TRP A N 1
ATOM 1856 C CA . TRP A 1 218 ? 5.172 18.951 -8.586 1.00 88.44 218 TRP A CA 1
ATOM 1857 C C . TRP A 1 218 ? 4.464 20.225 -9.077 1.00 88.44 218 TRP A C 1
ATOM 1859 O O . TRP A 1 218 ? 3.801 20.879 -8.269 1.00 88.44 218 TRP A O 1
ATOM 1869 N N . PRO A 1 219 ? 4.524 20.564 -10.382 1.00 87.88 219 PRO A N 1
ATOM 1870 C CA . PRO A 1 219 ? 5.265 19.884 -11.450 1.00 87.88 219 PRO A CA 1
ATOM 1871 C C . PRO A 1 219 ? 6.786 20.034 -11.302 1.00 87.88 219 PRO A C 1
ATOM 1873 O O . PRO A 1 219 ? 7.286 21.079 -10.890 1.00 87.88 219 PRO A O 1
ATOM 1876 N N . LEU A 1 220 ? 7.517 18.975 -11.658 1.00 89.50 220 LEU A N 1
ATOM 1877 C CA . LEU A 1 220 ? 8.956 18.870 -11.415 1.00 89.50 220 LEU A CA 1
ATOM 1878 C C . LEU A 1 220 ? 9.767 19.848 -12.277 1.00 89.50 220 LEU A C 1
ATOM 1880 O O . LEU A 1 220 ? 9.693 19.804 -13.507 1.00 89.50 220 LEU A O 1
ATOM 1884 N N . THR A 1 221 ? 10.593 20.682 -11.642 1.00 91.69 221 THR A N 1
ATOM 1885 C CA . THR A 1 221 ? 11.583 21.514 -12.343 1.00 91.69 221 THR A CA 1
ATOM 1886 C C . THR A 1 221 ? 12.780 20.680 -12.799 1.00 91.69 221 THR A C 1
ATOM 1888 O O . THR A 1 221 ? 13.102 19.651 -12.201 1.00 91.69 221 THR A O 1
ATOM 1891 N N . ASP A 1 222 ? 13.493 21.153 -13.823 1.00 91.06 222 ASP A N 1
ATOM 1892 C CA . ASP A 1 222 ? 14.700 20.481 -14.324 1.00 91.06 222 ASP A CA 1
ATOM 1893 C C . ASP A 1 222 ? 15.778 20.342 -13.246 1.00 91.06 222 ASP A C 1
ATOM 1895 O O . ASP A 1 222 ? 16.391 19.286 -13.125 1.00 91.06 222 ASP A O 1
ATOM 1899 N N . THR A 1 223 ? 15.917 21.353 -12.387 1.00 94.38 223 THR A N 1
ATOM 1900 C CA . THR A 1 223 ? 16.867 21.354 -11.269 1.00 94.38 223 THR A CA 1
ATOM 1901 C C . THR A 1 223 ? 16.587 20.255 -10.244 1.00 94.38 223 THR A C 1
ATOM 1903 O O . THR A 1 223 ? 17.504 19.555 -9.816 1.00 94.38 223 THR A O 1
ATOM 1906 N N . ILE A 1 224 ? 15.323 20.066 -9.850 1.00 94.44 224 ILE A N 1
ATOM 1907 C CA . ILE A 1 224 ? 14.955 19.011 -8.897 1.00 94.44 224 ILE A CA 1
ATOM 1908 C C . ILE A 1 224 ? 15.073 17.643 -9.566 1.00 94.44 224 ILE A C 1
ATOM 1910 O O . ILE A 1 224 ? 15.559 16.701 -8.944 1.00 94.44 224 ILE A O 1
ATOM 1914 N N . ARG A 1 225 ? 14.693 17.525 -10.842 1.00 94.12 225 ARG A N 1
ATOM 1915 C CA . ARG A 1 225 ? 14.854 16.273 -11.584 1.00 94.12 225 ARG A CA 1
ATOM 1916 C C . ARG A 1 225 ? 16.314 15.855 -11.673 1.00 94.12 225 ARG A C 1
ATOM 1918 O O . ARG A 1 225 ? 16.627 14.709 -11.380 1.00 94.12 225 ARG A O 1
ATOM 1925 N N . GLU A 1 226 ? 17.202 16.774 -12.029 1.00 94.75 226 GLU A N 1
ATOM 1926 C CA . GLU A 1 226 ? 18.637 16.512 -12.105 1.00 94.75 226 GLU A CA 1
ATOM 1927 C C . GLU A 1 226 ? 19.206 16.090 -10.744 1.00 94.75 226 GLU A C 1
ATOM 1929 O O . GLU A 1 226 ? 19.948 15.110 -10.669 1.00 94.75 226 GLU A O 1
ATOM 1934 N N . ARG A 1 227 ? 18.791 16.748 -9.650 1.00 96.12 227 ARG A N 1
ATOM 1935 C CA . ARG A 1 227 ? 19.130 16.327 -8.279 1.00 96.12 227 ARG A CA 1
ATOM 1936 C C . ARG A 1 227 ? 18.731 14.870 -8.018 1.00 96.12 227 ARG A C 1
ATOM 1938 O O . ARG A 1 227 ? 19.549 14.098 -7.524 1.00 96.12 227 ARG A O 1
ATOM 1945 N N . GLU A 1 228 ? 17.498 14.488 -8.351 1.00 97.06 228 GLU A N 1
ATOM 1946 C CA . GLU A 1 228 ? 16.981 13.134 -8.101 1.00 97.06 228 GLU A CA 1
ATOM 1947 C C . GLU A 1 228 ? 17.605 12.066 -9.003 1.00 97.06 228 GLU A C 1
ATOM 1949 O O . GLU A 1 228 ? 17.919 10.972 -8.528 1.00 97.06 228 GLU A O 1
ATOM 1954 N N . LEU A 1 229 ? 17.855 12.385 -10.276 1.00 96.88 229 LEU A N 1
ATOM 1955 C CA . LEU A 1 229 ? 18.601 11.509 -11.178 1.00 96.88 229 LEU A CA 1
ATOM 1956 C C . LEU A 1 229 ? 20.019 11.284 -10.644 1.00 96.88 229 LEU A C 1
ATOM 1958 O O . LEU A 1 229 ? 20.460 10.141 -10.551 1.00 96.88 229 LEU A O 1
ATOM 1962 N N . ASN A 1 230 ? 20.713 12.344 -10.221 1.00 97.81 230 ASN A N 1
ATOM 1963 C CA . ASN A 1 230 ? 22.048 12.237 -9.633 1.00 97.81 230 ASN A CA 1
ATOM 1964 C C . ASN A 1 230 ? 22.051 11.384 -8.358 1.00 97.81 230 ASN A C 1
ATOM 1966 O O . ASN A 1 230 ? 22.935 10.540 -8.200 1.00 97.81 230 ASN A O 1
ATOM 1970 N N . PHE A 1 231 ? 21.046 11.538 -7.493 1.00 98.00 231 PHE A N 1
ATOM 1971 C CA . PHE A 1 231 ? 20.894 10.718 -6.290 1.00 98.00 231 PHE A CA 1
ATOM 1972 C C . PHE A 1 231 ? 20.735 9.224 -6.626 1.00 98.00 231 PHE A C 1
ATOM 1974 O O . PHE A 1 231 ? 21.477 8.386 -6.106 1.00 98.00 231 PHE A O 1
ATOM 1981 N N . ALA A 1 232 ? 19.836 8.873 -7.554 1.00 98.12 232 ALA A N 1
ATOM 1982 C CA . ALA A 1 232 ? 19.679 7.490 -8.013 1.00 98.12 232 ALA A CA 1
ATOM 1983 C C . ALA A 1 232 ? 20.946 6.936 -8.671 1.00 98.12 232 ALA A C 1
ATOM 1985 O O . ALA A 1 232 ? 21.345 5.810 -8.383 1.00 98.12 232 ALA A O 1
ATOM 1986 N N . MET A 1 233 ? 21.610 7.723 -9.518 1.00 98.19 233 MET A N 1
ATOM 1987 C CA . MET A 1 233 ? 22.852 7.311 -10.171 1.00 98.19 233 MET A CA 1
ATOM 1988 C C . MET A 1 233 ? 23.971 7.034 -9.157 1.00 98.19 233 MET A C 1
ATOM 1990 O O . MET A 1 233 ? 24.704 6.057 -9.304 1.00 98.19 233 MET A O 1
ATOM 1994 N N . GLN A 1 234 ? 24.097 7.844 -8.101 1.00 97.88 234 GLN A N 1
ATOM 1995 C CA . GLN A 1 234 ? 25.043 7.581 -7.011 1.00 97.88 234 GLN A CA 1
ATOM 1996 C C . GLN A 1 234 ? 24.699 6.289 -6.259 1.00 97.88 234 GLN A C 1
ATOM 1998 O O . GLN A 1 234 ? 25.592 5.490 -5.975 1.00 97.88 234 GLN A O 1
ATOM 2003 N N . ALA A 1 235 ? 23.416 6.040 -5.988 1.00 97.94 235 ALA A N 1
ATOM 2004 C CA . ALA A 1 235 ? 22.969 4.802 -5.354 1.00 97.94 235 ALA A CA 1
ATOM 2005 C C . ALA A 1 235 ? 23.236 3.557 -6.220 1.00 97.94 235 ALA A C 1
ATOM 2007 O O . ALA A 1 235 ? 23.687 2.535 -5.704 1.00 97.94 235 ALA A O 1
ATOM 2008 N N . ILE A 1 236 ? 23.030 3.654 -7.537 1.00 98.19 236 ILE A N 1
ATOM 2009 C CA . ILE A 1 236 ? 23.346 2.589 -8.500 1.00 98.19 236 ILE A CA 1
ATOM 2010 C C . ILE A 1 236 ? 24.851 2.305 -8.520 1.00 98.19 236 ILE A C 1
ATOM 2012 O O . ILE A 1 236 ? 25.238 1.141 -8.509 1.00 98.19 236 ILE A O 1
ATOM 2016 N N . ARG A 1 237 ? 25.715 3.329 -8.480 1.00 96.56 237 ARG A N 1
ATOM 2017 C CA . ARG A 1 237 ? 27.173 3.116 -8.391 1.00 96.56 237 ARG A CA 1
ATOM 2018 C C . ARG A 1 237 ? 27.586 2.405 -7.105 1.00 96.56 237 ARG A C 1
ATOM 2020 O O . ARG A 1 237 ? 28.466 1.554 -7.144 1.00 96.56 237 ARG A O 1
ATOM 2027 N N . LYS A 1 238 ? 26.935 2.713 -5.976 1.00 95.75 238 LYS A N 1
ATOM 2028 C CA . LYS A 1 238 ? 27.150 1.986 -4.712 1.00 95.75 238 LYS A CA 1
ATOM 2029 C C . LYS A 1 238 ? 26.674 0.531 -4.809 1.00 95.75 238 LYS A C 1
ATOM 2031 O O . LYS A 1 238 ? 27.281 -0.353 -4.212 1.00 95.75 238 LYS A O 1
ATOM 2036 N N . CYS A 1 239 ? 25.572 0.274 -5.517 1.00 95.94 239 CYS A N 1
ATOM 2037 C CA . CYS A 1 239 ? 24.981 -1.055 -5.611 1.00 95.94 239 CYS A CA 1
ATOM 2038 C C . CYS A 1 239 ? 24.216 -1.278 -6.927 1.00 95.94 239 CYS A C 1
ATOM 2040 O O . CYS A 1 239 ? 22.994 -1.134 -6.988 1.00 95.94 239 CYS A O 1
ATOM 2042 N N . ALA A 1 240 ? 24.927 -1.695 -7.977 1.00 96.00 240 ALA A N 1
ATOM 2043 C CA . ALA A 1 240 ? 24.356 -1.808 -9.322 1.00 96.00 240 ALA A CA 1
ATOM 2044 C C . ALA A 1 240 ? 23.252 -2.872 -9.446 1.00 96.00 240 ALA A C 1
ATOM 2046 O O . ALA A 1 240 ? 22.373 -2.755 -10.297 1.00 96.00 240 ALA A O 1
ATOM 2047 N N . SER A 1 241 ? 23.263 -3.894 -8.587 1.00 94.75 241 SER A N 1
ATOM 2048 C CA . SER A 1 241 ? 22.245 -4.953 -8.546 1.00 94.75 241 SER A CA 1
ATOM 2049 C C . SER A 1 241 ? 20.977 -4.573 -7.769 1.00 94.75 241 SER A C 1
ATOM 2051 O O . SER A 1 241 ? 20.071 -5.395 -7.643 1.00 94.75 241 SER A O 1
ATOM 2053 N N . ASN A 1 242 ? 20.893 -3.359 -7.214 1.00 96.81 242 ASN A N 1
ATOM 2054 C CA . ASN A 1 242 ? 19.723 -2.900 -6.472 1.00 96.81 242 ASN A CA 1
ATOM 2055 C C . ASN A 1 242 ? 18.616 -2.392 -7.406 1.00 96.81 242 ASN A C 1
ATOM 2057 O O . ASN A 1 242 ? 18.657 -1.252 -7.867 1.00 96.81 242 ASN A O 1
ATOM 2061 N N . GLU A 1 243 ? 17.582 -3.207 -7.604 1.00 97.38 243 GLU A N 1
ATOM 2062 C CA . GLU A 1 243 ? 16.413 -2.861 -8.418 1.00 97.38 243 GLU A CA 1
ATOM 2063 C C . GLU A 1 243 ? 15.710 -1.565 -7.968 1.00 97.38 243 GLU A C 1
ATOM 2065 O O . GLU A 1 243 ? 15.230 -0.805 -8.806 1.00 97.38 243 GLU A O 1
ATOM 2070 N N . CYS A 1 244 ? 15.684 -1.261 -6.663 1.00 98.00 244 CYS A N 1
ATOM 2071 C CA . CYS A 1 244 ? 14.943 -0.108 -6.138 1.00 98.00 244 CYS A CA 1
ATOM 2072 C C . CYS A 1 244 ? 15.445 1.218 -6.731 1.00 98.00 244 CYS A C 1
ATOM 2074 O O . CYS A 1 244 ? 14.643 2.069 -7.115 1.00 98.00 244 CYS A O 1
ATOM 2076 N N . ALA A 1 245 ? 16.767 1.376 -6.855 1.00 98.06 245 ALA A N 1
ATOM 2077 C CA . ALA A 1 245 ? 17.373 2.588 -7.402 1.00 98.06 245 ALA A CA 1
ATOM 2078 C C . ALA A 1 245 ? 17.105 2.734 -8.912 1.00 98.06 245 ALA A C 1
ATOM 2080 O O . ALA A 1 245 ? 16.838 3.838 -9.386 1.00 98.06 245 ALA A O 1
ATOM 2081 N N . TRP A 1 246 ? 17.096 1.624 -9.661 1.00 98.12 246 TRP A N 1
ATOM 2082 C CA . TRP A 1 246 ? 16.731 1.608 -11.085 1.00 98.12 246 TRP A CA 1
ATOM 2083 C C . TRP A 1 246 ? 15.256 1.941 -11.314 1.00 98.12 246 TRP A C 1
ATOM 2085 O O . TRP A 1 246 ? 14.918 2.708 -12.221 1.00 98.12 246 TRP A O 1
ATOM 2095 N N . ASN A 1 247 ? 14.374 1.412 -10.467 1.00 97.50 247 ASN A N 1
ATOM 2096 C CA . ASN A 1 247 ? 12.948 1.721 -10.509 1.00 97.50 247 ASN A CA 1
ATOM 2097 C C . ASN A 1 247 ? 12.693 3.195 -10.164 1.00 97.50 247 ASN A C 1
ATOM 2099 O O . ASN A 1 247 ? 11.916 3.854 -10.853 1.00 97.50 247 ASN A O 1
ATOM 2103 N N . TYR A 1 248 ? 13.396 3.741 -9.165 1.00 97.94 248 TYR A N 1
ATOM 2104 C CA . TYR A 1 248 ? 13.327 5.163 -8.820 1.00 97.94 248 TYR A CA 1
ATOM 2105 C C . TYR A 1 248 ? 13.823 6.061 -9.960 1.00 97.94 248 TYR A C 1
ATOM 2107 O O . TYR A 1 248 ? 13.154 7.027 -10.316 1.00 97.94 248 TYR A O 1
ATOM 2115 N N . LEU A 1 249 ? 14.948 5.714 -10.594 1.00 96.62 249 LEU A N 1
ATOM 2116 C CA . LEU A 1 249 ? 15.464 6.418 -11.773 1.00 96.62 249 LEU A CA 1
ATOM 2117 C C . LEU A 1 249 ? 14.418 6.460 -12.903 1.00 96.62 249 LEU A C 1
ATOM 2119 O O . LEU A 1 249 ? 14.128 7.517 -13.465 1.00 96.62 249 LEU A O 1
ATOM 2123 N N . SER A 1 250 ? 13.791 5.314 -13.178 1.00 94.25 250 SER A N 1
ATOM 2124 C CA . SER A 1 250 ? 12.751 5.153 -14.204 1.00 94.25 250 SER A CA 1
ATOM 2125 C C . SER A 1 250 ? 11.446 5.899 -13.879 1.00 94.25 250 SER A C 1
ATOM 2127 O O . SER A 1 250 ? 10.606 6.105 -14.758 1.00 94.25 250 SER A O 1
ATOM 2129 N N . ALA A 1 251 ? 11.249 6.332 -12.630 1.00 94.94 251 ALA A N 1
ATOM 2130 C CA . ALA A 1 251 ? 10.085 7.122 -12.234 1.00 94.94 251 ALA A CA 1
ATOM 2131 C C . ALA A 1 251 ? 10.114 8.550 -12.806 1.00 94.94 251 ALA A C 1
ATOM 2133 O O . ALA A 1 251 ? 9.058 9.171 -12.921 1.00 94.94 251 ALA A O 1
ATOM 2134 N N . PHE A 1 252 ? 11.289 9.045 -13.214 1.00 95.12 252 PHE A N 1
ATOM 2135 C CA . PHE A 1 252 ? 11.479 10.378 -13.801 1.00 95.12 252 PHE A CA 1
ATOM 2136 C C . PHE A 1 252 ? 11.757 10.353 -15.308 1.00 95.12 252 PHE A C 1
ATOM 2138 O O . PHE A 1 252 ? 11.821 11.415 -15.930 1.00 95.12 252 PHE A O 1
ATOM 2145 N N . LEU A 1 253 ? 11.916 9.160 -15.891 1.00 93.56 253 LEU A N 1
ATOM 2146 C CA . LEU A 1 253 ? 12.289 8.967 -17.289 1.00 93.56 253 LEU A CA 1
ATOM 2147 C C . LEU A 1 253 ? 11.220 8.180 -18.065 1.00 93.56 253 LEU A C 1
ATOM 2149 O O . LEU A 1 253 ? 10.576 7.270 -17.535 1.00 93.56 253 LEU A O 1
ATOM 2153 N N . GLY A 1 254 ? 11.029 8.542 -19.333 1.00 88.00 254 GLY A N 1
ATOM 2154 C CA . GLY A 1 254 ? 10.072 7.930 -20.258 1.00 88.00 254 GLY A CA 1
ATOM 2155 C C . GLY A 1 254 ? 8.780 8.728 -20.431 1.00 88.00 254 GLY A C 1
ATOM 2156 O O . GLY A 1 254 ? 8.750 9.943 -20.249 1.00 88.00 254 GLY A O 1
ATOM 2157 N N . GLU A 1 255 ? 7.707 8.034 -20.806 1.00 80.94 255 GLU A N 1
ATOM 2158 C CA . GLU A 1 255 ? 6.394 8.636 -21.054 1.00 80.94 255 GLU A CA 1
ATOM 2159 C C . GLU A 1 255 ? 5.576 8.761 -19.756 1.00 80.94 255 GLU A C 1
ATOM 2161 O O . GLU A 1 255 ? 5.536 7.835 -18.938 1.00 80.94 255 GLU A O 1
ATOM 2166 N N . GLY A 1 256 ? 4.906 9.903 -19.566 1.00 82.88 256 GLY A N 1
ATOM 2167 C CA . GLY A 1 256 ? 3.998 10.154 -18.442 1.00 82.88 256 GLY A CA 1
ATOM 2168 C C . GLY A 1 256 ? 4.157 11.539 -17.814 1.00 82.88 256 GLY A C 1
ATOM 2169 O O . GLY A 1 256 ? 5.070 12.291 -18.148 1.00 82.88 256 GLY A O 1
ATOM 2170 N N . ASP A 1 257 ? 3.252 11.873 -16.893 1.00 82.25 257 ASP A N 1
ATOM 2171 C CA . ASP A 1 257 ? 3.271 13.158 -16.187 1.00 82.25 257 ASP A CA 1
ATOM 2172 C C . ASP A 1 257 ? 4.568 13.326 -15.368 1.00 82.25 257 ASP A C 1
ATOM 2174 O O . ASP A 1 257 ? 5.020 12.387 -14.710 1.00 82.25 257 ASP A O 1
ATOM 2178 N N . GLY A 1 258 ? 5.180 14.513 -15.459 1.00 80.94 258 GLY A N 1
ATOM 2179 C CA . GLY A 1 258 ? 6.457 14.916 -14.841 1.00 80.94 258 GLY A CA 1
ATOM 2180 C C . GLY A 1 258 ? 7.712 14.114 -15.212 1.00 80.94 258 GLY A C 1
ATOM 2181 O O . GLY A 1 258 ? 8.788 14.384 -14.663 1.00 80.94 258 GLY A O 1
ATOM 2182 N N . LYS A 1 259 ? 7.606 13.180 -16.161 1.00 90.44 259 LYS A N 1
ATOM 2183 C CA . LYS A 1 259 ? 8.747 12.469 -16.741 1.00 90.44 259 LYS A CA 1
ATOM 2184 C C . LYS A 1 259 ? 9.349 13.243 -17.907 1.00 90.44 259 LYS A C 1
ATOM 2186 O O . LYS A 1 259 ? 8.668 14.001 -18.593 1.00 90.44 259 LYS A O 1
ATOM 2191 N N . VAL A 1 260 ? 10.640 13.030 -18.135 1.00 92.06 260 VAL A N 1
ATOM 2192 C CA . VAL A 1 260 ? 11.332 13.484 -19.346 1.00 92.06 260 VAL A CA 1
ATOM 2193 C C . VAL A 1 260 ? 11.803 12.289 -20.147 1.00 92.06 260 VAL A C 1
ATOM 2195 O O . VAL A 1 260 ? 11.985 11.194 -19.624 1.00 92.06 260 VAL A O 1
ATOM 2198 N N . SER A 1 261 ? 12.021 12.492 -21.436 1.00 90.88 261 SER A N 1
ATOM 2199 C CA . SER A 1 261 ? 12.522 11.425 -22.294 1.00 90.88 261 SER A CA 1
ATOM 2200 C C . SER A 1 261 ? 13.878 10.900 -21.803 1.00 90.88 261 SER A C 1
ATOM 2202 O O . SER A 1 261 ? 14.723 11.663 -21.324 1.00 90.88 261 SER A O 1
ATOM 2204 N N . TRP A 1 262 ? 14.103 9.602 -21.978 1.00 92.62 262 TRP A N 1
ATOM 2205 C CA . TRP A 1 262 ? 15.358 8.933 -21.651 1.00 92.62 262 TRP A CA 1
ATOM 2206 C C . TRP A 1 262 ? 16.561 9.570 -22.359 1.00 92.62 262 TRP A C 1
ATOM 2208 O O . TRP A 1 262 ? 17.605 9.755 -21.738 1.00 92.62 262 TRP A O 1
ATOM 2218 N N . THR A 1 263 ? 16.407 10.010 -23.615 1.00 90.25 263 THR A N 1
ATOM 2219 C CA . THR A 1 263 ? 17.496 10.669 -24.362 1.00 90.25 263 THR A CA 1
ATOM 2220 C C . THR A 1 263 ? 17.877 12.055 -23.837 1.00 90.25 263 THR A C 1
ATOM 2222 O O . THR A 1 263 ? 18.877 12.618 -24.275 1.00 90.25 263 THR A O 1
ATOM 2225 N N . SER A 1 264 ? 17.078 12.650 -22.946 1.00 91.00 264 SER A N 1
ATOM 2226 C CA . SER A 1 264 ? 17.395 13.952 -22.338 1.00 91.00 264 SER A CA 1
ATOM 2227 C C . SER A 1 264 ? 18.402 13.854 -21.187 1.00 91.00 264 SER A C 1
ATOM 2229 O O . SER A 1 264 ? 18.924 14.876 -20.751 1.00 91.00 264 SER A O 1
ATOM 2231 N N . ALA A 1 265 ? 18.717 12.637 -20.729 1.00 92.06 265 ALA A N 1
ATOM 2232 C CA . ALA A 1 265 ? 19.618 12.376 -19.613 1.00 92.06 265 ALA A CA 1
ATOM 2233 C C . ALA A 1 265 ? 20.856 11.565 -20.062 1.00 92.06 265 ALA A C 1
ATOM 2235 O O . ALA A 1 265 ? 20.987 10.393 -19.705 1.00 92.06 265 ALA A O 1
ATOM 2236 N N . PRO A 1 266 ? 21.810 12.161 -20.808 1.00 93.38 266 PRO A N 1
ATOM 2237 C CA . PRO A 1 266 ? 22.979 11.440 -21.334 1.00 93.38 266 PRO A CA 1
ATOM 2238 C C . PRO A 1 266 ? 23.874 10.838 -20.237 1.00 93.38 266 PRO A C 1
ATOM 2240 O O . PRO A 1 266 ? 24.523 9.815 -20.448 1.00 93.38 266 PRO A O 1
ATOM 2243 N N . ALA A 1 267 ? 23.872 11.425 -19.035 1.00 95.38 267 ALA A N 1
ATOM 2244 C CA . ALA A 1 267 ? 24.575 10.877 -17.876 1.00 95.38 267 ALA A CA 1
ATOM 2245 C C . ALA A 1 267 ? 24.064 9.479 -17.472 1.00 95.38 267 ALA A C 1
ATOM 2247 O O . ALA A 1 267 ? 24.847 8.654 -17.000 1.00 95.38 267 ALA A O 1
ATOM 2248 N N . VAL A 1 268 ? 22.775 9.191 -17.695 1.00 96.38 268 VAL A N 1
ATOM 2249 C CA . VAL A 1 268 ? 22.177 7.879 -17.413 1.00 96.38 268 VAL A CA 1
ATOM 2250 C C . VAL A 1 268 ? 22.669 6.839 -18.411 1.00 96.38 268 VAL A C 1
ATOM 2252 O O . VAL A 1 268 ? 23.024 5.736 -18.006 1.00 96.38 268 VAL A O 1
ATOM 2255 N N . GLU A 1 269 ? 22.766 7.186 -19.697 1.00 95.56 269 GLU A N 1
ATOM 2256 C CA . GLU A 1 269 ? 23.346 6.291 -20.703 1.00 95.56 269 GLU A CA 1
ATOM 2257 C C . GLU A 1 269 ? 24.807 5.958 -20.368 1.00 95.56 269 GLU A C 1
ATOM 2259 O O . GLU A 1 269 ? 25.193 4.787 -20.373 1.00 95.56 269 GLU A O 1
ATOM 2264 N N . ALA A 1 270 ? 25.601 6.975 -20.012 1.00 97.06 270 ALA A N 1
ATOM 2265 C CA . ALA A 1 270 ? 26.991 6.796 -19.600 1.00 97.06 270 ALA A CA 1
ATOM 2266 C C . ALA A 1 270 ? 27.111 5.854 -18.390 1.00 97.06 270 ALA A C 1
ATOM 2268 O O . ALA A 1 270 ? 27.927 4.933 -18.419 1.00 97.06 270 ALA A O 1
ATOM 2269 N N . LEU A 1 271 ? 26.253 6.023 -17.377 1.00 97.75 271 LEU A N 1
ATOM 2270 C CA . LEU A 1 271 ? 26.189 5.124 -16.224 1.00 97.75 271 LEU A CA 1
ATOM 2271 C C . LEU A 1 271 ? 25.819 3.692 -16.627 1.00 97.75 271 LEU A C 1
ATOM 2273 O O . LEU A 1 271 ? 26.415 2.742 -16.129 1.00 97.75 271 LEU A O 1
ATOM 2277 N N . CYS A 1 272 ? 24.841 3.502 -17.514 1.00 97.06 272 CYS A N 1
ATOM 2278 C CA . CYS A 1 272 ? 24.457 2.154 -17.925 1.00 97.06 272 CYS A CA 1
ATOM 2279 C C . CYS A 1 272 ? 25.618 1.448 -18.638 1.00 97.06 272 CYS A C 1
ATOM 2281 O O . CYS A 1 272 ? 25.905 0.288 -18.343 1.00 97.06 272 CYS A O 1
ATOM 2283 N N . ARG A 1 273 ? 26.340 2.160 -19.516 1.00 96.06 273 ARG A N 1
ATOM 2284 C CA . ARG A 1 273 ? 27.543 1.638 -20.183 1.00 96.06 273 ARG A CA 1
ATOM 2285 C C . ARG A 1 273 ? 28.651 1.308 -19.181 1.00 96.06 273 ARG A C 1
ATOM 2287 O O . ARG A 1 273 ? 29.202 0.214 -19.251 1.00 96.06 273 ARG A O 1
ATOM 2294 N N . GLU A 1 274 ? 28.913 2.197 -18.224 1.00 96.56 274 GLU A N 1
ATOM 2295 C CA . GLU A 1 274 ? 29.843 1.976 -17.105 1.00 96.56 274 GLU A CA 1
ATOM 2296 C C . GLU A 1 274 ? 29.503 0.674 -16.356 1.00 96.56 274 GLU A C 1
ATOM 2298 O O . GLU A 1 274 ? 30.332 -0.231 -16.273 1.00 96.56 274 GLU A O 1
ATOM 2303 N N . VAL A 1 275 ? 28.254 0.527 -15.902 1.00 96.75 275 VAL A N 1
ATOM 2304 C CA . VAL A 1 275 ? 27.787 -0.644 -15.141 1.00 96.75 275 VAL A CA 1
ATOM 2305 C C . VAL A 1 275 ? 27.862 -1.933 -15.962 1.00 96.75 275 VAL A C 1
ATOM 2307 O O . VAL A 1 275 ? 28.298 -2.961 -15.448 1.00 96.75 275 VAL A O 1
ATOM 2310 N N . THR A 1 276 ? 27.453 -1.907 -17.235 1.00 95.25 276 THR A N 1
ATOM 2311 C CA . THR A 1 276 ? 27.546 -3.096 -18.103 1.00 95.25 276 THR A CA 1
ATOM 2312 C C . THR A 1 276 ? 28.992 -3.524 -18.353 1.00 95.25 276 THR A C 1
ATOM 2314 O O . THR A 1 276 ? 29.269 -4.722 -18.351 1.00 95.25 276 THR A O 1
ATOM 2317 N N . ALA A 1 277 ? 29.918 -2.574 -18.517 1.00 94.75 277 ALA A N 1
ATOM 2318 C CA . ALA A 1 277 ? 31.332 -2.864 -18.726 1.00 94.75 277 ALA A CA 1
ATOM 2319 C C . ALA A 1 277 ? 31.979 -3.477 -17.477 1.00 94.75 277 ALA A C 1
ATOM 2321 O O . ALA A 1 277 ? 32.686 -4.477 -17.592 1.00 94.75 277 ALA A O 1
ATOM 2322 N N . VAL A 1 278 ? 31.701 -2.921 -16.292 1.00 94.56 278 VAL A N 1
ATOM 2323 C CA . VAL A 1 278 ? 32.184 -3.470 -15.014 1.00 94.56 278 VAL A CA 1
ATOM 2324 C C . VAL A 1 278 ? 31.634 -4.880 -14.793 1.00 94.56 278 VAL A C 1
ATOM 2326 O O . VAL A 1 278 ? 32.406 -5.801 -14.539 1.00 94.56 278 VAL A O 1
ATOM 2329 N N . ALA A 1 279 ? 30.327 -5.087 -14.988 1.00 92.44 279 ALA A N 1
ATOM 2330 C CA . ALA A 1 279 ? 29.719 -6.409 -14.841 1.00 92.44 279 ALA A CA 1
ATOM 2331 C C . ALA A 1 279 ? 30.367 -7.443 -15.781 1.00 92.44 279 ALA A C 1
ATOM 2333 O O . ALA A 1 279 ? 30.717 -8.540 -15.346 1.00 92.44 279 ALA A O 1
ATOM 2334 N N . ALA A 1 280 ? 30.608 -7.072 -17.044 1.00 91.25 280 ALA A N 1
ATOM 2335 C CA . ALA A 1 280 ? 31.263 -7.944 -18.015 1.00 91.25 280 ALA A CA 1
ATOM 2336 C C . ALA A 1 280 ? 32.704 -8.314 -17.614 1.00 91.25 280 ALA A C 1
ATOM 2338 O O . ALA A 1 280 ? 33.109 -9.460 -17.807 1.00 91.25 280 ALA A O 1
ATOM 2339 N N . GLN A 1 281 ? 33.469 -7.381 -17.031 1.00 92.12 281 GLN A N 1
ATOM 2340 C CA . GLN A 1 281 ? 34.819 -7.655 -16.512 1.00 92.12 281 GLN A CA 1
ATOM 2341 C C . GLN A 1 281 ? 34.802 -8.654 -15.349 1.00 92.12 281 GLN A C 1
ATOM 2343 O O . GLN A 1 281 ? 35.698 -9.488 -15.239 1.00 92.12 281 GLN A O 1
ATOM 2348 N N . GLU A 1 282 ? 33.768 -8.606 -14.512 1.00 91.69 282 GLU A N 1
ATOM 2349 C CA . GLU A 1 282 ? 33.571 -9.521 -13.384 1.00 91.69 282 GLU A CA 1
ATOM 2350 C C . GLU A 1 282 ? 32.959 -10.873 -13.796 1.00 91.69 282 GLU A C 1
ATOM 2352 O O . GLU A 1 282 ? 32.725 -11.735 -12.949 1.00 91.69 282 GLU A O 1
ATOM 2357 N N . GLY A 1 283 ? 32.675 -11.080 -15.088 1.00 88.62 283 GLY A N 1
ATOM 2358 C CA . GLY A 1 283 ? 31.990 -12.278 -15.580 1.00 88.62 283 GLY A CA 1
ATOM 2359 C C . GLY A 1 283 ? 30.520 -12.359 -15.152 1.00 88.62 283 GLY A C 1
ATOM 2360 O O . GLY A 1 283 ? 29.936 -13.443 -15.150 1.00 88.62 283 GLY A O 1
ATOM 2361 N N . THR A 1 284 ? 29.920 -11.228 -14.780 1.00 90.88 284 THR A N 1
ATOM 2362 C CA . THR A 1 284 ? 28.507 -11.103 -14.415 1.00 90.88 284 THR A CA 1
ATOM 2363 C C . THR A 1 284 ? 27.759 -10.222 -15.423 1.00 90.88 284 THR A C 1
ATOM 2365 O O . THR A 1 284 ? 28.305 -9.752 -16.420 1.00 90.88 284 THR A O 1
ATOM 2368 N N . SER A 1 285 ? 26.461 -10.016 -15.205 1.00 91.56 285 SER A N 1
ATOM 2369 C CA . SER A 1 285 ? 25.627 -9.168 -16.059 1.00 91.56 285 SER A CA 1
ATOM 2370 C C . SER A 1 285 ? 24.590 -8.431 -15.223 1.00 91.56 285 SER A C 1
ATOM 2372 O O . SER A 1 285 ? 23.913 -9.044 -14.396 1.00 91.56 285 SER A O 1
ATOM 2374 N N . CYS A 1 286 ? 24.416 -7.132 -15.467 1.00 94.94 286 CYS A N 1
ATOM 2375 C CA . CYS A 1 286 ? 23.389 -6.328 -14.810 1.00 94.94 286 CYS A CA 1
ATOM 2376 C C . CYS A 1 286 ? 22.167 -6.174 -15.725 1.00 94.94 286 CYS A C 1
ATOM 2378 O O . CYS A 1 286 ? 22.161 -5.328 -16.621 1.00 94.94 286 CYS A O 1
ATOM 2380 N N . CYS A 1 287 ? 21.123 -6.976 -15.489 1.00 95.62 287 CYS A N 1
ATOM 2381 C CA . CYS A 1 287 ? 19.887 -6.912 -16.278 1.00 95.62 287 CYS A CA 1
ATOM 2382 C C . CYS A 1 287 ? 19.245 -5.515 -16.258 1.00 95.62 287 CYS A C 1
ATOM 2384 O O . CYS A 1 287 ? 18.744 -5.060 -17.280 1.00 95.62 287 CYS A O 1
ATOM 2386 N N . PHE A 1 288 ? 19.319 -4.799 -15.134 1.00 97.12 288 PHE A N 1
ATOM 2387 C CA . PHE A 1 288 ? 18.723 -3.470 -14.996 1.00 97.12 288 PHE A CA 1
ATOM 2388 C C . PHE A 1 288 ? 19.412 -2.416 -15.870 1.00 97.12 288 PHE A C 1
ATOM 2390 O O . PHE A 1 288 ? 18.735 -1.603 -16.494 1.00 97.12 288 PHE A O 1
ATOM 2397 N N . ALA A 1 289 ? 20.743 -2.464 -15.978 1.00 97.06 289 ALA A N 1
ATOM 2398 C CA . ALA A 1 289 ? 21.493 -1.563 -16.851 1.00 97.06 289 ALA A CA 1
ATOM 2399 C C . ALA A 1 289 ? 21.219 -1.854 -18.337 1.00 97.06 289 ALA A C 1
ATOM 2401 O O . ALA A 1 289 ? 21.030 -0.926 -19.120 1.00 97.06 289 ALA A O 1
ATOM 2402 N N . ILE A 1 290 ? 21.132 -3.136 -18.714 1.00 96.19 290 ILE A N 1
ATOM 2403 C CA . ILE A 1 290 ? 20.772 -3.562 -20.079 1.00 96.19 290 ILE A CA 1
ATOM 2404 C C . ILE A 1 290 ? 19.341 -3.110 -20.419 1.00 96.19 290 ILE A C 1
ATOM 2406 O O . ILE A 1 290 ? 19.098 -2.561 -21.491 1.00 96.19 290 ILE A O 1
ATOM 2410 N N . GLN A 1 291 ? 18.400 -3.264 -19.482 1.00 95.31 291 GLN A N 1
ATOM 2411 C CA . GLN A 1 291 ? 17.024 -2.788 -19.633 1.00 95.31 291 GLN A CA 1
ATOM 2412 C C . GLN A 1 291 ? 16.958 -1.262 -19.791 1.00 95.31 291 GLN A C 1
ATOM 2414 O O . GLN A 1 291 ? 16.244 -0.769 -20.661 1.00 95.31 291 GLN A O 1
ATOM 2419 N N . ALA A 1 292 ? 17.705 -0.503 -18.987 1.00 95.62 292 ALA A N 1
ATOM 2420 C CA . ALA A 1 292 ? 17.751 0.951 -19.106 1.00 95.62 292 ALA A CA 1
ATOM 2421 C C . ALA A 1 292 ? 18.337 1.404 -20.458 1.00 95.62 292 ALA A C 1
ATOM 2423 O O . ALA A 1 292 ? 17.795 2.323 -21.070 1.00 95.62 292 ALA A O 1
ATOM 2424 N N . LEU A 1 293 ? 19.373 0.726 -20.975 1.00 95.31 293 LEU A N 1
ATOM 2425 C CA . LEU A 1 293 ? 19.891 0.968 -22.331 1.00 95.31 293 LEU A CA 1
ATOM 2426 C C . LEU A 1 293 ? 18.838 0.691 -23.404 1.00 95.31 293 LEU A C 1
ATOM 2428 O O . LEU A 1 293 ? 18.680 1.499 -24.317 1.00 95.31 293 LEU A O 1
ATOM 2432 N N . ALA A 1 294 ? 18.098 -0.413 -23.281 1.00 92.00 294 ALA A N 1
ATOM 2433 C CA . ALA A 1 294 ? 17.017 -0.734 -24.207 1.00 92.00 294 ALA A CA 1
ATOM 2434 C C . ALA A 1 294 ? 15.966 0.390 -24.251 1.00 92.00 294 ALA A C 1
ATOM 2436 O O . ALA A 1 294 ? 15.612 0.851 -25.334 1.00 92.00 294 ALA A O 1
ATOM 2437 N N . ASN A 1 295 ? 15.557 0.901 -23.083 1.00 91.56 295 ASN A N 1
ATOM 2438 C CA . ASN A 1 295 ? 14.608 2.013 -22.974 1.00 91.56 295 ASN A CA 1
ATOM 2439 C C . ASN A 1 295 ? 15.144 3.316 -23.602 1.00 91.56 295 ASN A C 1
ATOM 2441 O O . ASN A 1 295 ? 14.385 4.045 -24.237 1.00 91.56 295 ASN A O 1
ATOM 2445 N N . ILE A 1 296 ? 16.440 3.618 -23.441 1.00 92.69 296 ILE A N 1
ATOM 2446 C CA . ILE A 1 296 ? 17.081 4.801 -24.046 1.00 92.69 296 ILE A CA 1
ATOM 2447 C C . ILE A 1 296 ? 17.040 4.719 -25.574 1.00 92.69 296 ILE A C 1
ATOM 2449 O O . ILE A 1 296 ? 16.657 5.688 -26.232 1.00 92.69 296 ILE A O 1
ATOM 2453 N N . PHE A 1 297 ? 17.415 3.571 -26.140 1.00 90.00 297 PHE A N 1
ATOM 2454 C CA . PHE A 1 297 ? 17.392 3.366 -27.586 1.00 90.00 297 PHE A CA 1
ATOM 2455 C C . PHE A 1 297 ? 15.966 3.385 -28.143 1.00 90.00 297 PHE A C 1
ATOM 2457 O O . PHE A 1 297 ? 15.721 3.998 -29.182 1.00 90.00 297 PHE A O 1
ATOM 2464 N N . GLU A 1 298 ? 15.013 2.780 -27.434 1.00 85.62 298 GLU A N 1
ATOM 2465 C CA . GLU A 1 298 ? 13.600 2.809 -27.808 1.00 85.62 298 GLU A CA 1
ATOM 2466 C C . GLU A 1 298 ? 13.063 4.248 -27.870 1.00 85.62 298 GLU A C 1
ATOM 2468 O O . GLU A 1 298 ? 12.493 4.667 -28.879 1.00 85.62 298 GLU A O 1
ATOM 2473 N N . ASP A 1 299 ? 13.294 5.038 -26.824 1.00 85.75 299 ASP A N 1
ATOM 2474 C CA . ASP A 1 299 ? 12.879 6.441 -26.755 1.00 85.75 299 ASP A CA 1
ATOM 2475 C C . ASP A 1 299 ? 13.578 7.309 -27.821 1.00 85.75 299 ASP A C 1
ATOM 2477 O O . ASP A 1 299 ? 12.954 8.162 -28.460 1.00 85.75 299 ASP A O 1
ATOM 2481 N N . GLY A 1 300 ? 14.862 7.050 -28.086 1.00 84.94 300 GLY A N 1
ATOM 2482 C CA . GLY A 1 300 ? 15.616 7.710 -29.152 1.00 84.94 300 GLY A CA 1
ATOM 2483 C C . GLY A 1 300 ? 15.090 7.404 -30.551 1.00 84.94 300 GLY A C 1
ATOM 2484 O O . GLY A 1 300 ? 15.018 8.315 -31.385 1.00 84.94 300 GLY A O 1
ATOM 2485 N N . ALA A 1 301 ? 14.674 6.163 -30.804 1.00 81.50 301 ALA A N 1
ATOM 2486 C CA . ALA A 1 301 ? 14.012 5.780 -32.044 1.00 81.50 301 ALA A CA 1
ATOM 2487 C C . ALA A 1 301 ? 12.667 6.510 -32.200 1.00 81.50 301 ALA A C 1
ATOM 2489 O O . ALA A 1 301 ? 12.434 7.143 -33.233 1.00 81.50 301 ALA A O 1
ATOM 2490 N N . ARG A 1 302 ? 11.824 6.511 -31.152 1.00 78.62 302 ARG A N 1
ATOM 2491 C CA . ARG A 1 302 ? 10.510 7.190 -31.138 1.00 78.62 302 ARG A CA 1
ATOM 2492 C C . ARG A 1 302 ? 10.629 8.681 -31.467 1.00 78.62 302 ARG A C 1
ATOM 2494 O O . ARG A 1 302 ? 9.887 9.206 -32.303 1.00 78.62 302 ARG A O 1
ATOM 2501 N N . LYS A 1 303 ? 11.590 9.370 -30.845 1.00 77.75 303 LYS A N 1
ATOM 2502 C CA . LYS A 1 303 ? 11.836 10.803 -31.065 1.00 77.75 303 LYS A CA 1
ATOM 2503 C C . LYS A 1 303 ? 12.300 11.123 -32.477 1.00 77.75 303 LYS A C 1
ATOM 2505 O O . LYS A 1 303 ? 11.740 12.017 -33.108 1.00 77.75 303 LYS A O 1
ATOM 2510 N N . ARG A 1 304 ? 13.312 10.405 -32.975 1.00 77.12 304 ARG A N 1
ATOM 2511 C CA . ARG A 1 304 ? 13.848 10.639 -34.324 1.00 77.12 304 ARG A CA 1
ATOM 2512 C C . ARG A 1 304 ? 12.816 10.308 -35.397 1.00 77.12 304 ARG A C 1
ATOM 2514 O O . ARG A 1 304 ? 12.738 11.019 -36.388 1.00 77.12 304 ARG A O 1
ATOM 2521 N N . PHE A 1 305 ? 11.967 9.304 -35.172 1.00 68.88 305 PHE A N 1
ATOM 2522 C CA . PHE A 1 305 ? 10.858 9.005 -36.076 1.00 68.88 305 PHE A CA 1
ATOM 2523 C C . PHE A 1 305 ? 9.815 10.130 -36.099 1.00 68.88 305 PHE A C 1
ATOM 2525 O O . PHE A 1 305 ? 9.413 10.573 -37.172 1.00 68.88 305 PHE A O 1
ATOM 2532 N N . SER A 1 306 ? 9.452 10.666 -34.931 1.00 66.75 306 SER A N 1
ATOM 2533 C CA . SER A 1 306 ? 8.507 11.788 -34.817 1.00 66.75 306 SER A CA 1
ATOM 2534 C C . SER A 1 306 ? 9.028 13.095 -35.438 1.00 66.75 306 SER A C 1
ATOM 2536 O O . SER A 1 306 ? 8.231 13.935 -35.841 1.00 66.75 306 SER A O 1
ATOM 2538 N N . ALA A 1 307 ? 10.351 13.271 -35.532 1.00 62.16 307 ALA A N 1
ATOM 2539 C CA . ALA A 1 307 ? 10.993 14.416 -36.186 1.00 62.16 307 ALA A CA 1
ATOM 2540 C C . ALA A 1 307 ? 11.186 14.237 -37.711 1.00 62.16 307 ALA A C 1
ATOM 2542 O O . ALA A 1 307 ? 11.360 15.219 -38.432 1.00 62.16 307 ALA A O 1
ATOM 2543 N N . SER A 1 308 ? 11.104 12.998 -38.216 1.00 55.88 308 SER A N 1
ATOM 2544 C CA . SER A 1 308 ? 11.579 12.600 -39.552 1.00 55.88 308 SER A CA 1
ATOM 2545 C C . SER A 1 308 ? 10.704 12.993 -40.755 1.00 55.88 308 SER A C 1
ATOM 2547 O O . SER A 1 308 ? 10.916 12.474 -41.853 1.00 55.88 308 SER A O 1
ATOM 2549 N N . GLU A 1 309 ? 9.782 13.954 -40.631 1.00 53.25 309 GLU A N 1
ATOM 2550 C CA . GLU A 1 309 ? 9.003 14.444 -41.785 1.00 53.25 309 GLU A CA 1
ATOM 2551 C C . GLU A 1 309 ? 9.869 15.131 -42.871 1.00 53.25 309 GLU A C 1
ATOM 2553 O O . GLU A 1 309 ? 9.357 15.428 -43.951 1.00 53.25 309 GLU A O 1
ATOM 2558 N N . SER A 1 310 ? 11.181 15.344 -42.660 1.00 48.12 310 SER A N 1
ATOM 2559 C CA . SER A 1 310 ? 11.999 16.122 -43.611 1.00 48.12 310 SER A CA 1
ATOM 2560 C C . SER A 1 310 ? 13.476 15.739 -43.839 1.00 48.12 310 SER A C 1
ATOM 2562 O O . SER A 1 310 ? 14.105 16.386 -44.677 1.00 48.12 310 SER A O 1
ATOM 2564 N N . VAL A 1 311 ? 14.074 14.720 -43.193 1.00 55.06 311 VAL A N 1
ATOM 2565 C CA . VAL A 1 311 ? 15.537 14.470 -43.322 1.00 55.06 311 VAL A CA 1
ATOM 2566 C C . VAL A 1 311 ? 15.909 12.977 -43.411 1.00 55.06 311 VAL A C 1
ATOM 2568 O O . VAL A 1 311 ? 15.798 12.228 -42.446 1.00 55.06 311 VAL A O 1
ATOM 2571 N N . GLN A 1 312 ? 16.456 12.539 -44.557 1.00 54.88 312 GLN A N 1
ATOM 2572 C CA . GLN A 1 312 ? 16.932 11.155 -44.788 1.00 54.88 312 GLN A CA 1
ATOM 2573 C C . GLN A 1 312 ? 17.992 10.670 -43.775 1.00 54.88 312 GLN A C 1
ATOM 2575 O O . GLN A 1 312 ? 18.081 9.472 -43.510 1.00 54.88 312 GLN A O 1
ATOM 2580 N N . GLY A 1 313 ? 18.786 11.578 -43.195 1.00 58.12 313 GLY A N 1
ATOM 2581 C CA . GLY A 1 313 ? 19.795 11.247 -42.181 1.00 58.12 313 GLY A CA 1
ATOM 2582 C C . GLY A 1 313 ? 19.210 10.782 -40.841 1.00 58.12 313 GLY A C 1
ATOM 2583 O O . GLY A 1 313 ? 19.786 9.907 -40.195 1.00 58.12 313 GLY A O 1
ATOM 2584 N N . GLU A 1 314 ? 18.046 11.303 -40.447 1.00 60.97 314 GLU A N 1
ATOM 2585 C CA . GLU A 1 314 ? 17.397 10.968 -39.170 1.00 60.97 314 GLU A CA 1
ATOM 2586 C C . GLU A 1 314 ? 16.776 9.566 -39.197 1.00 60.97 314 GLU A C 1
ATOM 2588 O O . GLU A 1 314 ? 16.814 8.844 -38.201 1.00 60.97 314 GLU A O 1
ATOM 2593 N N . VAL A 1 315 ? 16.302 9.129 -40.369 1.00 64.56 315 VAL A N 1
ATOM 2594 C CA . VAL A 1 315 ? 15.737 7.787 -40.581 1.00 64.56 315 VAL A CA 1
ATOM 2595 C C . VAL A 1 315 ? 16.802 6.695 -40.426 1.00 64.56 315 VAL A C 1
ATOM 2597 O O . VAL A 1 315 ? 16.537 5.650 -39.833 1.00 64.56 315 VAL A O 1
ATOM 2600 N N . SER A 1 316 ? 18.019 6.922 -40.929 1.00 68.88 316 SER A N 1
ATOM 2601 C CA . SER A 1 316 ? 19.125 5.961 -40.794 1.00 68.88 316 SER A CA 1
ATOM 2602 C C . SER A 1 316 ? 19.585 5.806 -39.344 1.00 68.88 316 SER A C 1
ATOM 2604 O O . SER A 1 316 ? 19.851 4.689 -38.906 1.00 68.88 316 SER A O 1
ATOM 2606 N N . GLN A 1 317 ? 19.633 6.903 -38.582 1.00 71.69 317 GLN A N 1
ATOM 2607 C CA . GLN A 1 317 ? 19.964 6.855 -37.155 1.00 71.69 317 GLN A CA 1
ATOM 2608 C C . GLN A 1 317 ? 18.866 6.161 -36.344 1.00 71.69 317 GLN A C 1
ATOM 2610 O O . GLN A 1 317 ? 19.179 5.263 -35.569 1.00 71.69 317 GLN A O 1
ATOM 2615 N N . ALA A 1 318 ? 17.592 6.483 -36.599 1.00 71.62 318 ALA A N 1
ATOM 2616 C CA . ALA A 1 318 ? 16.461 5.832 -35.938 1.00 71.62 318 ALA A CA 1
ATOM 2617 C C . ALA A 1 318 ? 16.464 4.307 -36.145 1.00 71.62 318 ALA A C 1
ATOM 2619 O O . ALA A 1 318 ? 16.232 3.552 -35.205 1.00 71.62 318 ALA A O 1
ATOM 2620 N N . LYS A 1 319 ? 16.793 3.831 -37.356 1.00 73.06 319 LYS A N 1
ATOM 2621 C CA . LYS A 1 319 ? 16.973 2.393 -37.628 1.00 73.06 319 LYS A CA 1
ATOM 2622 C C . LYS A 1 319 ? 18.089 1.770 -36.783 1.00 73.06 319 LYS A C 1
ATOM 2624 O O . LYS A 1 319 ? 17.922 0.652 -36.301 1.00 73.06 319 LYS A O 1
ATOM 2629 N N . GLY A 1 320 ? 19.199 2.487 -36.603 1.00 80.62 320 GLY A N 1
ATOM 2630 C CA . GLY A 1 320 ? 20.303 2.063 -35.742 1.00 80.62 320 GLY A CA 1
ATOM 2631 C C . GLY A 1 320 ? 19.881 1.914 -34.280 1.00 80.62 320 GLY A C 1
ATOM 2632 O O . GLY A 1 320 ? 20.202 0.904 -33.658 1.00 80.62 320 GLY A O 1
ATOM 2633 N N . ASP A 1 321 ? 19.099 2.860 -33.752 1.00 81.69 321 ASP A N 1
ATOM 2634 C CA . ASP A 1 321 ? 18.596 2.785 -32.375 1.00 81.69 321 ASP A CA 1
ATOM 2635 C C . ASP A 1 321 ? 17.615 1.625 -32.180 1.00 81.69 321 ASP A C 1
ATOM 2637 O O . ASP A 1 321 ? 17.711 0.901 -31.195 1.00 81.69 321 ASP A O 1
ATOM 2641 N N . VAL A 1 322 ? 16.712 1.378 -33.138 1.00 80.25 322 VAL A N 1
ATOM 2642 C CA . VAL A 1 322 ? 15.806 0.215 -33.077 1.00 80.25 322 VAL A CA 1
ATOM 2643 C C . VAL A 1 322 ? 16.600 -1.088 -33.029 1.00 80.25 322 VAL A C 1
ATOM 2645 O O . VAL A 1 322 ? 16.302 -1.968 -32.221 1.00 80.25 322 VAL A O 1
ATOM 2648 N N . GLN A 1 323 ? 17.630 -1.220 -33.867 1.00 83.88 323 GLN A N 1
ATOM 2649 C CA . GLN A 1 323 ? 18.489 -2.401 -33.857 1.00 83.88 323 GLN A CA 1
ATOM 2650 C C . GLN A 1 323 ? 19.233 -2.544 -32.522 1.00 83.88 323 GLN A C 1
ATOM 2652 O O . GLN A 1 323 ? 19.307 -3.650 -31.988 1.00 83.88 323 GLN A O 1
ATOM 2657 N N . ALA A 1 324 ? 19.734 -1.442 -31.960 1.00 88.00 324 ALA A N 1
ATOM 2658 C CA . ALA A 1 324 ? 20.391 -1.444 -30.659 1.00 88.00 324 ALA A CA 1
ATOM 2659 C C . ALA A 1 324 ? 19.430 -1.858 -29.529 1.00 88.00 324 ALA A C 1
ATOM 2661 O O . ALA A 1 324 ? 19.794 -2.702 -28.712 1.00 88.00 324 ALA A O 1
ATOM 2662 N N . ALA A 1 325 ? 18.195 -1.343 -29.514 1.00 87.06 325 ALA A N 1
ATOM 2663 C CA . ALA A 1 325 ? 17.159 -1.733 -28.555 1.00 87.06 325 ALA A CA 1
ATOM 2664 C C . ALA A 1 325 ? 16.829 -3.232 -28.644 1.00 87.06 325 ALA A C 1
ATOM 2666 O O . ALA A 1 325 ? 16.827 -3.928 -27.628 1.00 87.06 325 ALA A O 1
ATOM 2667 N N . LEU A 1 326 ? 16.614 -3.749 -29.860 1.00 86.56 326 LEU A N 1
ATOM 2668 C CA . LEU A 1 326 ? 16.332 -5.170 -30.089 1.00 86.56 326 LEU A CA 1
ATOM 2669 C C . LEU A 1 326 ? 17.473 -6.067 -29.600 1.00 86.56 326 LEU A C 1
ATOM 2671 O O . LEU A 1 326 ? 17.204 -7.061 -28.932 1.00 86.56 326 LEU A O 1
ATOM 2675 N N . GLN A 1 327 ? 18.730 -5.686 -29.848 1.00 90.62 327 GLN A N 1
ATOM 2676 C CA . GLN A 1 327 ? 19.893 -6.416 -29.332 1.00 90.62 327 GLN A CA 1
ATOM 2677 C C . GLN A 1 327 ? 19.908 -6.474 -27.798 1.00 90.62 327 GLN A C 1
ATOM 2679 O O . GLN A 1 327 ? 20.194 -7.528 -27.231 1.00 90.62 327 GLN A O 1
ATOM 2684 N N . GLN A 1 328 ? 19.567 -5.373 -27.115 1.00 92.75 328 GLN A N 1
ATOM 2685 C CA . GLN A 1 328 ? 19.473 -5.379 -25.650 1.00 92.75 328 GLN A CA 1
ATOM 2686 C C . GLN A 1 328 ? 18.338 -6.295 -25.161 1.00 92.75 328 GLN A C 1
ATOM 2688 O O . GLN A 1 328 ? 18.531 -7.062 -24.218 1.00 92.75 328 GLN A O 1
ATOM 2693 N N . PHE A 1 329 ? 17.164 -6.266 -25.804 1.00 91.50 329 PHE A N 1
ATOM 2694 C CA . PHE A 1 329 ? 16.055 -7.153 -25.438 1.00 91.50 329 PHE A CA 1
ATOM 2695 C C . PHE A 1 329 ? 16.377 -8.630 -25.682 1.00 91.50 329 PHE A C 1
ATOM 2697 O O . PHE A 1 329 ? 16.041 -9.467 -24.846 1.00 91.50 329 PHE A O 1
ATOM 2704 N N . GLU A 1 330 ? 17.061 -8.960 -26.779 1.00 91.31 330 GLU A N 1
ATOM 2705 C CA . GLU A 1 330 ? 17.554 -10.314 -27.047 1.00 91.31 330 GLU A CA 1
ATOM 2706 C C . GLU A 1 330 ? 18.528 -10.768 -25.956 1.00 91.31 330 GLU A C 1
ATOM 2708 O O . GLU A 1 330 ? 18.342 -11.842 -25.382 1.00 91.31 330 GLU A O 1
ATOM 2713 N N . GLN A 1 331 ? 19.489 -9.924 -25.573 1.00 93.69 331 GLN A N 1
ATOM 2714 C CA . GLN A 1 331 ? 20.414 -10.217 -24.476 1.00 93.69 331 GLN A CA 1
ATOM 2715 C C . GLN A 1 331 ? 19.679 -10.461 -23.144 1.00 93.69 331 GLN A C 1
ATOM 2717 O O . GLN A 1 331 ? 20.028 -11.373 -22.388 1.00 93.69 331 GLN A O 1
ATOM 2722 N N . LEU A 1 332 ? 18.621 -9.697 -22.855 1.00 94.56 332 LEU A N 1
ATOM 2723 C CA . LEU A 1 332 ? 17.803 -9.884 -21.653 1.00 94.56 332 LEU A CA 1
ATOM 2724 C C . LEU A 1 332 ? 17.072 -11.231 -21.624 1.00 94.56 332 LEU A C 1
ATOM 2726 O O . LEU A 1 332 ? 16.808 -11.739 -20.534 1.00 94.56 332 LEU A O 1
ATOM 2730 N N . THR A 1 333 ? 16.792 -11.860 -22.771 1.00 93.56 333 THR A N 1
ATOM 2731 C CA . THR A 1 333 ? 16.203 -13.213 -22.782 1.00 93.56 333 THR A CA 1
ATOM 2732 C C . THR A 1 333 ? 17.125 -14.260 -22.149 1.00 93.56 333 THR A C 1
ATOM 2734 O O . THR A 1 333 ? 16.641 -15.228 -21.556 1.00 93.56 333 THR A O 1
ATOM 2737 N N . GLU A 1 334 ? 18.441 -14.053 -22.231 1.00 92.88 334 GLU A N 1
ATOM 2738 C CA . GLU A 1 334 ? 19.450 -14.951 -21.671 1.00 92.88 334 GLU A CA 1
ATOM 2739 C C . GLU A 1 334 ? 19.836 -14.569 -20.242 1.00 92.88 334 GLU A C 1
ATOM 2741 O O . GLU A 1 334 ? 19.977 -15.450 -19.391 1.00 92.88 334 GLU A O 1
ATOM 2746 N N . VAL A 1 335 ? 19.979 -13.265 -19.984 1.00 93.31 335 VAL A N 1
ATOM 2747 C CA . VAL A 1 335 ? 20.422 -12.709 -18.697 1.00 93.31 335 VAL A CA 1
ATOM 2748 C C . VAL A 1 335 ? 19.304 -12.719 -17.648 1.00 93.31 335 VAL A C 1
ATOM 2750 O O . VAL A 1 335 ? 19.545 -13.030 -16.484 1.00 93.31 335 VAL A O 1
ATOM 2753 N N . ASP A 1 336 ? 18.068 -12.416 -18.043 1.00 94.94 336 ASP A N 1
ATOM 2754 C CA . ASP A 1 336 ? 16.905 -12.312 -17.161 1.00 94.94 336 ASP A CA 1
ATOM 2755 C C . ASP A 1 336 ? 15.855 -13.371 -17.521 1.00 94.94 336 ASP A C 1
ATOM 2757 O O . ASP A 1 336 ? 14.745 -13.115 -18.001 1.00 94.94 336 ASP A O 1
ATOM 2761 N N . ARG A 1 337 ? 16.255 -14.622 -17.284 1.00 94.44 337 ARG A N 1
ATOM 2762 C CA . ARG A 1 337 ? 15.514 -15.821 -17.695 1.00 94.44 337 ARG A CA 1
ATOM 2763 C C . ARG A 1 337 ? 14.097 -15.889 -17.140 1.00 94.44 337 ARG A C 1
ATOM 2765 O O . ARG A 1 337 ? 13.208 -16.407 -17.813 1.00 94.44 337 ARG A O 1
ATOM 2772 N N . ILE A 1 338 ? 13.870 -15.365 -15.934 1.00 96.06 338 ILE A N 1
ATOM 2773 C CA . ILE A 1 338 ? 12.542 -15.369 -15.310 1.00 96.06 338 ILE A CA 1
ATOM 2774 C C . ILE A 1 338 ? 11.549 -14.515 -16.114 1.00 96.06 338 ILE A C 1
ATOM 2776 O O . ILE A 1 338 ? 10.381 -14.885 -16.237 1.00 96.06 338 ILE A O 1
ATOM 2780 N N . ARG A 1 339 ? 12.026 -13.436 -16.752 1.00 95.81 339 ARG A N 1
ATOM 2781 C CA . ARG A 1 339 ? 11.254 -12.580 -17.664 1.00 95.81 339 ARG A CA 1
ATOM 2782 C C . ARG A 1 339 ? 11.557 -12.852 -19.145 1.00 95.81 339 ARG A C 1
ATOM 2784 O O . ARG A 1 339 ? 11.128 -12.078 -19.993 1.00 95.81 339 ARG A O 1
ATOM 2791 N N . ALA A 1 340 ? 12.179 -13.979 -19.509 1.00 92.38 340 ALA A N 1
ATOM 2792 C CA . ALA A 1 340 ? 12.531 -14.280 -20.905 1.00 92.38 340 ALA A CA 1
ATOM 2793 C C . ALA A 1 340 ? 11.340 -14.189 -21.873 1.00 92.38 340 ALA A C 1
ATOM 2795 O O . ALA A 1 340 ? 11.474 -13.639 -22.960 1.00 92.38 340 ALA A O 1
ATOM 2796 N N . LYS A 1 341 ? 10.152 -14.660 -21.469 1.00 91.94 341 LYS A N 1
ATOM 2797 C CA . LYS A 1 341 ? 8.930 -14.533 -22.286 1.00 91.94 341 LYS A CA 1
ATOM 2798 C C . LYS A 1 341 ? 8.480 -13.082 -22.469 1.00 91.94 341 LYS A C 1
ATOM 2800 O O . LYS A 1 341 ? 7.937 -12.755 -23.516 1.00 91.94 341 LYS A O 1
ATOM 2805 N N . TYR A 1 342 ? 8.695 -12.230 -21.467 1.00 89.50 342 TYR A N 1
ATOM 2806 C CA . TYR A 1 342 ? 8.408 -10.798 -21.552 1.00 89.50 342 TYR A CA 1
ATOM 2807 C C . TYR A 1 342 ? 9.379 -10.105 -22.512 1.00 89.50 342 TYR A C 1
ATOM 2809 O O . TYR A 1 342 ? 8.946 -9.363 -23.387 1.00 89.50 342 TYR A O 1
ATOM 2817 N N . TRP A 1 343 ? 10.671 -10.428 -22.432 1.00 89.75 343 TRP A N 1
ATOM 2818 C CA . TRP A 1 343 ? 11.678 -9.902 -23.355 1.00 89.75 343 TRP A CA 1
ATOM 2819 C C . TRP A 1 343 ? 11.459 -10.387 -24.790 1.00 89.75 343 TRP A C 1
ATOM 2821 O O . TRP A 1 343 ? 11.466 -9.581 -25.712 1.00 89.75 343 TRP A O 1
ATOM 2831 N N . GLN A 1 344 ? 11.147 -11.672 -24.984 1.00 86.62 344 GLN A N 1
ATOM 2832 C CA . GLN A 1 344 ? 10.735 -12.213 -26.284 1.00 86.62 344 GLN A CA 1
ATOM 2833 C C . GLN A 1 344 ? 9.489 -11.507 -26.811 1.00 86.62 344 GLN A C 1
ATOM 2835 O O . GLN A 1 344 ? 9.426 -11.179 -27.989 1.00 86.62 344 GLN A O 1
ATOM 2840 N N . TRP A 1 345 ? 8.506 -11.246 -25.948 1.00 85.06 345 TRP A N 1
ATOM 2841 C CA . TRP A 1 345 ? 7.325 -10.485 -26.326 1.00 85.06 345 TRP A CA 1
ATOM 2842 C C . TRP A 1 345 ? 7.678 -9.054 -26.751 1.00 85.06 345 TRP A C 1
ATOM 2844 O O . TRP A 1 345 ? 7.163 -8.617 -27.768 1.00 85.06 345 TRP A O 1
ATOM 2854 N N . LEU A 1 346 ? 8.597 -8.355 -26.078 1.00 80.44 346 LEU A N 1
ATOM 2855 C CA . LEU A 1 346 ? 9.068 -7.031 -26.509 1.00 80.44 346 LEU A CA 1
ATOM 2856 C C . LEU A 1 346 ? 9.841 -7.077 -27.831 1.00 80.44 346 LEU A C 1
ATOM 2858 O O . LEU A 1 346 ? 9.590 -6.249 -28.704 1.00 80.44 346 LEU A O 1
ATOM 2862 N N . VAL A 1 347 ? 10.699 -8.081 -28.035 1.00 80.25 347 VAL A N 1
ATOM 2863 C CA . VAL A 1 347 ? 11.334 -8.336 -29.341 1.00 80.25 347 VAL A CA 1
ATOM 2864 C C . VAL A 1 347 ? 10.274 -8.576 -30.415 1.00 80.25 347 VAL A C 1
ATOM 2866 O O . VAL A 1 347 ? 10.466 -8.145 -31.550 1.00 80.25 347 VAL A O 1
ATOM 2869 N N . LEU A 1 348 ? 9.159 -9.233 -30.057 1.00 71.44 348 LEU A N 1
ATOM 2870 C CA . LEU A 1 348 ? 8.025 -9.528 -30.933 1.00 71.44 348 LEU A CA 1
ATOM 2871 C C . LEU A 1 348 ? 7.043 -8.360 -31.130 1.00 71.44 348 LEU A C 1
ATOM 2873 O O . LEU A 1 348 ? 6.387 -8.314 -32.161 1.00 71.44 348 LEU A O 1
ATOM 2877 N N . VAL A 1 349 ? 6.931 -7.418 -30.195 1.00 64.12 349 VAL A N 1
ATOM 2878 C CA . VAL A 1 349 ? 6.026 -6.254 -30.272 1.00 64.12 349 VAL A CA 1
ATOM 2879 C C . VAL A 1 349 ? 6.724 -5.017 -30.815 1.00 64.12 349 VAL A C 1
ATOM 2881 O O . VAL A 1 349 ? 6.097 -4.260 -31.550 1.00 64.12 349 VAL A O 1
ATOM 2884 N N . GLY A 1 350 ? 8.035 -4.867 -30.614 1.00 53.59 350 GLY A N 1
ATOM 2885 C CA . GLY A 1 350 ? 8.854 -3.925 -31.388 1.00 53.59 350 GLY A CA 1
ATOM 2886 C C . GLY A 1 350 ? 8.789 -4.185 -32.905 1.00 53.59 350 GLY A C 1
ATOM 2887 O O . GLY A 1 350 ? 9.210 -3.358 -33.704 1.00 53.59 350 GLY A O 1
ATOM 2888 N N . ILE A 1 351 ? 8.223 -5.327 -33.317 1.00 47.78 351 ILE A N 1
ATOM 2889 C CA . ILE A 1 351 ? 7.869 -5.682 -34.700 1.00 47.78 351 ILE A CA 1
ATOM 2890 C C . ILE A 1 351 ? 6.564 -5.013 -35.159 1.00 47.78 351 ILE A C 1
ATOM 2892 O O . ILE A 1 351 ? 6.432 -4.722 -36.346 1.00 47.78 351 ILE A O 1
ATOM 2896 N N . GLU A 1 352 ? 5.601 -4.819 -34.253 1.00 37.84 352 GLU A N 1
ATOM 2897 C CA . GLU A 1 352 ? 4.191 -4.520 -34.551 1.00 37.84 352 GLU A CA 1
ATOM 2898 C C . GLU A 1 352 ? 3.728 -3.104 -34.135 1.00 37.84 352 GLU A C 1
ATOM 2900 O O . GLU A 1 352 ? 2.698 -2.657 -34.637 1.00 37.84 352 GLU A O 1
ATOM 2905 N N . ASP A 1 353 ? 4.445 -2.382 -33.262 1.00 47.16 353 ASP A N 1
ATOM 2906 C CA . ASP A 1 353 ? 4.110 -0.992 -32.886 1.00 47.16 353 ASP A CA 1
ATOM 2907 C C . ASP A 1 353 ? 4.439 -0.023 -34.041 1.00 47.16 353 ASP A C 1
ATOM 2909 O O . ASP A 1 353 ? 5.611 0.073 -34.374 1.00 47.16 353 ASP A O 1
ATOM 2913 N N . PRO A 1 354 ? 3.488 0.735 -34.627 1.00 45.22 354 PRO A N 1
ATOM 2914 C CA . PRO A 1 354 ? 3.708 1.693 -35.724 1.00 45.22 354 PRO A CA 1
ATOM 2915 C C . PRO A 1 354 ? 4.898 2.654 -35.563 1.00 45.22 354 PRO A C 1
ATOM 2917 O O . PRO A 1 354 ? 5.448 3.115 -36.563 1.00 45.22 354 PRO A O 1
ATOM 2920 N N . VAL A 1 355 ? 5.287 2.969 -34.321 1.00 45.88 355 VAL A N 1
ATOM 2921 C CA . VAL A 1 355 ? 6.407 3.872 -34.003 1.00 45.88 355 VAL A CA 1
ATOM 2922 C C . VAL A 1 355 ? 7.756 3.128 -33.947 1.00 45.88 355 VAL A C 1
ATOM 2924 O O . VAL A 1 355 ? 8.796 3.719 -34.231 1.00 45.88 355 VAL A O 1
ATOM 2927 N N . LEU A 1 356 ? 7.757 1.817 -33.669 1.00 46.66 356 LEU A N 1
ATOM 2928 C CA . LEU A 1 356 ? 8.932 0.924 -33.729 1.00 46.66 356 LEU A CA 1
ATOM 2929 C C . LEU A 1 356 ? 8.949 0.021 -34.979 1.00 46.66 356 LEU A C 1
ATOM 2931 O O . LEU A 1 356 ? 9.975 -0.573 -35.313 1.00 46.66 356 LEU A O 1
ATOM 2935 N N . SER A 1 357 ? 7.852 -0.040 -35.737 1.00 42.78 357 SER A N 1
ATOM 2936 C CA . SER A 1 357 ? 7.629 -0.910 -36.890 1.00 42.78 357 SER A CA 1
ATOM 2937 C C . SER A 1 357 ? 8.273 -0.352 -38.157 1.00 42.78 357 SER A C 1
ATOM 2939 O O . SER A 1 357 ? 7.712 -0.420 -39.253 1.00 42.78 357 SER A O 1
ATOM 2941 N N . CYS A 1 358 ? 9.516 0.110 -38.064 1.00 42.06 358 CYS A N 1
ATOM 2942 C CA . CYS A 1 358 ? 10.386 0.258 -39.229 1.00 42.06 358 CYS A CA 1
ATOM 2943 C C . CYS A 1 358 ? 10.890 -1.108 -39.744 1.00 42.06 358 CYS A C 1
ATOM 2945 O O . CYS A 1 358 ? 11.988 -1.215 -40.292 1.00 42.06 358 CYS A O 1
ATOM 2947 N N . ARG A 1 359 ? 10.094 -2.178 -39.606 1.00 40.12 359 ARG A N 1
ATOM 2948 C CA . ARG A 1 359 ? 10.460 -3.522 -40.059 1.00 40.12 359 ARG A CA 1
ATOM 2949 C C . ARG A 1 359 ? 10.288 -3.760 -41.551 1.00 40.12 359 ARG A C 1
ATOM 2951 O O . ARG A 1 359 ? 10.973 -4.634 -42.066 1.00 40.12 359 ARG A O 1
ATOM 2958 N N . LEU A 1 360 ? 9.494 -2.979 -42.281 1.00 36.41 360 LEU A N 1
ATOM 2959 C CA . LEU A 1 360 ? 9.321 -3.203 -43.726 1.00 36.41 360 LEU A CA 1
ATOM 2960 C C . LEU A 1 360 ? 10.486 -2.704 -44.603 1.00 36.41 360 LEU A C 1
ATOM 2962 O O . LEU A 1 360 ? 10.498 -2.993 -45.793 1.00 36.41 360 LEU A O 1
ATOM 2966 N N . LEU A 1 361 ? 11.488 -2.011 -44.041 1.00 36.56 361 LEU A N 1
ATOM 2967 C CA . LEU A 1 361 ? 12.632 -1.487 -44.810 1.00 36.56 361 LEU A CA 1
ATOM 2968 C C . LEU A 1 361 ? 14.007 -2.041 -44.402 1.00 36.56 361 LEU A C 1
ATOM 2970 O O . LEU A 1 361 ? 14.999 -1.649 -45.007 1.00 36.56 361 LEU A O 1
ATOM 2974 N N . VAL A 1 362 ? 14.100 -2.901 -43.381 1.00 36.44 362 VAL A N 1
ATOM 2975 C CA . VAL A 1 362 ? 15.389 -3.478 -42.921 1.00 36.44 362 VAL A CA 1
ATOM 2976 C C . VAL A 1 362 ? 15.411 -5.011 -43.017 1.00 36.44 362 VAL A C 1
ATOM 2978 O O . VAL A 1 362 ? 16.477 -5.614 -43.098 1.00 36.44 362 VAL A O 1
ATOM 2981 N N . THR A 1 363 ? 14.249 -5.671 -43.074 1.00 35.38 363 THR A N 1
ATOM 2982 C CA . THR A 1 363 ? 14.174 -7.143 -43.006 1.00 35.38 363 THR A CA 1
ATOM 2983 C C . THR A 1 363 ? 14.266 -7.875 -44.346 1.00 35.38 363 THR A C 1
ATOM 2985 O O . THR A 1 363 ? 14.388 -9.097 -44.326 1.00 35.38 363 THR A O 1
ATOM 2988 N N . ILE A 1 364 ? 14.274 -7.185 -45.495 1.00 34.12 364 ILE A N 1
ATOM 2989 C CA . ILE A 1 364 ? 14.425 -7.869 -46.794 1.00 34.12 364 ILE A CA 1
ATOM 2990 C C . ILE A 1 364 ? 15.842 -8.453 -46.966 1.00 34.12 364 ILE A C 1
ATOM 2992 O O . ILE A 1 364 ? 15.965 -9.534 -47.530 1.00 34.12 364 ILE A O 1
ATOM 2996 N N . ASP A 1 365 ? 16.884 -7.849 -46.381 1.00 33.69 365 ASP A N 1
ATOM 2997 C CA . ASP A 1 365 ? 18.271 -8.295 -46.616 1.00 33.69 365 ASP A CA 1
ATOM 2998 C C . ASP A 1 365 ? 18.867 -9.206 -45.524 1.00 33.69 365 ASP A C 1
ATOM 3000 O O . ASP A 1 365 ? 19.940 -9.772 -45.713 1.00 33.69 365 ASP A O 1
ATOM 3004 N N . THR A 1 366 ? 18.207 -9.385 -44.372 1.00 36.66 366 THR A N 1
ATOM 3005 C CA . THR A 1 366 ? 18.815 -10.079 -43.209 1.00 36.66 366 THR A CA 1
ATOM 3006 C C . THR A 1 366 ? 18.033 -11.283 -42.674 1.00 36.66 366 THR A C 1
ATOM 3008 O O . THR A 1 366 ? 18.527 -11.988 -41.796 1.00 36.66 366 THR A O 1
ATOM 3011 N N . MET A 1 367 ? 16.847 -11.590 -43.214 1.00 30.36 367 MET A N 1
ATOM 3012 C CA . MET A 1 367 ? 16.009 -12.719 -42.761 1.00 30.36 367 MET A CA 1
ATOM 3013 C C . MET A 1 367 ? 16.340 -14.078 -43.412 1.00 30.36 367 MET A C 1
ATOM 3015 O O . MET A 1 367 ? 15.705 -15.081 -43.091 1.00 30.36 367 MET A O 1
ATOM 3019 N N . GLU A 1 368 ? 17.343 -14.164 -44.289 1.00 32.97 368 GLU A N 1
ATOM 3020 C CA . GLU A 1 368 ? 17.709 -15.427 -44.952 1.00 32.97 368 GLU A CA 1
ATOM 3021 C C . GLU A 1 368 ? 18.458 -16.469 -44.075 1.00 32.97 368 GLU A C 1
ATOM 3023 O O . GLU A 1 368 ? 18.323 -17.669 -44.348 1.00 32.97 368 GLU A O 1
ATOM 3028 N N . PRO A 1 369 ? 19.202 -16.111 -43.001 1.00 32.12 369 PRO A N 1
ATOM 3029 C CA . PRO A 1 369 ? 19.879 -17.119 -42.174 1.00 32.12 369 PRO A CA 1
ATOM 3030 C C . PRO A 1 369 ? 19.037 -17.680 -41.012 1.00 32.12 369 PRO A C 1
ATOM 3032 O O . PRO A 1 369 ? 19.228 -18.836 -40.642 1.00 32.12 369 PRO A O 1
ATOM 3035 N N . LEU A 1 370 ? 18.100 -16.912 -40.436 1.00 33.41 370 LEU A N 1
ATOM 3036 C CA . LEU A 1 370 ? 17.384 -17.296 -39.200 1.00 33.41 370 LEU A CA 1
ATOM 3037 C C . LEU A 1 370 ? 16.216 -18.278 -39.417 1.00 33.41 370 LEU A C 1
ATOM 3039 O O . LEU A 1 370 ? 15.708 -18.854 -38.458 1.00 33.41 370 LEU A O 1
ATOM 3043 N N . LEU A 1 371 ? 15.823 -18.530 -40.670 1.00 33.22 371 LEU A N 1
ATOM 3044 C CA . LEU A 1 371 ? 14.801 -19.525 -41.032 1.00 33.22 371 LEU A CA 1
ATOM 3045 C C . LEU A 1 371 ? 15.370 -20.927 -41.324 1.00 33.22 371 LEU A C 1
ATOM 3047 O O . LEU A 1 371 ? 14.619 -21.843 -41.661 1.00 33.22 371 LEU A O 1
ATOM 3051 N N . LYS A 1 372 ? 16.684 -21.142 -41.173 1.00 29.38 372 LYS A N 1
ATOM 3052 C CA . LYS A 1 372 ? 17.308 -22.457 -41.386 1.00 29.38 372 LYS A CA 1
ATOM 3053 C C . LYS A 1 372 ? 17.377 -23.263 -40.089 1.00 29.38 372 LYS A C 1
ATOM 3055 O O . LYS A 1 372 ? 18.415 -23.354 -39.442 1.00 29.38 372 LYS A O 1
ATOM 3060 N N . TRP A 1 373 ? 16.276 -23.931 -39.756 1.00 29.38 373 TRP A N 1
ATOM 3061 C CA . TRP A 1 373 ? 16.322 -25.115 -38.891 1.00 29.38 373 TRP A CA 1
ATOM 3062 C C . TRP A 1 373 ? 17.073 -26.235 -39.644 1.00 29.38 373 TRP A C 1
ATOM 3064 O O . TRP A 1 373 ? 16.736 -26.507 -40.802 1.00 29.38 373 TRP A O 1
ATOM 3074 N N . PRO A 1 374 ? 18.089 -26.903 -39.068 1.00 31.78 374 PRO A N 1
ATOM 3075 C CA . PRO A 1 374 ? 18.802 -27.955 -39.779 1.00 31.78 374 PRO A CA 1
ATOM 3076 C C . PRO A 1 374 ? 17.932 -29.212 -39.849 1.00 31.78 374 PRO A C 1
ATOM 3078 O O . PRO A 1 374 ? 17.668 -29.856 -38.836 1.00 31.78 374 PRO A O 1
ATOM 3081 N N . GLY A 1 375 ? 17.504 -29.584 -41.056 1.00 31.47 375 GLY A N 1
ATOM 3082 C CA . GLY A 1 375 ? 17.032 -30.943 -41.324 1.00 31.47 375 GLY A CA 1
ATOM 3083 C C . GLY A 1 375 ? 15.834 -31.068 -42.256 1.00 31.47 375 GLY A C 1
ATOM 3084 O O . GLY A 1 375 ? 14.738 -31.378 -41.797 1.00 31.47 375 GLY A O 1
ATOM 3085 N N . ARG A 1 376 ? 16.080 -30.946 -43.566 1.00 31.88 376 ARG A N 1
ATOM 3086 C CA . ARG A 1 376 ? 15.716 -31.918 -44.627 1.00 31.88 376 ARG A CA 1
ATOM 3087 C C . ARG A 1 376 ? 15.688 -31.214 -45.982 1.00 31.88 376 ARG A C 1
ATOM 3089 O O . ARG A 1 376 ? 14.881 -30.325 -46.220 1.00 31.88 376 ARG A O 1
ATOM 3096 N N . GLY A 1 377 ? 16.591 -31.628 -46.866 1.00 38.53 377 GLY A N 1
ATOM 3097 C CA . GLY A 1 377 ? 16.648 -31.137 -48.234 1.00 38.53 377 GLY A CA 1
ATOM 3098 C C . GLY A 1 377 ? 15.529 -31.719 -49.089 1.00 38.53 377 GLY A C 1
ATOM 3099 O O . GLY A 1 377 ? 15.353 -32.929 -49.126 1.00 38.53 377 GLY A O 1
ATOM 3100 N N . HIS A 1 378 ? 14.848 -30.853 -49.832 1.00 29.39 378 HIS A N 1
ATOM 3101 C CA . HIS A 1 378 ? 14.314 -31.166 -51.151 1.00 29.39 378 HIS A CA 1
ATOM 3102 C C . HIS A 1 378 ? 14.450 -29.918 -52.028 1.00 29.39 378 HIS A C 1
ATOM 3104 O O . HIS A 1 378 ? 14.068 -28.818 -51.637 1.00 29.39 378 HIS A O 1
ATOM 3110 N N . ARG A 1 379 ? 15.064 -30.108 -53.201 1.00 37.75 379 ARG A N 1
ATOM 3111 C CA . ARG A 1 379 ? 15.187 -29.114 -54.271 1.00 37.75 379 ARG A CA 1
ATOM 3112 C C . ARG A 1 379 ? 13.789 -28.708 -54.739 1.00 37.75 379 ARG A C 1
ATOM 3114 O O . ARG A 1 379 ? 13.019 -29.581 -55.127 1.00 37.75 379 ARG A O 1
ATOM 3121 N N . LEU A 1 380 ? 13.509 -27.411 -54.775 1.00 28.34 380 LEU A N 1
ATOM 3122 C CA . LEU A 1 380 ? 12.432 -26.833 -55.576 1.00 28.34 380 LEU A CA 1
ATOM 3123 C C . LEU A 1 380 ? 13.038 -25.784 -56.506 1.00 28.34 380 LEU A C 1
ATOM 3125 O O . LEU A 1 380 ? 14.006 -25.111 -56.159 1.00 28.34 380 LEU A O 1
ATOM 3129 N N . GLY A 1 381 ? 12.537 -25.800 -57.737 1.00 25.25 381 GLY A N 1
ATOM 3130 C CA . GLY A 1 381 ? 13.187 -25.276 -58.926 1.00 25.25 381 GLY A CA 1
ATOM 3131 C C . GLY A 1 381 ? 13.334 -23.761 -58.965 1.00 25.25 381 GLY A C 1
ATOM 3132 O O . GLY A 1 381 ? 12.621 -23.008 -58.309 1.00 25.25 381 GLY A O 1
ATOM 3133 N N . SER A 1 382 ? 14.278 -23.350 -59.803 1.00 27.45 382 SER A N 1
ATOM 3134 C CA . SER A 1 382 ? 14.497 -21.984 -60.253 1.00 27.45 382 SER A CA 1
ATOM 3135 C C . SER A 1 382 ? 13.206 -21.333 -60.755 1.00 27.45 382 SER A C 1
ATOM 3137 O O . SER A 1 382 ? 12.586 -21.844 -61.689 1.00 27.45 382 SER A O 1
ATOM 3139 N N . ILE A 1 383 ? 12.855 -20.171 -60.208 1.00 26.41 383 ILE A N 1
ATOM 3140 C CA . ILE A 1 383 ? 11.921 -19.240 -60.845 1.00 26.41 383 ILE A CA 1
ATOM 3141 C C . ILE A 1 383 ? 12.773 -18.175 -61.536 1.00 26.41 383 ILE A C 1
ATOM 3143 O O . ILE A 1 383 ? 13.413 -17.349 -60.890 1.00 26.41 383 ILE A O 1
ATOM 3147 N N . SER A 1 384 ? 12.829 -18.242 -62.864 1.00 24.58 384 SER A N 1
ATOM 3148 C CA . SER A 1 384 ? 13.408 -17.210 -63.721 1.00 24.58 384 SER A CA 1
ATOM 3149 C C . SER A 1 384 ? 12.436 -16.037 -63.851 1.00 24.58 384 SER A C 1
ATOM 3151 O O . SER A 1 384 ? 11.283 -16.241 -64.234 1.00 24.58 384 SER A O 1
ATOM 3153 N N . TRP A 1 385 ? 12.908 -14.820 -63.594 1.00 29.28 385 TRP A N 1
ATOM 3154 C CA . TRP A 1 385 ? 12.178 -13.586 -63.879 1.00 29.28 385 TRP A CA 1
ATOM 3155 C C . TRP A 1 385 ? 12.342 -13.220 -65.359 1.00 29.28 385 TRP A C 1
ATOM 3157 O O . TRP A 1 385 ? 13.451 -12.950 -65.815 1.00 29.28 385 TRP A O 1
ATOM 3167 N N . GLY A 1 386 ? 11.244 -13.244 -66.117 1.00 25.47 386 GLY A N 1
ATOM 3168 C CA . GLY A 1 386 ? 11.182 -12.672 -67.465 1.00 25.47 386 GLY A CA 1
ATOM 3169 C C . GLY A 1 386 ? 10.944 -11.154 -67.411 1.00 25.47 386 GLY A C 1
ATOM 3170 O O . GLY A 1 386 ? 10.290 -10.685 -66.477 1.00 25.47 386 GLY A O 1
ATOM 3171 N N . PRO A 1 387 ? 11.449 -10.367 -68.379 1.00 37.59 387 PRO A N 1
ATOM 3172 C CA . PRO A 1 387 ? 11.301 -8.922 -68.373 1.00 37.59 387 PRO A CA 1
ATOM 3173 C C . PRO A 1 387 ? 9.966 -8.544 -69.020 1.00 37.59 387 PRO A C 1
ATOM 3175 O O . PRO A 1 387 ? 9.807 -8.636 -70.235 1.00 37.59 387 PRO A O 1
ATOM 3178 N N . SER A 1 388 ? 9.005 -8.088 -68.224 1.00 27.48 388 SER A N 1
ATOM 3179 C CA . SER A 1 388 ? 7.845 -7.362 -68.741 1.00 27.48 388 SER A CA 1
ATOM 3180 C C . SER A 1 388 ? 7.691 -6.049 -67.985 1.00 27.48 388 SER A C 1
ATOM 3182 O O . SER A 1 388 ? 7.199 -6.007 -66.856 1.00 27.48 388 SER A O 1
ATOM 3184 N N . ASN A 1 389 ? 8.142 -4.979 -68.639 1.00 37.88 389 ASN A N 1
ATOM 3185 C CA . ASN A 1 389 ? 7.700 -3.615 -68.390 1.00 37.88 389 ASN A CA 1
ATOM 3186 C C . ASN A 1 389 ? 6.186 -3.561 -68.617 1.00 37.88 389 ASN A C 1
ATOM 3188 O O . ASN A 1 389 ? 5.768 -3.569 -69.766 1.00 37.88 389 ASN A O 1
ATOM 3192 N N . ASP A 1 390 ? 5.399 -3.605 -67.542 1.00 34.78 390 ASP A N 1
ATOM 3193 C CA . ASP A 1 390 ? 4.108 -2.915 -67.382 1.00 34.78 390 ASP A CA 1
ATOM 3194 C C . ASP A 1 390 ? 3.375 -3.466 -66.151 1.00 34.78 390 ASP A C 1
ATOM 3196 O O . ASP A 1 390 ? 2.511 -4.336 -66.223 1.00 34.78 390 ASP A O 1
ATOM 3200 N N . ALA A 1 391 ? 3.712 -2.922 -64.983 1.00 26.64 391 ALA A N 1
ATOM 3201 C CA . ALA A 1 391 ? 2.847 -2.967 -63.812 1.00 26.64 391 ALA A CA 1
ATOM 3202 C C . ALA A 1 391 ? 2.998 -1.641 -63.061 1.00 26.64 391 ALA A C 1
ATOM 3204 O O . ALA A 1 391 ? 3.901 -1.449 -62.247 1.00 26.64 391 ALA A O 1
ATOM 3205 N N . ARG A 1 392 ? 2.112 -0.688 -63.371 1.00 26.59 392 ARG A N 1
ATOM 3206 C CA . ARG A 1 392 ? 1.908 0.510 -62.553 1.00 26.59 392 ARG A CA 1
ATOM 3207 C C . ARG A 1 392 ? 1.402 0.060 -61.183 1.00 26.59 392 ARG A C 1
ATOM 3209 O O . ARG A 1 392 ? 0.240 -0.306 -61.040 1.00 26.59 392 ARG A O 1
ATOM 3216 N N . ALA A 1 393 ? 2.271 0.098 -60.180 1.00 26.03 393 ALA A N 1
ATOM 3217 C CA . ALA A 1 393 ? 1.864 -0.003 -58.789 1.00 26.03 393 ALA A CA 1
ATOM 3218 C C . ALA A 1 393 ? 1.094 1.272 -58.406 1.00 26.03 393 ALA A C 1
ATOM 3220 O O . ALA A 1 393 ? 1.680 2.331 -58.181 1.00 26.03 393 ALA A O 1
ATOM 3221 N N . CYS A 1 394 ? -0.235 1.181 -58.343 1.00 23.34 394 CYS A N 1
ATOM 3222 C CA . CYS A 1 394 ? -1.058 2.154 -57.634 1.00 23.34 394 CYS A CA 1
ATOM 3223 C C . CYS A 1 394 ? -0.797 2.011 -56.130 1.00 23.34 394 CYS A C 1
ATOM 3225 O O . CYS A 1 394 ? -1.462 1.248 -55.434 1.00 23.34 394 CYS A O 1
ATOM 3227 N N . VAL A 1 395 ? 0.178 2.763 -55.625 1.00 25.62 395 VAL A N 1
ATOM 3228 C CA . VAL A 1 395 ? 0.290 3.066 -54.199 1.00 25.62 395 VAL A CA 1
ATOM 3229 C C . VAL A 1 395 ? -0.750 4.140 -53.894 1.00 25.62 395 VAL A C 1
ATOM 3231 O O . VAL A 1 395 ? -0.542 5.324 -54.157 1.00 25.62 395 VAL A O 1
ATOM 3234 N N . ALA A 1 396 ? -1.900 3.732 -53.362 1.00 23.47 396 ALA A N 1
ATOM 3235 C CA . ALA A 1 396 ? -2.805 4.656 -52.696 1.00 23.47 396 ALA A CA 1
ATOM 3236 C C . ALA A 1 396 ? -2.154 5.088 -51.372 1.00 23.47 396 ALA A C 1
ATOM 3238 O O . ALA A 1 396 ? -2.310 4.450 -50.334 1.00 23.47 396 ALA A O 1
ATOM 3239 N N . CYS A 1 397 ? -1.379 6.172 -51.424 1.00 24.27 397 CYS A N 1
ATOM 3240 C CA . CYS A 1 397 ? -1.003 6.940 -50.246 1.00 24.27 397 CYS A CA 1
ATOM 3241 C C . CYS A 1 397 ? -2.279 7.496 -49.597 1.00 24.27 397 CYS A C 1
ATOM 3243 O O . CYS A 1 397 ? -2.838 8.481 -50.082 1.00 24.27 397 CYS A O 1
ATOM 3245 N N . CYS A 1 398 ? -2.711 6.928 -48.471 1.00 23.83 398 CYS A N 1
ATOM 3246 C CA . CYS A 1 398 ? -3.576 7.650 -47.543 1.00 23.83 398 CYS A CA 1
ATOM 3247 C C . CYS A 1 398 ? -2.767 8.789 -46.909 1.00 23.83 398 CYS A C 1
ATOM 3249 O O . CYS A 1 398 ? -2.137 8.637 -45.867 1.00 23.83 398 CYS A O 1
ATOM 3251 N N . LYS A 1 399 ? -2.791 9.946 -47.574 1.00 25.67 399 LYS A N 1
ATOM 3252 C CA . LYS A 1 399 ? -2.558 11.252 -46.961 1.00 25.67 399 LYS A CA 1
ATOM 3253 C C . LYS A 1 399 ? -3.657 11.485 -45.919 1.00 25.67 399 LYS A C 1
ATOM 3255 O O . LYS A 1 399 ? -4.774 11.820 -46.300 1.00 25.67 399 LYS A O 1
ATOM 3260 N N . PHE A 1 400 ? -3.351 11.370 -44.630 1.00 23.94 400 PHE A N 1
ATOM 3261 C CA . PHE A 1 400 ? -4.077 12.134 -43.613 1.00 23.94 400 PHE A CA 1
ATOM 3262 C C . PHE A 1 400 ? -3.201 13.322 -43.228 1.00 23.94 400 PHE A C 1
ATOM 3264 O O . PHE A 1 400 ? -2.354 13.266 -42.345 1.00 23.94 400 PHE A O 1
ATOM 3271 N N . VAL A 1 401 ? -3.367 14.378 -44.019 1.00 26.19 401 VAL A N 1
ATOM 3272 C CA . VAL A 1 401 ? -2.822 15.706 -43.772 1.00 26.19 401 VAL A CA 1
ATOM 3273 C C . VAL A 1 401 ? -3.483 16.271 -42.519 1.00 26.19 401 VAL A C 1
ATOM 3275 O O . VAL A 1 401 ? -4.706 16.276 -42.395 1.00 26.19 401 VAL A O 1
ATOM 3278 N N . LEU A 1 402 ? -2.635 16.778 -41.629 1.00 29.73 402 LEU A N 1
ATOM 3279 C CA . LEU A 1 402 ? -2.913 17.798 -40.625 1.00 29.73 402 LEU A CA 1
ATOM 3280 C C . LEU A 1 402 ? -3.966 18.811 -41.111 1.00 29.73 402 LEU A C 1
ATOM 3282 O O . LEU A 1 402 ? -3.638 19.757 -41.827 1.00 29.73 402 LEU A O 1
ATOM 3286 N N . SER A 1 403 ? -5.216 18.693 -40.665 1.00 25.02 403 SER A N 1
ATOM 3287 C CA . SER A 1 403 ? -6.153 19.817 -40.718 1.00 25.02 403 SER A CA 1
ATOM 3288 C C . SER A 1 403 ? -5.920 20.716 -39.502 1.00 25.02 403 SER A C 1
ATOM 3290 O O . SER A 1 403 ? -6.676 20.710 -38.532 1.00 25.02 403 SER A O 1
ATOM 3292 N N . ARG A 1 404 ? -4.848 21.514 -39.563 1.00 31.02 404 ARG A N 1
ATOM 3293 C CA . ARG A 1 404 ? -4.882 22.862 -38.991 1.00 31.02 404 ARG A CA 1
ATOM 3294 C C . ARG A 1 404 ? -5.661 23.717 -39.983 1.00 31.02 404 ARG A C 1
ATOM 3296 O O . ARG A 1 404 ? -5.142 24.018 -41.053 1.00 31.02 404 ARG A O 1
ATOM 3303 N N . THR A 1 405 ? -6.876 24.123 -39.636 1.00 25.91 405 THR A N 1
ATOM 3304 C CA . THR A 1 405 ? -7.530 25.251 -40.310 1.00 25.91 405 THR A CA 1
ATOM 3305 C C . THR A 1 405 ? -7.677 26.427 -39.347 1.00 25.91 405 THR A C 1
ATOM 3307 O O . THR A 1 405 ? -8.205 26.243 -38.249 1.00 25.91 405 THR A O 1
ATOM 3310 N N . PRO A 1 406 ? -7.203 27.621 -39.747 1.00 29.17 406 PRO A N 1
ATOM 3311 C CA . PRO A 1 406 ? -7.347 28.865 -39.011 1.00 29.17 406 PRO A CA 1
ATOM 3312 C C . PRO A 1 406 ? -8.729 29.466 -39.292 1.00 29.17 406 PRO A C 1
ATOM 3314 O O . PRO A 1 406 ? -9.174 29.491 -40.438 1.00 29.17 406 PRO A O 1
ATOM 3317 N N . LEU A 1 407 ? -9.397 29.995 -38.269 1.00 25.80 407 LEU A N 1
ATOM 3318 C CA . LEU A 1 407 ? -10.525 30.902 -38.474 1.00 25.80 407 LEU A CA 1
ATOM 3319 C C . LEU A 1 407 ? -10.019 32.332 -38.312 1.00 25.80 407 LEU A C 1
ATOM 3321 O O . LEU A 1 407 ? -9.621 32.757 -37.229 1.00 25.80 407 LEU A O 1
ATOM 3325 N N . ALA A 1 408 ? -9.977 33.031 -39.443 1.00 26.41 408 ALA A N 1
ATOM 3326 C CA . ALA A 1 408 ? -9.645 34.437 -39.535 1.00 26.41 408 ALA A CA 1
ATOM 3327 C C . ALA A 1 408 ? -10.816 35.315 -39.067 1.00 26.41 408 ALA A C 1
ATOM 3329 O O . ALA A 1 408 ? -11.987 35.027 -39.303 1.00 26.41 408 ALA A O 1
ATOM 3330 N N . PHE A 1 409 ? -10.412 36.393 -38.406 1.00 24.94 409 PHE A N 1
ATOM 3331 C CA . PHE A 1 409 ? -11.136 37.553 -37.908 1.00 24.94 409 PHE A CA 1
ATOM 3332 C C . PHE A 1 409 ? -12.347 38.043 -38.721 1.00 24.94 409 PHE A C 1
ATOM 3334 O O . PHE A 1 409 ? -12.256 38.312 -39.915 1.00 24.94 409 PHE A O 1
ATOM 3341 N N . GLY A 1 410 ? -13.419 38.344 -37.984 1.00 24.38 410 GLY A N 1
ATOM 3342 C CA . GLY A 1 410 ? -14.456 39.311 -38.334 1.00 24.38 410 GLY A CA 1
ATOM 3343 C C . GLY A 1 410 ? -14.919 40.017 -37.058 1.00 24.38 410 GLY A C 1
ATOM 3344 O O . GLY A 1 410 ? -15.548 39.412 -36.198 1.00 24.38 410 GLY A O 1
ATOM 3345 N N . SER A 1 411 ? -14.524 41.278 -36.909 1.00 24.44 411 SER A N 1
ATOM 3346 C CA . SER A 1 411 ? -14.794 42.174 -35.782 1.00 24.44 411 SER A CA 1
ATOM 3347 C C . SER A 1 411 ? -16.283 42.448 -35.566 1.00 24.44 411 SER A C 1
ATOM 3349 O O . SER A 1 411 ? -16.941 42.815 -36.531 1.00 24.44 411 SER A O 1
ATOM 3351 N N . PHE A 1 412 ? -16.767 42.448 -34.320 1.00 23.39 412 PHE A N 1
ATOM 3352 C CA . PHE A 1 412 ? -17.644 43.516 -33.819 1.00 23.39 412 PHE A CA 1
ATOM 3353 C C . PHE A 1 412 ? -17.597 43.608 -32.285 1.00 23.39 412 PHE A C 1
ATOM 3355 O O . PHE A 1 412 ? -17.478 42.617 -31.572 1.00 23.39 412 PHE A O 1
ATOM 3362 N N . ALA A 1 413 ? -17.606 44.857 -31.830 1.00 24.03 413 ALA A N 1
ATOM 3363 C CA . ALA A 1 413 ? -17.409 45.356 -30.478 1.00 24.03 413 ALA A CA 1
ATOM 3364 C C . ALA A 1 413 ? -18.393 44.837 -29.414 1.00 24.03 413 ALA A C 1
ATOM 3366 O O . ALA A 1 413 ? -19.559 44.589 -29.701 1.00 24.03 413 ALA A O 1
ATOM 3367 N N . GLY A 1 414 ? -17.953 44.908 -28.153 1.00 23.44 414 GLY A N 1
ATOM 3368 C CA . GLY A 1 414 ? -18.793 45.498 -27.109 1.00 23.44 414 GLY A CA 1
ATOM 3369 C C . GLY A 1 414 ? -19.175 44.615 -25.922 1.00 23.44 414 GLY A C 1
ATOM 3370 O O . GLY A 1 414 ? -20.028 43.746 -26.014 1.00 23.44 414 GLY A O 1
ATOM 3371 N N . THR A 1 415 ? -18.655 45.024 -24.763 1.00 25.00 415 THR A N 1
ATOM 3372 C CA . THR A 1 415 ? -19.274 44.966 -23.424 1.00 25.00 415 THR A CA 1
ATOM 3373 C C . THR A 1 415 ? -19.228 43.667 -22.610 1.00 25.00 415 THR A C 1
ATOM 3375 O O . THR A 1 415 ? -19.919 42.688 -22.855 1.00 25.00 415 THR A O 1
ATOM 3378 N N . HIS A 1 416 ? -18.420 43.757 -21.548 1.00 25.75 416 HIS A N 1
ATOM 3379 C CA . HIS A 1 416 ? -18.616 43.228 -20.199 1.00 25.75 416 HIS A CA 1
ATOM 3380 C C . HIS A 1 416 ? -19.922 42.468 -19.903 1.00 25.75 416 HIS A C 1
ATOM 3382 O O . HIS A 1 416 ? -21.003 43.045 -19.871 1.00 25.75 416 HIS A O 1
ATOM 3388 N N . SER A 1 417 ? -19.777 41.231 -19.432 1.00 26.69 417 SER A N 1
ATOM 3389 C CA . SER A 1 417 ? -20.350 40.794 -18.152 1.00 26.69 417 SER A CA 1
ATOM 3390 C C . SER A 1 417 ? -19.678 39.487 -17.739 1.00 26.69 417 SER A C 1
ATOM 3392 O O . SER A 1 417 ? -19.473 38.587 -18.548 1.00 26.69 417 SER A O 1
ATOM 3394 N N . GLY A 1 418 ? -19.231 39.427 -16.486 1.00 25.59 418 GLY A N 1
ATOM 3395 C CA . GLY A 1 418 ? -18.529 38.269 -15.955 1.00 25.59 418 GLY A CA 1
ATOM 3396 C C . GLY A 1 418 ? -19.484 37.140 -15.602 1.00 25.59 418 GLY A C 1
ATOM 3397 O O . GLY A 1 418 ? -20.683 37.357 -15.445 1.00 25.59 418 GLY A O 1
ATOM 3398 N N . ARG A 1 419 ? -18.918 35.953 -15.378 1.00 26.14 419 ARG A N 1
ATOM 3399 C CA . ARG A 1 419 ? -19.393 35.024 -14.348 1.00 26.14 419 ARG A CA 1
ATOM 3400 C C . ARG A 1 419 ? -18.341 33.957 -14.060 1.00 26.14 419 ARG A C 1
ATOM 3402 O O . ARG A 1 419 ? -18.094 33.057 -14.850 1.00 26.14 419 ARG A O 1
ATOM 3409 N N . SER A 1 420 ? -17.725 34.155 -12.897 1.00 24.23 420 SER A N 1
ATOM 3410 C CA . SER A 1 420 ? -17.252 33.159 -11.935 1.00 24.23 420 SER A CA 1
ATOM 3411 C C . SER A 1 420 ? -17.735 31.728 -12.203 1.00 24.23 420 SER A C 1
ATOM 3413 O O . SER A 1 420 ? -18.942 31.474 -12.241 1.00 24.23 420 SER A O 1
ATOM 3415 N N . LEU A 1 421 ? -16.787 30.789 -12.296 1.00 27.31 421 LEU A N 1
ATOM 3416 C CA . LEU A 1 421 ? -17.038 29.382 -11.997 1.00 27.31 421 LEU A CA 1
ATOM 3417 C C . LEU A 1 421 ? -17.349 29.276 -10.497 1.00 27.31 421 LEU A C 1
ATOM 3419 O O . LEU A 1 421 ? -16.454 29.138 -9.665 1.00 27.31 421 LEU A O 1
ATOM 3423 N N . HIS A 1 422 ? -18.631 29.364 -10.146 1.00 26.56 422 HIS A N 1
ATOM 3424 C CA . HIS A 1 422 ? -19.084 28.956 -8.827 1.00 26.56 422 HIS A CA 1
ATOM 3425 C C . HIS A 1 422 ? -19.160 27.433 -8.749 1.00 26.56 422 HIS A C 1
ATOM 3427 O O . HIS A 1 422 ? -19.857 26.777 -9.522 1.00 26.56 422 HIS A O 1
ATOM 3433 N N . GLN A 1 423 ? -18.432 26.912 -7.762 1.00 25.52 423 GLN A N 1
ATOM 3434 C CA . GLN A 1 423 ? -18.631 25.613 -7.140 1.00 25.52 423 GLN A CA 1
ATOM 3435 C C . GLN A 1 423 ? -20.124 25.374 -6.885 1.00 25.52 423 GLN A C 1
ATOM 3437 O O . GLN A 1 423 ? -20.792 26.194 -6.254 1.00 25.52 423 GLN A O 1
ATOM 3442 N N . ALA A 1 424 ? -20.640 24.236 -7.345 1.00 26.95 424 ALA A N 1
ATOM 3443 C CA . ALA A 1 424 ? -21.940 23.757 -6.911 1.00 26.95 424 ALA A CA 1
ATOM 3444 C C . ALA A 1 424 ? -21.803 23.212 -5.482 1.00 26.95 424 ALA A C 1
ATOM 3446 O O . ALA A 1 424 ? -21.263 22.131 -5.249 1.00 26.95 424 ALA A O 1
ATOM 3447 N N . THR A 1 425 ? -22.270 24.011 -4.532 1.00 26.84 425 THR A N 1
ATOM 3448 C CA . THR A 1 425 ? -22.598 23.623 -3.165 1.00 26.84 425 THR A CA 1
ATOM 3449 C C . THR A 1 425 ? -23.761 22.628 -3.137 1.00 26.84 425 THR A C 1
ATOM 3451 O O . THR A 1 425 ? -24.629 22.603 -4.010 1.00 26.84 425 THR A O 1
ATOM 3454 N N . TYR A 1 426 ? -23.765 21.803 -2.090 1.00 29.17 426 TYR A N 1
ATOM 3455 C CA . TYR A 1 426 ? -24.874 20.954 -1.658 1.00 29.17 426 TYR A CA 1
ATOM 3456 C C . TYR A 1 426 ? -26.222 21.703 -1.692 1.00 29.17 426 TYR A C 1
ATOM 3458 O O . TYR A 1 426 ? -26.343 22.778 -1.110 1.00 29.17 426 TYR A O 1
ATOM 3466 N N . GLY A 1 427 ? -27.249 21.084 -2.290 1.00 36.53 427 GLY A N 1
ATOM 3467 C CA . GLY A 1 427 ? -28.653 21.442 -2.056 1.00 36.53 427 GLY A CA 1
ATOM 3468 C C . GLY A 1 427 ? -29.411 22.103 -3.209 1.00 36.53 427 GLY A C 1
ATOM 3469 O O . GLY A 1 427 ? -29.898 23.207 -3.029 1.00 36.53 427 GLY A O 1
ATOM 3470 N N . GLN A 1 428 ? -29.613 21.407 -4.338 1.00 29.98 428 GLN A N 1
ATOM 3471 C CA . GLN A 1 428 ? -30.804 21.569 -5.199 1.00 29.98 428 GLN A CA 1
ATOM 3472 C C . GLN A 1 428 ? -31.151 20.246 -5.907 1.00 29.98 428 GLN A C 1
ATOM 3474 O O . GLN A 1 428 ? -30.973 20.085 -7.111 1.00 29.98 428 GLN A O 1
ATOM 3479 N N . ILE A 1 429 ? -31.666 19.276 -5.149 1.00 33.09 429 ILE A N 1
ATOM 3480 C CA . ILE A 1 429 ? -32.443 18.169 -5.720 1.00 33.09 429 ILE A CA 1
ATOM 3481 C C . ILE A 1 429 ? -33.886 18.667 -5.825 1.00 33.09 429 ILE A C 1
ATOM 3483 O O . ILE A 1 429 ? -34.493 19.029 -4.817 1.00 33.09 429 ILE A O 1
ATOM 3487 N N . ARG A 1 430 ? -34.441 18.701 -7.043 1.00 34.03 430 ARG A N 1
ATOM 3488 C CA . ARG A 1 430 ? -35.891 18.861 -7.234 1.00 34.03 430 ARG A CA 1
ATOM 3489 C C . ARG A 1 430 ? -36.603 17.727 -6.488 1.00 34.03 430 ARG A C 1
ATOM 3491 O O . ARG A 1 430 ? -36.203 16.576 -6.673 1.00 34.03 430 ARG A O 1
ATOM 3498 N N . PRO A 1 431 ? -37.655 17.990 -5.698 1.00 30.48 431 PRO A N 1
ATOM 3499 C CA . PRO A 1 431 ? -38.417 16.908 -5.098 1.00 30.48 431 PRO A CA 1
ATOM 3500 C C . PRO A 1 431 ? -39.003 16.018 -6.199 1.00 30.48 431 PRO A C 1
ATOM 3502 O O . PRO A 1 431 ? -39.505 16.499 -7.218 1.00 30.48 431 PRO A O 1
ATOM 3505 N N . SER A 1 432 ? -38.891 14.704 -5.997 1.00 36.22 432 SER A N 1
ATOM 3506 C CA . SER A 1 432 ? -39.475 13.697 -6.879 1.00 36.22 432 SER A CA 1
ATOM 3507 C C . SER A 1 432 ? -40.976 13.942 -7.056 1.00 36.22 432 SER A C 1
ATOM 3509 O O . SER A 1 432 ? -41.643 14.411 -6.135 1.00 36.22 432 SER A O 1
ATOM 3511 N N . VAL A 1 433 ? -41.506 13.557 -8.217 1.00 38.25 433 VAL A N 1
ATOM 3512 C CA . VAL A 1 433 ? -42.889 13.759 -8.704 1.00 38.25 433 VAL A CA 1
ATOM 3513 C C . VAL A 1 433 ? -43.964 13.033 -7.858 1.00 38.25 433 VAL A C 1
ATOM 3515 O O . VAL A 1 433 ? -45.109 12.890 -8.267 1.00 38.25 433 VAL A O 1
ATOM 3518 N N . SER A 1 434 ? -43.613 12.578 -6.659 1.00 38.03 434 SER A N 1
ATOM 3519 C CA . SER A 1 434 ? -44.461 11.825 -5.735 1.00 38.03 434 SER A CA 1
ATOM 3520 C C . SER A 1 434 ? -45.212 12.710 -4.727 1.00 38.03 434 SER A C 1
ATOM 3522 O O . SER A 1 434 ? -45.896 12.179 -3.862 1.00 38.03 434 SER A O 1
ATOM 3524 N N . PHE A 1 435 ? -45.092 14.041 -4.819 1.00 34.12 435 PHE A N 1
ATOM 3525 C CA . PHE A 1 435 ? -45.675 15.001 -3.866 1.00 34.12 435 PHE A CA 1
ATOM 3526 C C . PHE A 1 435 ? -46.618 16.029 -4.518 1.00 34.12 435 PHE A C 1
ATOM 3528 O O . PHE A 1 435 ? -46.575 17.216 -4.206 1.00 34.12 435 PHE A O 1
ATOM 3535 N N . VAL A 1 436 ? -47.500 15.589 -5.423 1.00 38.88 436 VAL A N 1
ATOM 3536 C CA . VAL A 1 436 ? -48.661 16.401 -5.833 1.00 38.88 436 VAL A CA 1
ATOM 3537 C C . VAL A 1 436 ? -49.904 15.517 -5.920 1.00 38.88 436 VAL A C 1
ATOM 3539 O O . VAL A 1 436 ? -49.899 14.494 -6.600 1.00 38.88 436 VAL A O 1
ATOM 3542 N N . SER A 1 437 ? -50.958 15.903 -5.203 1.00 38.97 437 SER A N 1
ATOM 3543 C CA . SER A 1 437 ? -52.193 15.144 -4.977 1.00 38.97 437 SER A CA 1
ATOM 3544 C C . SER A 1 437 ? -53.233 15.316 -6.091 1.00 38.97 437 SER A C 1
ATOM 3546 O O . SER A 1 437 ? -54.406 15.547 -5.809 1.00 38.97 437 SER A O 1
ATOM 3548 N N . GLU A 1 438 ? -52.833 15.219 -7.359 1.00 39.47 438 GLU A N 1
ATOM 3549 C CA . GLU A 1 438 ? -53.780 15.281 -8.480 1.00 39.47 438 GLU A CA 1
ATOM 3550 C C . GLU A 1 438 ? -53.762 14.002 -9.318 1.00 39.47 438 GLU A C 1
ATOM 3552 O O . GLU A 1 438 ? -52.714 13.527 -9.765 1.00 39.47 438 GLU A O 1
ATOM 3557 N N . ALA A 1 439 ? -54.954 13.444 -9.546 1.00 40.25 439 ALA A N 1
ATOM 3558 C CA . ALA A 1 439 ? -55.152 12.234 -10.329 1.00 40.25 439 ALA A CA 1
ATOM 3559 C C . ALA A 1 439 ? -54.797 12.459 -11.809 1.00 40.25 439 ALA A C 1
ATOM 3561 O O . ALA A 1 439 ? -55.227 13.418 -12.450 1.00 40.25 439 ALA A O 1
ATOM 3562 N N . ARG A 1 440 ? -54.053 11.508 -12.383 1.00 40.97 440 ARG A N 1
ATOM 3563 C CA . ARG A 1 440 ? -53.507 11.554 -13.751 1.00 40.97 440 ARG A CA 1
ATOM 3564 C C . ARG A 1 440 ? -54.573 11.485 -14.869 1.00 40.97 440 ARG A C 1
ATOM 3566 O O . ARG A 1 440 ? -54.218 11.558 -16.038 1.00 40.97 440 ARG A O 1
ATOM 3573 N N . VAL A 1 441 ? -55.856 11.360 -14.520 1.00 45.22 441 VAL A N 1
ATOM 3574 C CA . VAL A 1 441 ? -56.980 11.098 -15.442 1.00 45.22 441 VAL A CA 1
ATOM 3575 C C . VAL A 1 441 ? -57.570 12.378 -16.063 1.00 45.22 441 VAL A C 1
ATOM 3577 O O . VAL A 1 441 ? -58.230 12.298 -17.091 1.00 45.22 441 VAL A O 1
ATOM 3580 N N . ILE A 1 442 ? -57.312 13.569 -15.505 1.00 39.31 442 ILE A N 1
ATOM 3581 C CA . ILE A 1 442 ? -58.025 14.808 -15.904 1.00 39.31 442 ILE A CA 1
ATOM 3582 C C . ILE A 1 442 ? -57.183 15.737 -16.806 1.00 39.31 442 ILE A C 1
ATOM 3584 O O . ILE A 1 442 ? -57.592 16.848 -17.130 1.00 39.31 442 ILE A O 1
ATOM 3588 N N . ARG A 1 443 ? -56.005 15.319 -17.287 1.00 40.81 443 ARG A N 1
ATOM 3589 C CA . ARG A 1 443 ? -55.245 16.166 -18.226 1.00 40.81 443 ARG A CA 1
ATOM 3590 C C . ARG A 1 443 ? -55.713 15.921 -19.664 1.00 40.81 443 ARG A C 1
ATOM 3592 O O . ARG A 1 443 ? -55.554 14.797 -20.137 1.00 40.81 443 ARG A O 1
ATOM 3599 N N . PRO A 1 444 ? -56.231 16.935 -20.386 1.00 39.16 444 PRO A N 1
ATOM 3600 C CA . PRO A 1 444 ? -56.499 16.781 -21.807 1.00 39.16 444 PRO A CA 1
ATOM 3601 C C . PRO A 1 444 ? -55.168 16.542 -22.524 1.00 39.16 444 PRO A C 1
ATOM 3603 O O . PRO A 1 444 ? -54.216 17.316 -22.375 1.00 39.16 444 PRO A O 1
ATOM 3606 N N . VAL A 1 445 ? -55.090 15.436 -23.263 1.00 39.47 445 VAL A N 1
ATOM 3607 C CA . VAL A 1 445 ? -53.942 15.106 -24.107 1.00 39.47 445 VAL A CA 1
ATOM 3608 C C . VAL A 1 445 ? -53.835 16.202 -25.160 1.00 39.47 445 VAL A C 1
ATOM 3610 O O . VAL A 1 445 ? -54.687 16.323 -26.035 1.00 39.47 445 VAL A O 1
ATOM 3613 N N . LYS A 1 446 ? -52.804 17.043 -25.055 1.00 34.69 446 LYS A N 1
ATOM 3614 C CA . LYS A 1 446 ? -52.429 17.931 -26.151 1.00 34.69 446 LYS A CA 1
ATOM 3615 C C . LYS A 1 446 ? -51.890 17.046 -27.267 1.00 34.69 446 LYS A C 1
ATOM 3617 O O . LYS A 1 446 ? -50.877 16.379 -27.072 1.00 34.69 446 LYS A O 1
ATOM 3622 N N . GLU A 1 447 ? -52.564 17.056 -28.409 1.00 42.66 447 GLU A N 1
ATOM 3623 C CA . GLU A 1 447 ? -52.061 16.518 -29.670 1.00 42.66 447 GLU A CA 1
ATOM 3624 C C . GLU A 1 447 ? -50.783 17.273 -30.063 1.00 42.66 447 GLU A C 1
ATOM 3626 O O . GLU A 1 447 ? -50.801 18.262 -30.786 1.00 42.66 447 GLU A O 1
ATOM 3631 N N . CYS A 1 448 ? -49.652 16.832 -29.530 1.00 34.47 448 CYS A N 1
ATOM 3632 C CA . CYS A 1 448 ? -48.337 17.140 -30.054 1.00 34.47 448 CYS A CA 1
ATOM 3633 C C . CYS A 1 448 ? -47.564 15.828 -30.088 1.00 34.47 448 CYS A C 1
ATOM 3635 O O . CYS A 1 448 ? -47.323 15.214 -29.050 1.00 34.47 448 CYS A O 1
ATOM 3637 N N . ASN A 1 449 ? -47.186 15.418 -31.297 1.00 41.34 449 ASN A N 1
ATOM 3638 C CA . ASN A 1 449 ? -46.340 14.270 -31.612 1.00 41.34 449 ASN A CA 1
ATOM 3639 C C . ASN A 1 449 ? -44.918 14.419 -31.037 1.00 41.34 449 ASN A C 1
ATOM 3641 O O . ASN A 1 449 ? -43.947 14.493 -31.786 1.00 41.34 449 ASN A O 1
ATOM 3645 N N . SER A 1 450 ? -44.758 14.470 -29.719 1.00 36.88 450 SER A N 1
ATOM 3646 C CA . SER A 1 450 ? -43.451 14.287 -29.093 1.00 36.88 450 SER A CA 1
ATOM 3647 C C . SER A 1 450 ? -43.355 12.851 -28.595 1.00 36.88 450 SER A C 1
ATOM 3649 O O . SER A 1 450 ? -43.759 12.549 -27.472 1.00 36.88 450 SER A O 1
ATOM 3651 N N . MET A 1 451 ? -42.836 11.961 -29.447 1.00 40.56 451 MET A N 1
ATOM 3652 C CA . MET A 1 451 ? -42.245 10.717 -28.957 1.00 40.56 451 MET A CA 1
ATOM 3653 C C . MET A 1 451 ? -41.141 11.069 -27.957 1.00 40.56 451 MET A C 1
ATOM 3655 O O . MET A 1 451 ? -40.395 12.030 -28.155 1.00 40.56 451 MET A O 1
ATOM 3659 N N . ASP A 1 452 ? -41.047 10.297 -26.879 1.00 40.47 452 ASP A N 1
ATOM 3660 C CA . ASP A 1 452 ? -39.939 10.386 -25.936 1.00 40.47 452 ASP A CA 1
ATOM 3661 C C . ASP A 1 452 ? -38.644 9.950 -26.642 1.00 40.47 452 ASP A C 1
ATOM 3663 O O . ASP A 1 452 ? -38.349 8.765 -26.795 1.00 40.47 452 ASP A O 1
ATOM 3667 N N . MET A 1 453 ? -37.885 10.935 -27.126 1.00 37.78 453 MET A N 1
ATOM 3668 C CA . MET A 1 453 ? -36.651 10.731 -27.890 1.00 37.78 453 MET A CA 1
ATOM 3669 C C . MET A 1 453 ? -35.509 10.157 -27.036 1.00 37.78 453 MET A C 1
ATOM 3671 O O . MET A 1 453 ? -34.454 9.842 -27.579 1.00 37.78 453 MET A O 1
ATOM 3675 N N . SER A 1 454 ? -35.690 10.013 -25.717 1.00 44.56 454 SER A N 1
ATOM 3676 C CA . SER A 1 454 ? -34.671 9.446 -24.825 1.00 44.56 454 SER A CA 1
ATOM 3677 C C . SER A 1 454 ? -34.580 7.914 -24.881 1.00 44.56 454 SER A C 1
ATOM 3679 O O . SER A 1 454 ? -33.627 7.341 -24.355 1.00 44.56 454 SER A O 1
ATOM 3681 N N . ILE A 1 455 ? -35.544 7.255 -25.540 1.00 48.00 455 ILE A N 1
ATOM 3682 C CA . ILE A 1 455 ? -35.633 5.787 -25.653 1.00 48.00 455 ILE A CA 1
ATOM 3683 C C . ILE A 1 455 ? -35.339 5.307 -27.088 1.00 48.00 455 ILE A C 1
ATOM 3685 O O . ILE A 1 455 ? -35.212 4.108 -27.333 1.00 48.00 455 ILE A O 1
ATOM 3689 N N . LEU A 1 456 ? -35.177 6.219 -28.051 1.00 40.53 456 LEU A N 1
ATOM 3690 C CA . LEU A 1 456 ? -34.806 5.835 -29.410 1.00 40.53 456 LEU A CA 1
ATOM 3691 C C . LEU A 1 456 ? -33.300 5.535 -29.489 1.00 40.53 456 LEU A C 1
ATOM 3693 O O . LEU A 1 456 ? -32.497 6.322 -28.979 1.00 40.53 456 LEU A O 1
ATOM 3697 N N . PRO A 1 457 ? -32.890 4.425 -30.132 1.00 44.81 457 PRO A N 1
ATOM 3698 C CA . PRO A 1 457 ? -31.482 4.192 -30.419 1.00 44.81 457 PRO A CA 1
ATOM 3699 C C . PRO A 1 457 ? -30.922 5.361 -31.242 1.00 44.81 457 PRO A C 1
ATOM 3701 O O . PRO A 1 457 ? -31.626 5.959 -32.057 1.00 44.81 457 PRO A O 1
ATOM 3704 N N . HIS A 1 458 ? -29.656 5.707 -30.992 1.00 43.97 458 HIS A N 1
ATOM 3705 C CA . HIS A 1 458 ? -28.966 6.828 -31.634 1.00 43.97 458 HIS A CA 1
ATOM 3706 C C . HIS A 1 458 ? -29.181 6.803 -33.167 1.00 43.97 458 HIS A C 1
ATOM 3708 O O . HIS A 1 458 ? -29.099 5.716 -33.740 1.00 43.97 458 HIS A O 1
ATOM 3714 N N . PRO A 1 459 ? -29.376 7.947 -33.862 1.00 39.84 459 PRO A N 1
ATOM 3715 C CA . PRO A 1 459 ? -29.742 8.017 -35.292 1.00 39.84 459 PRO A CA 1
ATOM 3716 C C . PRO A 1 459 ? -28.798 7.331 -36.300 1.00 39.84 459 PRO A C 1
ATOM 3718 O O . PRO A 1 459 ? -29.052 7.370 -37.498 1.00 39.84 459 PRO A O 1
ATOM 3721 N N . LEU A 1 460 ? -27.696 6.737 -35.833 1.00 49.16 460 LEU A N 1
ATOM 3722 C CA . LEU A 1 460 ? -26.749 5.959 -36.636 1.00 49.16 460 LEU A CA 1
ATOM 3723 C C . LEU A 1 460 ? -26.966 4.439 -36.552 1.00 49.16 460 LEU A C 1
ATOM 3725 O O . LEU A 1 460 ? -26.259 3.697 -37.226 1.00 49.16 460 LEU A O 1
ATOM 3729 N N . MET A 1 461 ? -27.908 3.969 -35.737 1.00 50.34 461 MET A N 1
ATOM 3730 C CA . MET A 1 461 ? -28.279 2.559 -35.664 1.00 50.34 461 MET A CA 1
ATOM 3731 C C . MET A 1 461 ? -29.277 2.258 -36.780 1.00 50.34 461 MET A C 1
ATOM 3733 O O . MET A 1 461 ? -30.450 2.596 -36.647 1.00 50.34 461 MET A O 1
ATOM 3737 N N . ASP A 1 462 ? -28.820 1.665 -37.884 1.00 52.28 462 ASP A N 1
ATOM 3738 C CA . ASP A 1 462 ? -29.706 1.129 -38.925 1.00 52.28 462 ASP A CA 1
ATOM 3739 C C . ASP A 1 462 ? -30.439 -0.103 -38.363 1.00 52.28 462 ASP A C 1
ATOM 3741 O O . ASP A 1 462 ? -29.802 -1.138 -38.157 1.00 52.28 462 ASP A O 1
ATOM 3745 N N . PRO A 1 463 ? -31.753 -0.032 -38.076 1.00 50.62 463 PRO A N 1
ATOM 3746 C CA . PRO A 1 463 ? -32.476 -1.153 -37.489 1.00 50.62 463 PRO A CA 1
ATOM 3747 C C . PRO A 1 463 ? -32.834 -2.226 -38.524 1.00 50.62 463 PRO A C 1
ATOM 3749 O O . PRO A 1 463 ? -33.324 -3.281 -38.127 1.00 50.62 463 PRO A O 1
ATOM 3752 N N . LYS A 1 464 ? -32.678 -1.948 -39.829 1.00 50.12 464 LYS A N 1
ATOM 3753 C CA . LYS A 1 464 ? -33.219 -2.785 -40.908 1.00 50.12 464 LYS A CA 1
ATOM 3754 C C . LYS A 1 464 ? -32.179 -3.541 -41.720 1.00 50.12 464 LYS A C 1
ATOM 3756 O O . LYS A 1 464 ? -32.566 -4.503 -42.364 1.00 50.12 464 LYS A O 1
ATOM 3761 N N . GLY A 1 465 ? -30.899 -3.168 -41.672 1.00 52.88 465 GLY A N 1
ATOM 3762 C CA . GLY A 1 465 ? -29.827 -3.979 -42.268 1.00 52.88 465 GLY A CA 1
ATOM 3763 C C . GLY A 1 465 ? -30.039 -4.320 -43.751 1.00 52.88 465 GLY A C 1
ATOM 3764 O O . GLY A 1 465 ? -29.549 -5.346 -44.214 1.00 52.88 465 GLY A O 1
ATOM 3765 N N . ASP A 1 466 ? -30.788 -3.495 -44.490 1.00 54.75 466 ASP A N 1
ATOM 3766 C CA . ASP A 1 466 ? -31.072 -3.756 -45.899 1.00 54.75 466 ASP A CA 1
ATOM 3767 C C . ASP A 1 466 ? -29.755 -3.648 -46.699 1.00 54.75 466 ASP A C 1
ATOM 3769 O O . ASP A 1 466 ? -29.053 -2.632 -46.576 1.00 54.75 466 ASP A O 1
ATOM 3773 N N . PRO A 1 467 ? -29.387 -4.659 -47.512 1.00 53.59 467 PRO A N 1
ATOM 3774 C CA . PRO A 1 467 ? -28.112 -4.674 -48.220 1.00 53.59 467 PRO A CA 1
ATOM 3775 C C . PRO A 1 467 ? -28.034 -3.497 -49.198 1.00 53.59 467 PRO A C 1
ATOM 3777 O O . PRO A 1 467 ? -28.880 -3.334 -50.079 1.00 53.59 467 PRO A O 1
ATOM 3780 N N . ARG A 1 468 ? -27.004 -2.658 -49.041 1.00 56.09 468 ARG A N 1
ATOM 3781 C CA . ARG A 1 468 ? -26.727 -1.513 -49.926 1.00 56.09 468 ARG A CA 1
ATOM 3782 C C . ARG A 1 468 ? -25.571 -1.834 -50.859 1.00 56.09 468 ARG A C 1
ATOM 3784 O O . ARG A 1 468 ? -24.642 -2.541 -50.481 1.00 56.09 468 ARG A O 1
ATOM 3791 N N . GLU A 1 469 ? -25.598 -1.287 -52.065 1.00 45.62 469 GLU A N 1
ATOM 3792 C CA . GLU A 1 469 ? -24.550 -1.501 -53.066 1.00 45.62 469 GLU A CA 1
ATOM 3793 C C . GLU A 1 469 ? -23.159 -1.134 -52.492 1.00 45.62 469 GLU A C 1
ATOM 3795 O O . GLU A 1 469 ? -22.949 -0.014 -52.026 1.00 45.62 469 GLU A O 1
ATOM 3800 N N . GLY A 1 470 ? -22.229 -2.101 -52.452 1.00 55.50 470 GLY A N 1
ATOM 3801 C CA . GLY A 1 470 ? -20.893 -1.942 -51.849 1.00 55.50 470 GLY A CA 1
ATOM 3802 C C . GLY A 1 470 ? -20.751 -2.363 -50.375 1.00 55.50 470 GLY A C 1
ATOM 3803 O O . GLY A 1 470 ? -19.725 -2.063 -49.762 1.00 55.50 470 GLY A O 1
ATOM 3804 N N . THR A 1 471 ? -21.741 -3.048 -49.790 1.00 58.34 471 THR A N 1
ATOM 3805 C CA . THR A 1 471 ? -21.641 -3.605 -48.427 1.00 58.34 471 THR A CA 1
ATOM 3806 C C . THR A 1 471 ? -20.661 -4.780 -48.343 1.00 58.34 471 THR A C 1
ATOM 3808 O O . THR A 1 471 ? -20.536 -5.593 -49.256 1.00 58.34 471 THR A O 1
ATOM 3811 N N . PHE A 1 472 ? -19.915 -4.839 -47.237 1.00 62.97 472 PHE A N 1
ATOM 3812 C CA . PHE A 1 472 ? -18.946 -5.896 -46.953 1.00 62.97 472 PHE A CA 1
ATOM 3813 C C . PHE A 1 472 ? -19.671 -7.144 -46.442 1.00 62.97 472 PHE A C 1
ATOM 3815 O O . PHE A 1 472 ? -20.297 -7.100 -45.385 1.00 62.97 472 PHE A O 1
ATOM 3822 N N . GLU A 1 473 ? -19.554 -8.262 -47.157 1.00 66.25 473 GLU A N 1
ATOM 3823 C CA . GLU A 1 473 ? -20.093 -9.545 -46.705 1.00 66.25 473 GLU A CA 1
ATOM 3824 C C . GLU A 1 473 ? -19.159 -10.194 -45.675 1.00 66.25 473 GLU A C 1
ATOM 3826 O O . GLU A 1 473 ? -17.949 -10.332 -45.893 1.00 66.25 473 GLU A O 1
ATOM 3831 N N . ILE A 1 474 ? -19.719 -10.612 -44.537 1.00 67.81 474 ILE A N 1
ATOM 3832 C CA . ILE A 1 474 ? -18.970 -11.362 -43.527 1.00 67.81 474 ILE A CA 1
ATOM 3833 C C . ILE A 1 474 ? -18.591 -12.718 -44.143 1.00 67.81 474 ILE A C 1
ATOM 3835 O O . ILE A 1 474 ? -19.482 -13.468 -44.548 1.00 67.81 474 ILE A O 1
ATOM 3839 N N . PRO A 1 475 ? -17.291 -13.069 -44.221 1.00 70.50 475 PRO A N 1
ATOM 3840 C CA . PRO A 1 475 ? -16.890 -14.354 -44.772 1.00 70.50 475 PRO A CA 1
ATOM 3841 C C . PRO A 1 475 ? -17.479 -15.484 -43.917 1.00 70.50 475 PRO A C 1
ATOM 3843 O O . PRO A 1 475 ? -17.486 -15.364 -42.689 1.00 70.50 475 PRO A O 1
ATOM 3846 N N . PRO A 1 476 ? -17.943 -16.589 -44.525 1.00 74.56 476 PRO A N 1
ATOM 3847 C CA . PRO A 1 476 ? -18.506 -17.698 -43.769 1.00 74.56 476 PRO A CA 1
ATOM 3848 C C . PRO A 1 476 ? -17.461 -18.273 -42.799 1.00 74.56 476 PRO A C 1
ATOM 3850 O O . PRO A 1 476 ? -16.259 -18.244 -43.099 1.00 74.56 476 PRO A O 1
ATOM 3853 N N . PRO A 1 477 ? -17.892 -18.807 -41.641 1.00 77.69 477 PRO A N 1
ATOM 3854 C CA . PRO A 1 477 ? -16.971 -19.406 -40.691 1.00 77.69 477 PRO A CA 1
ATOM 3855 C C . PRO A 1 477 ? -16.189 -20.551 -41.360 1.00 77.69 477 PRO A C 1
ATOM 3857 O O . PRO A 1 477 ? -16.764 -21.311 -42.148 1.00 77.69 477 PRO A O 1
ATOM 3860 N N . PRO A 1 478 ? -14.879 -20.687 -41.077 1.00 82.19 478 PRO A N 1
ATOM 3861 C CA . PRO A 1 478 ? -14.100 -21.816 -41.569 1.00 82.19 478 PRO A CA 1
ATOM 3862 C C . PRO A 1 478 ? -14.706 -23.139 -41.079 1.00 82.19 478 PRO A C 1
ATOM 3864 O O . PRO A 1 478 ? -15.341 -23.185 -40.024 1.00 82.19 478 PRO A O 1
ATOM 3867 N N . LYS A 1 479 ? -14.514 -24.208 -41.863 1.00 79.38 479 LYS A N 1
ATOM 3868 C CA . LYS A 1 479 ? -15.011 -25.557 -41.543 1.00 79.38 479 LYS A CA 1
ATOM 3869 C C . LYS A 1 479 ? -14.504 -26.019 -40.171 1.00 79.38 479 LYS A C 1
ATOM 3871 O O . LYS A 1 479 ? -13.433 -25.598 -39.732 1.00 79.38 479 LYS A O 1
ATOM 3876 N N . GLU A 1 480 ? -15.278 -26.884 -39.514 1.00 78.31 480 GLU A N 1
ATOM 3877 C CA . GLU A 1 480 ? -14.859 -27.525 -38.265 1.00 78.31 480 GLU A CA 1
ATOM 3878 C C . GLU A 1 480 ? -13.536 -28.273 -38.459 1.00 78.31 480 GLU A C 1
ATOM 3880 O O . GLU A 1 480 ? -13.304 -28.875 -39.509 1.00 78.31 480 GLU A O 1
ATOM 3885 N N . VAL A 1 481 ? -12.669 -28.189 -37.447 1.00 84.31 481 VAL A N 1
ATOM 3886 C CA . VAL A 1 481 ? -11.326 -28.773 -37.481 1.00 84.31 481 VAL A CA 1
ATOM 3887 C C . VAL A 1 481 ? -11.436 -30.297 -37.471 1.00 84.31 481 VAL A C 1
ATOM 3889 O O . VAL A 1 481 ? -12.106 -30.877 -36.615 1.00 84.31 481 VAL A O 1
ATOM 3892 N N . ASP A 1 482 ? -10.778 -30.947 -38.427 1.00 82.19 482 ASP A N 1
ATOM 3893 C CA . ASP A 1 482 ? -10.798 -32.399 -38.573 1.00 82.19 482 ASP A CA 1
ATOM 3894 C C . ASP A 1 482 ? -9.832 -33.074 -37.581 1.00 82.19 482 ASP A C 1
ATOM 3896 O O . ASP A 1 482 ? -8.638 -33.239 -37.838 1.00 82.19 482 ASP A O 1
ATOM 3900 N N . ASP A 1 483 ? -10.362 -33.497 -36.432 1.00 83.06 483 ASP A N 1
ATOM 3901 C CA . ASP A 1 483 ? -9.603 -34.182 -35.373 1.00 83.06 483 ASP A CA 1
ATOM 3902 C C . ASP A 1 483 ? -9.444 -35.700 -35.614 1.00 83.06 483 ASP A C 1
ATOM 3904 O O . ASP A 1 483 ? -8.944 -36.434 -34.755 1.00 83.06 483 ASP A O 1
ATOM 3908 N N . SER A 1 484 ? -9.873 -36.221 -36.770 1.00 81.06 484 SER A N 1
ATOM 3909 C CA . SER A 1 484 ? -9.903 -37.668 -37.030 1.00 81.06 484 SER A CA 1
ATOM 3910 C C . SER A 1 484 ? -8.524 -38.333 -36.952 1.00 81.06 484 SER A C 1
ATOM 3912 O O . SER A 1 484 ? -8.420 -39.459 -36.456 1.00 81.06 484 SER A O 1
ATOM 3914 N N . PHE A 1 485 ? -7.454 -37.631 -37.344 1.00 83.19 485 PHE A N 1
ATOM 3915 C CA . PHE A 1 485 ? -6.086 -38.157 -37.283 1.00 83.19 485 PHE A CA 1
ATOM 3916 C C . PHE A 1 485 ? -5.602 -38.392 -35.840 1.00 83.19 485 PHE A C 1
ATOM 3918 O O . PHE A 1 485 ? -4.764 -39.264 -35.611 1.00 83.19 485 PHE A O 1
ATOM 3925 N N . ILE A 1 486 ? -6.157 -37.683 -34.846 1.00 82.19 486 ILE A N 1
ATOM 3926 C CA . ILE A 1 486 ? -5.789 -37.840 -33.428 1.00 82.19 486 ILE A CA 1
ATOM 3927 C C . ILE A 1 486 ? -6.154 -39.245 -32.935 1.00 82.19 486 ILE A C 1
ATOM 3929 O O . ILE A 1 486 ? -5.405 -39.852 -32.170 1.00 82.19 486 ILE A O 1
ATOM 3933 N N . LYS A 1 487 ? -7.259 -39.814 -33.433 1.00 81.44 487 LYS A N 1
ATOM 3934 C CA . LYS A 1 487 ? -7.682 -41.184 -33.098 1.00 81.44 487 LYS A CA 1
ATOM 3935 C C . LYS A 1 487 ? -6.669 -42.237 -33.551 1.00 81.44 487 LYS A C 1
ATOM 3937 O O . LYS A 1 487 ? -6.598 -43.302 -32.948 1.00 81.44 487 LYS A O 1
ATOM 3942 N N . MET A 1 488 ? -5.839 -41.936 -34.552 1.00 79.75 488 MET A N 1
ATOM 3943 C CA . MET A 1 488 ? -4.790 -42.851 -35.007 1.00 79.75 488 MET A CA 1
ATOM 3944 C C . MET A 1 488 ? -3.674 -43.015 -33.961 1.00 79.75 488 MET A C 1
ATOM 3946 O O . MET A 1 488 ? -3.065 -44.076 -33.895 1.00 79.75 488 MET A O 1
ATOM 3950 N N . TYR A 1 489 ? -3.439 -42.033 -33.076 1.00 76.06 489 TYR A N 1
ATOM 3951 C CA . TYR A 1 489 ? -2.469 -42.172 -31.972 1.00 76.06 489 TYR A CA 1
ATOM 3952 C C . TYR A 1 489 ? -2.883 -43.213 -30.924 1.00 76.06 489 TYR A C 1
ATOM 3954 O O . TYR A 1 489 ? -2.050 -43.660 -30.139 1.00 76.06 489 TYR A O 1
ATOM 3962 N N . GLN A 1 490 ? -4.159 -43.601 -30.907 1.00 78.19 490 GLN A N 1
ATOM 3963 C CA . GLN A 1 490 ? -4.701 -44.612 -29.998 1.00 78.19 490 GLN A CA 1
ATOM 3964 C C . GLN A 1 490 ? -4.585 -46.034 -30.575 1.00 78.19 490 GLN A C 1
ATOM 3966 O O . GLN A 1 490 ? -4.969 -47.004 -29.921 1.00 78.19 490 GLN A O 1
ATOM 3971 N N . ASN A 1 491 ? -4.060 -46.185 -31.797 1.00 77.00 491 ASN A N 1
ATOM 3972 C CA . ASN A 1 491 ? -3.849 -47.486 -32.415 1.00 77.00 491 ASN A CA 1
ATOM 3973 C C . ASN A 1 491 ? -2.605 -48.175 -31.825 1.00 77.00 491 ASN A C 1
ATOM 3975 O O . ASN A 1 491 ? -1.469 -47.889 -32.197 1.00 77.00 491 ASN A O 1
ATOM 3979 N N . HIS A 1 492 ? -2.826 -49.114 -30.903 1.00 76.00 492 HIS A N 1
ATOM 3980 C CA . HIS A 1 492 ? -1.770 -49.912 -30.264 1.00 76.00 492 HIS A CA 1
ATOM 3981 C C . HIS A 1 492 ? -1.544 -51.282 -30.925 1.00 76.00 492 HIS A C 1
ATOM 3983 O O . HIS A 1 492 ? -0.898 -52.156 -30.345 1.00 76.00 492 HIS A O 1
ATOM 3989 N N . SER A 1 493 ? -2.080 -51.496 -32.128 1.00 80.38 493 SER A N 1
ATOM 3990 C CA . SER A 1 493 ? -1.980 -52.779 -32.827 1.00 80.38 493 SER A CA 1
ATOM 3991 C C . SER A 1 493 ? -0.536 -53.100 -33.244 1.00 80.38 493 SER A C 1
ATOM 3993 O O . SER A 1 493 ? 0.243 -52.217 -33.611 1.00 80.38 493 SER A O 1
ATOM 3995 N N . LEU A 1 494 ? -0.170 -54.386 -33.231 1.00 79.06 494 LEU A N 1
ATOM 3996 C CA . LEU A 1 494 ? 1.103 -54.861 -33.785 1.00 79.06 494 LEU A CA 1
ATOM 3997 C C . LEU A 1 494 ? 1.064 -54.753 -35.318 1.00 79.06 494 LEU A C 1
ATOM 3999 O O . LEU A 1 494 ? 0.349 -55.502 -35.975 1.00 79.06 494 LEU A O 1
ATOM 4003 N N . MET A 1 495 ? 1.832 -53.812 -35.873 1.00 83.69 495 MET A N 1
ATOM 4004 C CA . MET A 1 495 ? 1.889 -53.515 -37.311 1.00 83.69 495 MET A CA 1
ATOM 4005 C C . MET A 1 495 ? 3.273 -53.788 -37.896 1.00 83.69 495 MET A C 1
ATOM 4007 O O . MET A 1 495 ? 4.294 -53.578 -37.228 1.00 83.69 495 MET A O 1
ATOM 4011 N N . LEU A 1 496 ? 3.312 -54.198 -39.167 1.00 88.69 496 LEU A N 1
ATOM 4012 C CA . LEU A 1 496 ? 4.556 -54.357 -39.919 1.00 88.69 496 LEU A CA 1
ATOM 4013 C C . LEU A 1 496 ? 5.242 -52.989 -40.124 1.00 88.69 496 LEU A C 1
ATOM 4015 O O . LEU A 1 496 ? 4.565 -51.960 -40.217 1.00 88.69 496 LEU A O 1
ATOM 4019 N N . PRO A 1 497 ? 6.581 -52.931 -40.273 1.00 83.25 497 PRO A N 1
ATOM 4020 C CA . PRO A 1 497 ? 7.298 -51.666 -40.473 1.00 83.25 497 PRO A CA 1
ATOM 4021 C C . PRO A 1 497 ? 6.793 -50.824 -41.658 1.00 83.25 497 PRO A C 1
ATOM 4023 O O . PRO A 1 497 ? 6.734 -49.598 -41.567 1.00 83.25 497 PRO A O 1
ATOM 4026 N N . SER A 1 498 ? 6.377 -51.465 -42.756 1.00 82.31 498 SER A N 1
ATOM 4027 C CA . SER A 1 498 ? 5.806 -50.790 -43.930 1.00 82.31 498 SER A CA 1
ATOM 4028 C C . SER A 1 498 ? 4.431 -50.172 -43.664 1.00 82.31 498 SER A C 1
ATOM 4030 O O . SER A 1 498 ? 4.094 -49.148 -44.253 1.00 82.31 498 SER A O 1
ATOM 4032 N N . GLU A 1 499 ? 3.635 -50.784 -42.790 1.00 84.38 499 GLU A N 1
ATOM 4033 C CA . GLU A 1 499 ? 2.306 -50.300 -42.403 1.00 84.38 499 GLU A CA 1
ATOM 4034 C C . GLU A 1 499 ? 2.436 -49.123 -41.440 1.00 84.38 499 GLU A C 1
ATOM 4036 O O . GLU A 1 499 ? 1.838 -48.074 -41.672 1.00 84.38 499 GLU A O 1
ATOM 4041 N N . ARG A 1 500 ? 3.343 -49.235 -40.461 1.00 82.19 500 ARG A N 1
ATOM 4042 C CA . ARG A 1 500 ? 3.684 -48.144 -39.539 1.00 82.19 500 ARG A CA 1
ATOM 4043 C C . ARG A 1 500 ? 4.216 -46.910 -40.274 1.00 82.19 500 ARG A C 1
ATOM 4045 O O . ARG A 1 500 ? 3.900 -45.785 -39.902 1.00 82.19 500 ARG A O 1
ATOM 4052 N N . TYR A 1 501 ? 5.003 -47.096 -41.337 1.00 82.81 501 TYR A N 1
ATOM 4053 C CA . TYR A 1 501 ? 5.486 -45.979 -42.154 1.00 82.81 501 TYR A CA 1
ATOM 4054 C C . TYR A 1 501 ? 4.353 -45.277 -42.921 1.00 82.81 501 TYR A C 1
ATOM 4056 O O . TYR A 1 501 ? 4.309 -44.047 -42.958 1.00 82.81 501 TYR A O 1
ATOM 4064 N N . LYS A 1 502 ? 3.410 -46.036 -43.496 1.00 85.81 502 LYS A N 1
ATOM 4065 C CA . LYS A 1 502 ? 2.229 -45.469 -44.171 1.00 85.81 502 LYS A CA 1
ATOM 4066 C C . LYS A 1 502 ? 1.335 -44.705 -43.195 1.00 85.81 502 LYS A C 1
ATOM 4068 O O . LYS A 1 502 ? 0.905 -43.598 -43.507 1.00 85.81 502 LYS A O 1
ATOM 4073 N N . GLU A 1 503 ? 1.106 -45.265 -42.013 1.00 85.12 503 GLU A N 1
ATOM 4074 C CA . GLU A 1 503 ? 0.339 -44.617 -40.949 1.00 85.12 503 GLU A CA 1
ATOM 4075 C C . GLU A 1 503 ? 1.016 -43.324 -40.477 1.00 85.12 503 GLU A C 1
ATOM 4077 O O . GLU A 1 503 ? 0.366 -42.287 -40.382 1.00 85.12 503 GLU A O 1
ATOM 4082 N N . HIS A 1 504 ? 2.341 -43.338 -40.298 1.00 83.75 504 HIS A N 1
ATOM 4083 C CA . HIS A 1 504 ? 3.114 -42.148 -39.945 1.00 83.75 504 HIS A CA 1
ATOM 4084 C C . HIS A 1 504 ? 2.997 -41.024 -40.991 1.00 83.75 504 HIS A C 1
ATOM 4086 O O . HIS A 1 504 ? 2.903 -39.851 -40.627 1.00 83.75 504 HIS A O 1
ATOM 4092 N N . LEU A 1 505 ? 2.979 -41.353 -42.288 1.00 87.69 505 LEU A N 1
ATOM 4093 C CA . LEU A 1 505 ? 2.775 -40.359 -43.349 1.00 87.69 505 LEU A CA 1
ATOM 4094 C C . LEU A 1 505 ? 1.371 -39.743 -43.301 1.00 87.69 505 LEU A C 1
ATOM 4096 O O . LEU A 1 505 ? 1.242 -38.527 -43.446 1.00 87.69 505 LEU A O 1
ATOM 4100 N N . LEU A 1 506 ? 0.341 -40.558 -43.056 1.00 86.75 506 LEU A N 1
ATOM 4101 C CA . LEU A 1 506 ? -1.034 -40.083 -42.885 1.00 86.75 506 LEU A CA 1
ATOM 4102 C C . LEU A 1 506 ? -1.178 -39.207 -41.637 1.00 86.75 506 LEU A C 1
ATOM 4104 O O . LEU A 1 506 ? -1.777 -38.139 -41.720 1.00 86.75 506 LEU A O 1
ATOM 4108 N N . MET A 1 507 ? -0.564 -39.598 -40.517 1.00 85.38 507 MET A N 1
ATOM 4109 C CA . MET A 1 507 ? -0.528 -38.791 -39.293 1.00 85.38 507 MET A CA 1
ATOM 4110 C C . MET A 1 507 ? 0.140 -37.439 -39.534 1.00 85.38 507 MET A C 1
ATOM 4112 O O . MET A 1 507 ? -0.390 -36.415 -39.123 1.00 85.38 507 MET A O 1
ATOM 4116 N N . LYS A 1 508 ? 1.275 -37.416 -40.241 1.00 86.25 508 LYS A N 1
ATOM 4117 C CA . LYS A 1 508 ? 1.995 -36.174 -40.539 1.00 86.25 508 LYS A CA 1
ATOM 4118 C C . LYS A 1 508 ? 1.184 -35.238 -41.442 1.00 86.25 508 LYS A C 1
ATOM 4120 O O . LYS A 1 508 ? 1.180 -34.030 -41.221 1.00 86.25 508 LYS A O 1
ATOM 4125 N N . ALA A 1 509 ? 0.497 -35.787 -42.446 1.00 88.19 509 ALA A N 1
ATOM 4126 C CA . ALA A 1 509 ? -0.393 -35.016 -43.311 1.00 88.19 509 ALA A CA 1
ATOM 4127 C C . ALA A 1 509 ? -1.623 -34.496 -42.544 1.00 88.19 509 ALA A C 1
ATOM 4129 O O . ALA A 1 509 ? -1.995 -33.334 -42.699 1.00 88.19 509 ALA A O 1
ATOM 4130 N N . GLY A 1 510 ? -2.210 -35.331 -41.680 1.00 86.94 510 GLY A N 1
ATOM 4131 C CA . GLY A 1 510 ? -3.311 -34.957 -40.793 1.00 86.94 510 GLY A CA 1
ATOM 4132 C C . GLY A 1 510 ? -2.922 -33.855 -39.809 1.00 86.94 510 GLY A C 1
ATOM 4133 O O . GLY A 1 510 ? -3.641 -32.871 -39.688 1.00 86.94 510 GLY A O 1
ATOM 4134 N N . GLU A 1 511 ? -1.745 -33.952 -39.187 1.00 86.50 511 GLU A N 1
ATOM 4135 C CA . GLU A 1 511 ? -1.228 -32.935 -38.266 1.00 86.50 511 GLU A CA 1
ATOM 4136 C C . GLU A 1 511 ? -1.017 -31.587 -38.967 1.00 86.50 511 GLU A C 1
ATOM 4138 O O . GLU A 1 511 ? -1.365 -30.539 -38.419 1.00 86.50 511 GLU A O 1
ATOM 4143 N N . GLN A 1 512 ? -0.467 -31.593 -40.185 1.00 86.31 512 GLN A N 1
ATOM 4144 C CA . GLN A 1 512 ? -0.289 -30.367 -40.959 1.00 86.31 512 GLN A CA 1
ATOM 4145 C C . GLN A 1 512 ? -1.640 -29.720 -41.290 1.00 86.31 512 GLN A C 1
ATOM 4147 O O . GLN A 1 512 ? -1.832 -28.535 -41.015 1.00 86.31 512 GLN A O 1
ATOM 4152 N N . LYS A 1 513 ? -2.588 -30.508 -41.811 1.00 87.81 513 LYS A N 1
ATOM 4153 C CA . LYS A 1 513 ? -3.941 -30.043 -42.139 1.00 87.81 513 LYS A CA 1
ATOM 4154 C C . LYS A 1 513 ? -4.654 -29.482 -40.903 1.00 87.81 513 LYS A C 1
ATOM 4156 O O . LYS A 1 513 ? -5.213 -28.393 -40.956 1.00 87.81 513 LYS A O 1
ATOM 4161 N N . TRP A 1 514 ? -4.548 -30.171 -39.769 1.00 89.75 514 TRP A N 1
ATOM 4162 C CA . TRP A 1 514 ? -5.110 -29.731 -38.494 1.00 89.75 514 TRP A CA 1
ATOM 4163 C C . TRP A 1 514 ? -4.533 -28.392 -38.022 1.00 89.75 514 TRP A C 1
ATOM 4165 O O . TRP A 1 514 ? -5.273 -27.513 -37.583 1.00 89.75 514 TRP A O 1
ATOM 4175 N N . ARG A 1 515 ? -3.211 -28.196 -38.137 1.00 84.50 515 ARG A N 1
ATOM 4176 C CA . ARG A 1 515 ? -2.562 -26.920 -37.788 1.00 84.50 515 ARG A CA 1
ATOM 4177 C C . ARG A 1 515 ? -3.060 -25.779 -38.675 1.00 84.50 515 ARG A C 1
ATOM 4179 O O . ARG A 1 515 ? -3.377 -24.714 -38.152 1.00 84.50 515 ARG A O 1
ATOM 4186 N N . GLU A 1 516 ? -3.161 -26.010 -39.981 1.00 86.69 516 GLU A N 1
ATOM 4187 C CA . GLU A 1 516 ? -3.653 -25.023 -40.950 1.00 86.69 516 GLU A CA 1
ATOM 4188 C C . GLU A 1 516 ? -5.119 -24.639 -40.683 1.00 86.69 516 GLU A C 1
ATOM 4190 O O . GLU A 1 516 ? -5.451 -23.452 -40.631 1.00 86.69 516 GLU A O 1
ATOM 4195 N N . GLU A 1 517 ? -5.988 -25.624 -40.438 1.00 86.19 517 GLU A N 1
ATOM 4196 C CA . GLU A 1 517 ? -7.400 -25.404 -40.098 1.00 86.19 517 GLU A CA 1
ATOM 4197 C C . GLU A 1 517 ? -7.552 -24.650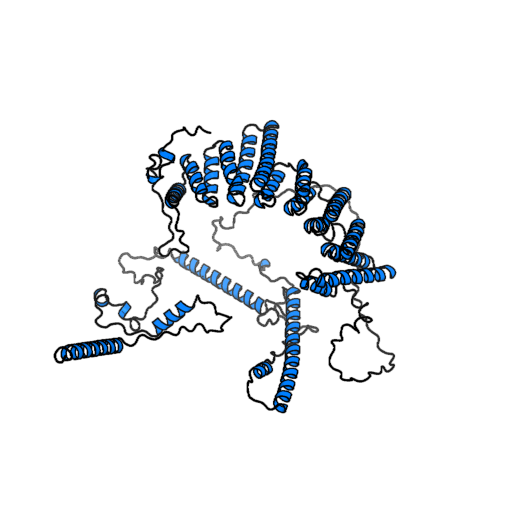 -38.771 1.00 86.19 517 GLU A C 1
ATOM 4199 O O . GLU A 1 517 ? -8.314 -23.683 -38.676 1.00 86.19 517 GLU A O 1
ATOM 4204 N N . ARG A 1 518 ? -6.771 -25.020 -37.751 1.00 85.38 518 ARG A N 1
ATOM 4205 C CA . ARG A 1 518 ? -6.796 -24.354 -36.445 1.00 85.38 518 ARG A CA 1
ATOM 4206 C C . ARG A 1 518 ? -6.311 -22.906 -36.526 1.00 85.38 518 ARG A C 1
ATOM 4208 O O . ARG A 1 518 ? -6.916 -22.024 -35.911 1.00 85.38 518 ARG A O 1
ATOM 4215 N N . ASP A 1 519 ? -5.264 -22.641 -37.303 1.00 84.12 519 ASP A N 1
ATOM 4216 C CA . ASP A 1 519 ? -4.771 -21.285 -37.549 1.00 84.12 519 ASP A CA 1
ATOM 4217 C C . ASP A 1 519 ? -5.795 -20.446 -38.328 1.00 84.12 519 ASP A C 1
ATOM 4219 O O . ASP A 1 519 ? -5.978 -19.261 -38.029 1.00 84.12 519 ASP A O 1
ATOM 4223 N N . ALA A 1 520 ? -6.517 -21.043 -39.283 1.00 83.12 520 ALA A N 1
ATOM 4224 C CA . ALA A 1 520 ? -7.604 -20.379 -40.000 1.00 83.12 520 ALA A CA 1
ATOM 4225 C C . ALA A 1 520 ? -8.765 -20.001 -39.062 1.00 83.12 520 ALA A C 1
ATOM 4227 O O . ALA A 1 520 ? -9.211 -18.849 -39.077 1.00 83.12 520 ALA A O 1
ATOM 4228 N N . VAL A 1 521 ? -9.197 -20.918 -38.186 1.00 85.56 521 VAL A N 1
ATOM 4229 C CA . VAL A 1 521 ? -10.212 -20.651 -37.148 1.00 85.56 521 VAL A CA 1
ATOM 4230 C C . VAL A 1 521 ? -9.750 -19.543 -36.202 1.00 85.56 521 VAL A C 1
ATOM 4232 O O . VAL A 1 521 ? -10.512 -18.620 -35.903 1.00 85.56 521 VAL A O 1
ATOM 4235 N N . PHE A 1 522 ? -8.494 -19.586 -35.752 1.00 84.12 522 PHE A N 1
ATOM 4236 C CA . PHE A 1 522 ? -7.932 -18.564 -34.872 1.00 84.12 522 PHE A CA 1
ATOM 4237 C C . PHE A 1 522 ? -7.919 -17.180 -35.533 1.00 84.12 522 PHE A C 1
ATOM 4239 O O . PHE A 1 522 ? -8.365 -16.201 -34.930 1.00 84.12 522 PHE A O 1
ATOM 4246 N N . ARG A 1 523 ? -7.457 -17.082 -36.787 1.00 81.44 523 ARG A N 1
ATOM 4247 C CA . ARG A 1 523 ? -7.440 -15.819 -37.545 1.00 81.44 523 ARG A CA 1
ATOM 4248 C C . ARG A 1 523 ? -8.846 -15.279 -37.784 1.00 81.44 523 ARG A C 1
ATOM 4250 O O . ARG A 1 523 ? -9.045 -14.071 -37.656 1.00 81.44 523 ARG A O 1
ATOM 4257 N N . TYR A 1 524 ? -9.803 -16.155 -38.092 1.00 83.50 524 TYR A N 1
ATOM 4258 C CA . TYR A 1 524 ? -11.211 -15.791 -38.228 1.00 83.50 524 TYR A CA 1
ATOM 4259 C C . TYR A 1 524 ? -11.747 -15.192 -36.921 1.00 83.50 524 TYR A C 1
ATOM 4261 O O . TYR A 1 524 ? -12.201 -14.050 -36.919 1.00 83.50 524 TYR A O 1
ATOM 4269 N N . ARG A 1 525 ? -11.581 -15.886 -35.786 1.00 82.25 525 ARG A N 1
ATOM 4270 C CA . ARG A 1 525 ? -12.006 -15.386 -34.465 1.00 82.25 525 ARG A CA 1
ATOM 4271 C C . ARG A 1 525 ? -11.348 -14.055 -34.111 1.00 82.25 525 ARG A C 1
ATOM 4273 O O . ARG A 1 525 ? -12.046 -13.118 -33.745 1.00 82.25 525 ARG A O 1
ATOM 4280 N N . LYS A 1 526 ? -10.026 -13.933 -34.289 1.00 81.50 526 LYS A N 1
ATOM 4281 C CA . LYS A 1 526 ? -9.289 -12.685 -34.024 1.00 81.50 526 LYS A CA 1
ATOM 4282 C C . LYS A 1 526 ? -9.840 -11.524 -34.857 1.00 81.50 526 LYS A C 1
ATOM 4284 O O . LYS A 1 526 ? -10.020 -10.433 -34.323 1.00 81.50 526 LYS A O 1
ATOM 4289 N N . ARG A 1 527 ? -10.130 -11.751 -36.144 1.00 79.31 527 ARG A N 1
ATOM 4290 C CA . ARG A 1 527 ? -10.731 -10.739 -37.027 1.00 79.31 527 ARG A CA 1
ATOM 4291 C C . ARG A 1 527 ? -12.109 -10.309 -36.521 1.00 79.31 527 ARG A C 1
ATOM 4293 O O . ARG A 1 527 ? -12.343 -9.109 -36.418 1.00 79.31 527 ARG A O 1
ATOM 4300 N N . MET A 1 528 ? -12.967 -11.261 -36.152 1.00 77.12 528 MET A N 1
ATOM 4301 C CA . MET A 1 528 ? -14.305 -10.973 -35.620 1.00 77.12 528 MET A CA 1
ATOM 4302 C C . MET A 1 528 ? -14.235 -10.185 -34.306 1.00 77.12 528 MET A C 1
ATOM 4304 O O . MET A 1 528 ? -14.862 -9.139 -34.191 1.00 77.12 528 MET A O 1
ATOM 4308 N N . THR A 1 529 ? -13.376 -10.580 -33.363 1.00 79.56 529 THR A N 1
ATOM 4309 C CA . THR A 1 529 ? -13.188 -9.848 -32.096 1.00 79.56 529 THR A CA 1
ATOM 4310 C C . THR A 1 529 ? -12.680 -8.419 -32.308 1.00 79.56 529 THR A C 1
ATOM 4312 O O . THR A 1 529 ? -13.068 -7.503 -31.585 1.00 79.56 529 THR A O 1
ATOM 4315 N N . VAL A 1 530 ? -11.797 -8.192 -33.287 1.00 80.06 530 VAL A N 1
ATOM 4316 C CA . VAL A 1 530 ? -11.325 -6.836 -33.613 1.00 80.06 530 VAL A CA 1
ATOM 4317 C C . VAL A 1 530 ? -12.456 -5.983 -34.189 1.00 80.06 530 VAL A C 1
ATOM 4319 O O . VAL A 1 530 ? -12.563 -4.813 -33.821 1.00 80.06 530 VAL A O 1
ATOM 4322 N N . LEU A 1 531 ? -13.295 -6.554 -35.058 1.00 76.44 531 LEU A N 1
ATOM 4323 C CA . LEU A 1 531 ? -14.459 -5.865 -35.621 1.00 76.44 531 LEU A CA 1
ATOM 4324 C C . LEU A 1 531 ? -15.467 -5.494 -34.528 1.00 76.44 531 LEU A C 1
ATOM 4326 O O . LEU A 1 531 ? -15.857 -4.332 -34.442 1.00 76.44 531 LEU A O 1
ATOM 4330 N N . GLU A 1 532 ? -15.789 -6.429 -33.635 1.00 75.00 532 GLU A N 1
ATOM 4331 C CA . GLU A 1 532 ? -16.693 -6.196 -32.504 1.00 75.00 532 GLU A CA 1
ATOM 4332 C C . GLU A 1 532 ? -16.174 -5.094 -31.563 1.00 75.00 532 GLU A C 1
ATOM 4334 O O . GLU A 1 532 ? -16.924 -4.200 -31.172 1.00 75.00 532 GLU A O 1
ATOM 4339 N N . ARG A 1 533 ? -14.871 -5.103 -31.237 1.00 77.81 533 ARG A N 1
ATOM 4340 C CA . ARG A 1 533 ? -14.255 -4.085 -30.365 1.00 77.81 533 ARG A CA 1
ATOM 4341 C C . ARG A 1 533 ? -14.225 -2.695 -30.987 1.00 77.81 533 ARG A C 1
ATOM 4343 O O . ARG A 1 533 ? -14.387 -1.713 -30.269 1.00 77.81 533 ARG A O 1
ATOM 4350 N N . LYS A 1 534 ? -13.954 -2.597 -32.292 1.00 77.94 534 LYS A N 1
ATOM 4351 C CA . LYS A 1 534 ? -13.894 -1.304 -32.991 1.00 77.94 534 LYS A CA 1
ATOM 4352 C C . LYS A 1 534 ? -15.279 -0.725 -33.255 1.00 77.94 534 LYS A C 1
ATOM 4354 O O . LYS A 1 534 ? -15.427 0.493 -33.248 1.00 77.94 534 LYS A O 1
ATOM 4359 N N . HIS A 1 535 ? -16.273 -1.584 -33.460 1.00 76.69 535 HIS A N 1
ATOM 4360 C CA . HIS A 1 535 ? -17.642 -1.193 -33.771 1.00 76.69 535 HIS A CA 1
ATOM 4361 C C . HIS A 1 535 ? -18.610 -1.785 -32.741 1.00 76.69 535 HIS A C 1
ATOM 4363 O O . HIS A 1 535 ? -19.409 -2.654 -33.070 1.00 76.69 535 HIS A O 1
ATOM 4369 N N . PRO A 1 536 ? -18.567 -1.348 -31.472 1.00 75.19 536 PRO A N 1
ATOM 4370 C CA . PRO A 1 536 ? -19.412 -1.925 -30.430 1.00 75.19 536 PRO A CA 1
ATOM 4371 C C . PRO A 1 536 ? -20.904 -1.686 -30.690 1.00 75.19 536 PRO A C 1
ATOM 4373 O O . PRO A 1 536 ? -21.728 -2.490 -30.272 1.00 75.19 536 PRO A O 1
ATOM 4376 N N . GLU A 1 537 ? -21.263 -0.619 -31.390 1.00 73.06 537 GLU A N 1
ATOM 4377 C CA . GLU A 1 537 ? -22.654 -0.290 -31.710 1.00 73.06 537 GLU A CA 1
ATOM 4378 C C . GLU A 1 537 ? -23.151 -0.990 -32.988 1.00 73.06 537 GLU A C 1
ATOM 4380 O O . GLU A 1 537 ? -24.263 -0.756 -33.433 1.00 73.06 537 GLU A O 1
ATOM 4385 N N . GLY A 1 538 ? -22.363 -1.889 -33.578 1.00 74.75 538 GLY A N 1
ATOM 4386 C CA . GLY A 1 538 ? -22.678 -2.495 -34.868 1.00 74.75 538 GLY A CA 1
ATOM 4387 C C . GLY A 1 538 ? -22.009 -1.778 -36.035 1.00 74.75 538 GLY A C 1
ATOM 4388 O O . GLY A 1 538 ? -21.475 -0.671 -35.918 1.00 74.75 538 GLY A O 1
ATOM 4389 N N . ILE A 1 539 ? -22.003 -2.456 -37.175 1.00 72.88 539 ILE A N 1
ATOM 4390 C CA . ILE A 1 539 ? -21.442 -1.983 -38.434 1.00 72.88 539 ILE A CA 1
ATOM 4391 C C . ILE A 1 539 ? -22.616 -1.636 -39.345 1.00 72.88 539 ILE A C 1
ATOM 4393 O O . ILE A 1 539 ? -23.408 -2.503 -39.717 1.00 72.88 539 ILE A O 1
ATOM 4397 N N . LEU A 1 540 ? -22.717 -0.355 -39.702 1.00 66.12 540 LEU A N 1
ATOM 4398 C CA . LEU A 1 540 ? -23.804 0.171 -40.522 1.00 66.12 540 LEU A CA 1
ATOM 4399 C C . LEU A 1 540 ? -23.941 -0.621 -41.836 1.00 66.12 540 LEU A C 1
ATOM 4401 O O . LEU A 1 540 ? -22.991 -0.692 -42.615 1.00 66.12 540 LEU A O 1
ATOM 4405 N N . GLY A 1 541 ? -25.125 -1.194 -42.076 1.00 65.62 541 GLY A N 1
ATOM 4406 C CA . GLY A 1 541 ? -25.448 -1.951 -43.292 1.00 65.62 541 GLY A CA 1
ATOM 4407 C C . GLY A 1 541 ? -24.830 -3.352 -43.393 1.00 65.62 541 GLY A C 1
ATOM 4408 O O . GLY A 1 541 ? -24.956 -3.968 -44.444 1.00 65.62 541 GLY A O 1
ATOM 4409 N N . VAL A 1 542 ? -24.156 -3.852 -42.350 1.00 69.25 542 VAL A N 1
ATOM 4410 C CA . VAL A 1 542 ? -23.542 -5.194 -42.349 1.00 69.25 542 VAL A CA 1
ATOM 4411 C C . VAL A 1 542 ? -24.130 -6.069 -41.248 1.00 69.25 542 VAL A C 1
ATOM 4413 O O . VAL A 1 542 ? -24.701 -7.112 -41.541 1.00 69.25 542 VAL A O 1
ATOM 4416 N N . ASP A 1 543 ? 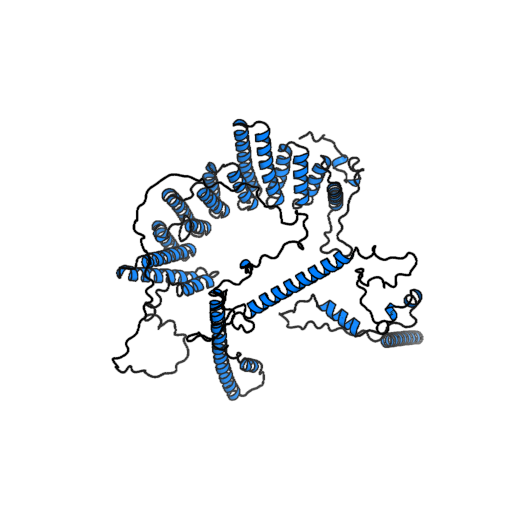-23.983 -5.672 -39.982 1.00 72.69 543 ASP A N 1
ATOM 4417 C CA . ASP A 1 543 ? -24.469 -6.453 -38.842 1.00 72.69 543 ASP A CA 1
ATOM 4418 C C . ASP A 1 543 ? -24.499 -5.595 -37.567 1.00 72.69 543 ASP A C 1
ATOM 4420 O O . ASP A 1 543 ? -23.659 -4.707 -37.397 1.00 72.69 543 ASP A O 1
ATOM 4424 N N . GLY A 1 544 ? -25.429 -5.852 -36.647 1.00 78.31 544 GLY A N 1
ATOM 4425 C CA . GLY A 1 544 ? -25.592 -5.052 -35.435 1.00 78.31 544 GLY A CA 1
ATOM 4426 C C . GLY A 1 544 ? -26.191 -5.814 -34.248 1.00 78.31 544 GLY A C 1
ATOM 4427 O O . GLY A 1 544 ? -26.937 -6.773 -34.431 1.00 78.31 544 GLY A O 1
ATOM 4428 N N . PRO A 1 545 ? -25.914 -5.368 -33.008 1.00 79.50 545 PRO A N 1
ATOM 4429 C CA . PRO A 1 545 ? -26.297 -6.071 -31.776 1.00 79.50 545 PRO A CA 1
ATOM 4430 C C . PRO A 1 545 ? -27.800 -6.060 -31.472 1.00 79.50 545 PRO A C 1
ATOM 4432 O O . PRO A 1 545 ? -28.234 -6.692 -30.513 1.00 79.50 545 PRO A O 1
ATOM 4435 N N . THR A 1 546 ? -28.593 -5.318 -32.239 1.00 76.31 546 THR A N 1
ATOM 4436 C CA . THR A 1 546 ? -30.050 -5.199 -32.097 1.00 76.31 546 THR A CA 1
ATOM 4437 C C . THR A 1 546 ? -30.812 -6.092 -33.077 1.00 76.31 546 THR A C 1
ATOM 4439 O O . THR A 1 546 ? -32.027 -6.229 -32.936 1.00 76.31 546 THR A O 1
ATOM 4442 N N . HIS A 1 547 ? -30.126 -6.705 -34.049 1.00 75.50 547 HIS A N 1
ATOM 4443 C CA . HIS A 1 547 ? -30.757 -7.508 -35.092 1.00 75.50 547 HIS A CA 1
ATOM 4444 C C . HIS A 1 547 ? -30.898 -8.983 -34.662 1.00 75.50 547 HIS A C 1
ATOM 4446 O O . HIS A 1 547 ? -29.917 -9.555 -34.187 1.00 75.50 547 HIS A O 1
ATOM 4452 N N . PRO A 1 548 ? -32.066 -9.635 -34.845 1.00 74.94 548 PRO A N 1
ATOM 4453 C CA . PRO A 1 548 ? -32.276 -11.032 -34.440 1.00 74.94 548 PRO A CA 1
ATOM 4454 C C . PRO A 1 548 ? -31.334 -12.033 -35.112 1.00 74.94 548 PRO A C 1
ATOM 4456 O O . PRO A 1 548 ? -30.845 -12.957 -34.466 1.00 74.94 548 PRO A O 1
ATOM 4459 N N . ASP A 1 549 ? -31.036 -11.804 -36.390 1.00 77.06 549 ASP A N 1
ATOM 4460 C CA . ASP A 1 549 ? -30.194 -12.686 -37.207 1.00 77.06 549 ASP A CA 1
ATOM 4461 C C . ASP A 1 549 ? -28.709 -12.281 -37.201 1.00 77.06 549 ASP A C 1
ATOM 4463 O O . ASP A 1 549 ? -27.968 -12.602 -38.129 1.00 77.06 549 ASP A O 1
ATOM 4467 N N . THR A 1 550 ? -28.259 -11.548 -36.175 1.00 79.00 550 THR A N 1
ATOM 4468 C CA . THR A 1 550 ? -26.861 -11.108 -36.088 1.00 79.00 550 THR A CA 1
ATOM 4469 C C . THR A 1 550 ? -25.891 -12.289 -35.963 1.00 79.00 550 THR A C 1
ATOM 4471 O O . THR A 1 550 ? -26.102 -13.230 -35.189 1.00 79.00 550 THR A O 1
ATOM 4474 N N . ILE A 1 551 ? -24.797 -12.238 -36.724 1.00 76.44 551 ILE A N 1
ATOM 4475 C CA . ILE A 1 551 ? -23.750 -13.265 -36.755 1.00 76.44 551 ILE A CA 1
ATOM 4476 C C . ILE A 1 551 ? -22.566 -12.822 -35.890 1.00 76.44 551 ILE A C 1
ATOM 4478 O O . ILE A 1 551 ? -22.074 -13.599 -35.070 1.00 76.44 551 ILE A O 1
ATOM 4482 N N . LEU A 1 552 ? -22.116 -11.575 -36.048 1.00 75.56 552 LEU A N 1
ATOM 4483 C CA . LEU A 1 552 ? -20.982 -10.989 -35.333 1.00 75.56 552 LEU A CA 1
ATOM 4484 C C . LEU A 1 552 ? -21.333 -10.655 -33.878 1.00 75.56 552 LEU A C 1
ATOM 4486 O O . LEU A 1 552 ? -20.510 -10.884 -32.998 1.00 75.56 552 LEU A O 1
ATOM 4490 N N . TYR A 1 553 ? -22.547 -10.164 -33.610 1.00 78.88 553 TYR A N 1
ATOM 4491 C CA . TYR A 1 553 ? -22.969 -9.710 -32.277 1.00 78.88 553 TYR A CA 1
ATOM 4492 C C . TYR A 1 553 ? -23.945 -10.673 -31.595 1.00 78.88 553 TYR A C 1
ATOM 4494 O O . TYR A 1 553 ? -24.672 -10.274 -30.685 1.00 78.88 553 TYR A O 1
ATOM 4502 N N . LYS A 1 554 ? -23.960 -11.948 -32.002 1.00 82.25 554 LYS A N 1
ATOM 4503 C CA . LYS A 1 554 ? -24.918 -12.961 -31.531 1.00 82.25 554 LYS A CA 1
ATOM 4504 C C . LYS A 1 554 ? -25.004 -13.062 -30.011 1.00 82.25 554 LYS A C 1
ATOM 4506 O O . LYS A 1 554 ? -26.098 -13.031 -29.455 1.00 82.25 554 LYS A O 1
ATOM 4511 N N . GLU A 1 555 ? -23.864 -13.136 -29.332 1.00 77.69 555 GLU A N 1
ATOM 4512 C CA . GLU A 1 555 ? -23.815 -13.223 -27.866 1.00 77.69 555 GLU A CA 1
ATOM 4513 C C . GLU A 1 555 ? -24.347 -11.943 -27.203 1.00 77.69 555 GLU A C 1
ATOM 4515 O O . GLU A 1 555 ? -25.093 -11.995 -26.223 1.00 77.69 555 GLU A O 1
ATOM 4520 N N . ARG A 1 556 ? -24.023 -10.777 -27.771 1.00 77.94 556 ARG A N 1
ATOM 4521 C CA . ARG A 1 556 ? -24.480 -9.480 -27.262 1.00 77.94 556 ARG A CA 1
ATOM 4522 C C . ARG A 1 556 ? -25.978 -9.279 -27.475 1.00 77.94 556 ARG A C 1
ATOM 4524 O O . ARG A 1 556 ? -26.646 -8.795 -26.563 1.00 77.94 556 ARG A O 1
ATOM 4531 N N . TYR A 1 557 ? -26.511 -9.696 -28.620 1.00 82.31 557 TYR A N 1
ATOM 4532 C CA . TYR A 1 557 ? -27.950 -9.725 -28.872 1.00 82.31 557 TYR A CA 1
ATOM 4533 C C . TYR A 1 557 ? -28.664 -10.643 -27.876 1.00 82.31 557 TYR A C 1
ATOM 4535 O O . TYR A 1 557 ? -29.621 -10.213 -27.238 1.00 82.31 557 TYR A O 1
ATOM 4543 N N . GLN A 1 558 ? -28.160 -11.864 -27.654 1.00 83.75 558 GLN A N 1
ATOM 4544 C CA . GLN A 1 558 ? -28.720 -12.794 -26.664 1.00 83.75 558 GLN A CA 1
ATOM 4545 C C . GLN A 1 558 ? -28.746 -12.186 -25.256 1.00 83.75 558 GLN A C 1
ATOM 4547 O O . GLN A 1 558 ? -29.749 -12.293 -24.550 1.00 83.75 558 GLN A O 1
ATOM 4552 N N . HIS A 1 559 ? -27.675 -11.499 -24.859 1.00 81.25 559 HIS A N 1
ATOM 4553 C CA . HIS A 1 559 ? -27.617 -10.811 -23.574 1.00 81.25 559 HIS A CA 1
ATOM 4554 C C . HIS A 1 559 ? -28.634 -9.660 -23.479 1.00 81.25 559 HIS A C 1
ATOM 4556 O O . HIS A 1 559 ? -29.326 -9.523 -22.468 1.00 81.25 559 HIS A O 1
ATOM 4562 N N . LEU A 1 560 ? -28.756 -8.836 -24.526 1.00 79.69 560 LEU A N 1
ATOM 4563 C CA . LEU A 1 560 ? -29.731 -7.742 -24.580 1.00 79.69 560 LEU A CA 1
ATOM 4564 C C . LEU A 1 560 ? -31.175 -8.262 -24.568 1.00 79.69 560 LEU A C 1
ATOM 4566 O O . LEU A 1 560 ? -32.007 -7.717 -23.841 1.00 79.69 560 LEU A O 1
ATOM 4570 N N . ALA A 1 561 ? -31.455 -9.340 -25.301 1.00 82.62 561 ALA A N 1
ATOM 4571 C CA . ALA A 1 561 ? -32.751 -10.008 -25.322 1.00 82.62 561 ALA A CA 1
ATOM 4572 C C . ALA A 1 561 ? -33.119 -10.558 -23.934 1.00 82.62 561 ALA A C 1
ATOM 4574 O O . ALA A 1 561 ? -34.191 -10.247 -23.417 1.00 82.62 561 ALA A O 1
ATOM 4575 N N . ALA A 1 562 ? -32.195 -11.261 -23.268 1.00 84.31 562 ALA A N 1
ATOM 4576 C CA . ALA A 1 562 ? -32.399 -11.761 -21.907 1.00 84.31 562 ALA A CA 1
ATOM 4577 C C . ALA A 1 562 ? -32.615 -10.623 -20.891 1.00 84.31 562 ALA A C 1
ATOM 4579 O O . ALA A 1 562 ? -33.420 -10.733 -19.963 1.00 84.31 562 ALA A O 1
ATOM 4580 N N . GLN A 1 563 ? -31.918 -9.495 -21.057 1.00 81.19 563 GLN A N 1
ATOM 4581 C CA . GLN A 1 563 ? -32.104 -8.324 -20.202 1.00 81.19 563 GLN A CA 1
ATOM 4582 C C . GLN A 1 563 ? -33.473 -7.663 -20.423 1.00 81.19 563 GLN A C 1
ATOM 4584 O O . GLN A 1 563 ? -34.097 -7.220 -19.452 1.00 81.19 563 GLN A O 1
ATOM 4589 N N . ALA A 1 564 ? -33.939 -7.591 -21.672 1.00 79.50 564 ALA A N 1
ATOM 4590 C CA . ALA A 1 564 ? -35.260 -7.076 -22.020 1.00 79.50 564 ALA A CA 1
ATOM 4591 C C . ALA A 1 564 ? -36.371 -7.969 -21.451 1.00 79.50 564 ALA A C 1
ATOM 4593 O O . ALA A 1 564 ? -37.273 -7.458 -20.789 1.00 79.50 564 ALA A O 1
ATOM 4594 N N . GLU A 1 565 ? -36.249 -9.289 -21.599 1.00 84.69 565 GLU A N 1
ATOM 4595 C CA . GLU A 1 565 ? -37.171 -10.274 -21.025 1.00 84.69 565 GLU A CA 1
ATOM 4596 C C . GLU A 1 565 ? -37.212 -10.176 -19.495 1.00 84.69 565 GLU A C 1
ATOM 4598 O O . GLU A 1 565 ? -38.279 -10.069 -18.893 1.00 84.69 565 GLU A O 1
ATOM 4603 N N . ARG A 1 566 ? -36.049 -10.087 -18.836 1.00 83.69 566 ARG A N 1
ATOM 4604 C CA . ARG A 1 566 ? -35.985 -9.909 -17.379 1.00 83.69 566 ARG A CA 1
ATOM 4605 C C . ARG A 1 566 ? -36.666 -8.617 -16.927 1.00 83.69 566 ARG A C 1
ATOM 4607 O O . ARG A 1 566 ? -37.353 -8.617 -15.907 1.00 83.69 566 ARG A O 1
ATOM 4614 N N . LYS A 1 567 ? -36.473 -7.511 -17.652 1.00 78.69 567 LYS A N 1
ATOM 4615 C CA . LYS A 1 567 ? -37.150 -6.239 -17.357 1.00 78.69 567 LYS A CA 1
ATOM 4616 C C . LYS A 1 567 ? -38.660 -6.344 -17.564 1.00 78.69 567 LYS A C 1
ATOM 4618 O O . LYS A 1 567 ? -39.389 -5.828 -16.721 1.00 78.69 567 LYS A O 1
ATOM 4623 N N . ALA A 1 568 ? -39.111 -7.015 -18.624 1.00 81.06 568 ALA A N 1
ATOM 4624 C CA . ALA A 1 568 ? -40.526 -7.272 -18.878 1.00 81.06 568 ALA A CA 1
ATOM 4625 C C . ALA A 1 568 ? -41.145 -8.091 -17.737 1.00 81.06 568 ALA A C 1
ATOM 4627 O O . ALA A 1 568 ? -42.112 -7.641 -17.134 1.00 81.06 568 ALA A O 1
ATOM 4628 N N . ASN A 1 569 ? -40.495 -9.181 -17.323 1.00 82.81 569 ASN A N 1
ATOM 4629 C CA . ASN A 1 569 ? -40.935 -10.005 -16.195 1.00 82.81 569 ASN A CA 1
ATOM 4630 C C . ASN A 1 569 ? -40.982 -9.213 -14.880 1.00 82.81 569 ASN A C 1
ATOM 4632 O O . ASN A 1 569 ? -41.901 -9.368 -14.083 1.00 82.81 569 ASN A O 1
ATOM 4636 N N . ILE A 1 570 ? -40.004 -8.339 -14.612 1.00 81.94 570 ILE A N 1
ATOM 4637 C CA . ILE A 1 570 ? -40.032 -7.470 -13.422 1.00 81.94 570 ILE A CA 1
ATOM 4638 C C . ILE A 1 570 ? -41.178 -6.457 -13.512 1.00 81.94 570 ILE A C 1
ATOM 4640 O O . ILE A 1 570 ? -41.830 -6.194 -12.503 1.00 81.94 570 ILE A O 1
ATOM 4644 N N . ALA A 1 571 ? -41.419 -5.877 -14.687 1.00 76.75 571 ALA A N 1
ATOM 4645 C CA . ALA A 1 571 ? -42.503 -4.927 -14.900 1.00 76.75 571 ALA A CA 1
ATOM 4646 C C . ALA A 1 571 ? -43.877 -5.594 -14.742 1.00 76.75 571 ALA A C 1
ATOM 4648 O O . ALA A 1 571 ? -44.731 -5.034 -14.062 1.00 76.75 571 ALA A O 1
ATOM 4649 N N . GLU A 1 572 ? -44.056 -6.797 -15.282 1.00 79.56 572 GLU A N 1
ATOM 4650 C CA . GLU A 1 572 ? -45.271 -7.602 -15.154 1.00 79.56 572 GLU A CA 1
ATOM 4651 C C . GLU A 1 572 ? -45.497 -8.053 -13.709 1.00 79.56 572 GLU A C 1
ATOM 4653 O O . GLU A 1 572 ? -46.567 -7.825 -13.159 1.00 79.56 572 GLU A O 1
ATOM 4658 N N . ASN A 1 573 ? -44.463 -8.554 -13.025 1.00 75.94 573 ASN A N 1
ATOM 4659 C CA . ASN A 1 573 ? -44.543 -8.882 -11.599 1.00 75.94 573 ASN A CA 1
ATOM 4660 C C . ASN A 1 573 ? -44.854 -7.654 -10.742 1.00 75.94 573 ASN A C 1
ATOM 4662 O O . ASN A 1 573 ? -45.584 -7.740 -9.759 1.00 75.94 573 ASN A O 1
ATOM 4666 N N . ARG A 1 574 ? -44.293 -6.490 -11.085 1.00 76.75 574 ARG A N 1
ATOM 4667 C CA . ARG A 1 574 ? -44.589 -5.237 -10.389 1.00 76.75 574 ARG A CA 1
ATOM 4668 C C . ARG A 1 574 ? -46.019 -4.785 -10.661 1.00 76.75 574 ARG A C 1
ATOM 4670 O O . ARG A 1 574 ? -46.654 -4.296 -9.733 1.00 76.75 574 ARG A O 1
ATOM 4677 N N . PHE A 1 575 ? -46.506 -4.942 -11.890 1.00 75.19 575 PHE A N 1
ATOM 4678 C CA . PHE A 1 575 ? -47.890 -4.673 -12.262 1.00 75.19 575 PHE A CA 1
ATOM 4679 C C . PHE A 1 575 ? -48.842 -5.600 -11.503 1.00 75.19 575 PHE A C 1
ATOM 4681 O O . PHE A 1 575 ? -49.731 -5.087 -10.840 1.00 75.19 575 PHE A O 1
ATOM 4688 N N . GLY A 1 576 ? -48.595 -6.913 -11.487 1.00 72.69 576 GLY A N 1
ATOM 4689 C CA . GLY A 1 576 ? -49.363 -7.892 -10.712 1.00 72.69 576 GLY A CA 1
ATOM 4690 C C . GLY A 1 576 ? -49.354 -7.579 -9.218 1.00 72.69 576 GLY A C 1
ATOM 4691 O O . GLY A 1 576 ? -50.400 -7.394 -8.625 1.00 72.69 576 GLY A O 1
ATOM 4692 N N . ASN A 1 577 ? -48.185 -7.342 -8.620 1.00 73.19 577 ASN A N 1
ATOM 4693 C CA . ASN A 1 577 ? -48.074 -7.010 -7.195 1.00 73.19 577 ASN A CA 1
ATOM 4694 C C . ASN A 1 577 ? -48.746 -5.666 -6.843 1.00 73.19 577 ASN A C 1
ATOM 4696 O O . ASN A 1 577 ? -49.265 -5.504 -5.743 1.00 73.19 577 ASN A O 1
ATOM 4700 N N . LEU A 1 578 ? -48.754 -4.687 -7.757 1.00 67.56 578 LEU A N 1
ATOM 4701 C CA . LEU A 1 578 ? -49.523 -3.447 -7.594 1.00 67.56 578 LEU A CA 1
ATOM 4702 C C . LEU A 1 578 ? -51.025 -3.686 -7.755 1.00 67.56 578 LEU A C 1
ATOM 4704 O O . LEU A 1 578 ? -51.789 -3.130 -6.973 1.00 67.56 578 LEU A O 1
ATOM 4708 N N . HIS A 1 579 ? -51.435 -4.498 -8.727 1.00 64.94 579 HIS A N 1
ATOM 4709 C CA . HIS A 1 579 ? -52.823 -4.866 -8.995 1.00 64.94 579 HIS A CA 1
ATOM 4710 C C . HIS A 1 579 ? -53.426 -5.662 -7.825 1.00 64.94 579 HIS A C 1
ATOM 4712 O O . HIS A 1 579 ? -54.474 -5.293 -7.304 1.00 64.94 579 HIS A O 1
ATOM 4718 N N . ASP A 1 580 ? -52.694 -6.646 -7.305 1.00 61.16 580 ASP A N 1
ATOM 4719 C CA . ASP A 1 580 ? -53.067 -7.466 -6.150 1.00 61.16 580 ASP A CA 1
ATOM 4720 C C . ASP A 1 580 ? -53.124 -6.639 -4.857 1.00 61.16 580 ASP A C 1
ATOM 4722 O O . ASP A 1 580 ? -54.012 -6.824 -4.026 1.00 61.16 580 ASP A O 1
ATOM 4726 N N . LYS A 1 581 ? -52.206 -5.675 -4.682 1.00 57.12 581 LYS A N 1
ATOM 4727 C CA . LYS A 1 581 ? -52.208 -4.763 -3.522 1.00 57.12 581 LYS A CA 1
ATOM 4728 C C . LYS A 1 581 ? -53.238 -3.645 -3.614 1.00 57.12 581 LYS A C 1
ATOM 4730 O O . LYS A 1 581 ? -53.581 -3.081 -2.584 1.00 57.12 581 LYS A O 1
ATOM 4735 N N . THR A 1 582 ? -53.727 -3.309 -4.806 1.00 52.03 582 THR A N 1
ATOM 4736 C CA . THR A 1 582 ? -54.865 -2.386 -4.961 1.00 52.03 582 THR A CA 1
ATOM 4737 C C . THR A 1 582 ? -56.213 -3.094 -4.833 1.00 52.03 582 THR A C 1
ATOM 4739 O O . THR A 1 582 ? -57.221 -2.424 -4.639 1.00 52.03 582 THR A O 1
ATOM 4742 N N . TYR A 1 583 ? -56.236 -4.431 -4.815 1.00 49.03 583 TYR A N 1
ATOM 4743 C CA . TYR A 1 583 ? -57.431 -5.231 -4.528 1.00 49.03 583 TYR A CA 1
ATOM 4744 C C . TYR A 1 583 ? -57.782 -5.343 -3.032 1.00 49.03 583 TYR A C 1
ATOM 4746 O O . TYR A 1 583 ? -58.773 -5.984 -2.676 1.00 49.03 583 TYR A O 1
ATOM 4754 N N . SER A 1 584 ? -57.018 -4.712 -2.131 1.00 48.97 584 SER A N 1
ATOM 4755 C CA . SER A 1 584 ? -57.275 -4.793 -0.688 1.00 48.97 584 SER A CA 1
ATOM 4756 C C . SER A 1 584 ? -58.415 -3.906 -0.170 1.00 48.97 584 SER A C 1
ATOM 4758 O O . SER A 1 584 ? -58.628 -3.908 1.036 1.00 48.97 584 SER A O 1
ATOM 4760 N N . ASP A 1 585 ? -59.170 -3.211 -1.028 1.00 46.53 585 ASP A N 1
ATOM 4761 C CA . ASP A 1 585 ? -60.274 -2.331 -0.594 1.00 46.53 585 ASP A CA 1
ATOM 4762 C C . ASP A 1 585 ? -61.656 -2.638 -1.199 1.00 46.53 585 ASP A C 1
ATOM 4764 O O . ASP A 1 585 ? -62.595 -1.881 -0.978 1.00 46.53 585 ASP A O 1
ATOM 4768 N N . ASP A 1 586 ? -61.850 -3.793 -1.850 1.00 44.91 586 ASP A N 1
ATOM 4769 C CA . ASP A 1 586 ? -63.199 -4.239 -2.266 1.00 44.91 586 ASP A CA 1
ATOM 4770 C C . ASP A 1 586 ? -63.821 -5.294 -1.332 1.00 44.91 586 ASP A C 1
ATOM 4772 O O . ASP A 1 586 ? -64.989 -5.663 -1.461 1.00 44.91 586 ASP A O 1
ATOM 4776 N N . ALA A 1 587 ? -63.090 -5.742 -0.304 1.00 45.84 587 ALA A N 1
ATOM 4777 C CA . ALA A 1 587 ? -63.626 -6.654 0.711 1.00 45.84 587 ALA A CA 1
ATOM 4778 C C . ALA A 1 587 ? -64.596 -5.976 1.704 1.00 45.84 587 ALA A C 1
ATOM 4780 O O . ALA A 1 587 ? -65.274 -6.675 2.462 1.00 45.84 587 ALA A O 1
ATOM 4781 N N . VAL A 1 588 ? -64.668 -4.638 1.703 1.00 48.34 588 VAL A N 1
ATOM 4782 C CA . VAL A 1 588 ? -65.558 -3.846 2.571 1.00 48.34 588 VAL A CA 1
ATOM 4783 C C . VAL A 1 588 ? -66.839 -3.412 1.841 1.00 48.34 588 VAL A C 1
ATOM 4785 O O . VAL A 1 588 ? -67.856 -3.187 2.492 1.00 48.34 588 VAL A O 1
ATOM 4788 N N . ALA A 1 589 ? -66.844 -3.355 0.504 1.00 45.00 589 ALA A N 1
ATOM 4789 C CA . ALA A 1 589 ? -67.955 -2.770 -0.251 1.00 45.00 589 ALA A CA 1
ATOM 4790 C C . ALA A 1 589 ? -69.189 -3.684 -0.407 1.00 45.00 589 ALA A C 1
ATOM 4792 O O . ALA A 1 589 ? -70.279 -3.185 -0.677 1.00 45.00 589 ALA A O 1
ATOM 4793 N N . MET A 1 590 ? -69.069 -5.002 -0.209 1.00 49.75 590 MET A N 1
ATOM 4794 C CA . MET A 1 590 ? -70.189 -5.945 -0.369 1.00 49.75 590 MET A CA 1
ATOM 4795 C C . MET A 1 590 ? -70.075 -7.127 0.606 1.00 49.75 590 MET A C 1
ATOM 4797 O O . MET A 1 590 ? -69.636 -8.214 0.231 1.00 49.75 590 MET A O 1
ATOM 4801 N N . ARG A 1 591 ? -70.482 -6.960 1.870 1.00 46.84 591 ARG A N 1
ATOM 4802 C CA . ARG A 1 591 ? -70.728 -8.105 2.768 1.00 46.84 591 ARG A CA 1
ATOM 4803 C C . ARG A 1 591 ? -72.027 -7.928 3.545 1.00 46.84 591 ARG A C 1
ATOM 4805 O O . ARG A 1 591 ? -72.086 -7.173 4.509 1.00 46.84 591 ARG A O 1
ATOM 4812 N N . ASN A 1 592 ? -73.054 -8.681 3.152 1.00 49.84 592 ASN A N 1
ATOM 4813 C CA . ASN A 1 592 ? -74.177 -8.976 4.037 1.00 49.84 592 ASN A CA 1
ATOM 4814 C C . ASN A 1 592 ? -73.669 -9.886 5.165 1.00 49.84 592 ASN A C 1
ATOM 4816 O O . ASN A 1 592 ? -73.044 -10.917 4.913 1.00 49.84 592 ASN A O 1
ATOM 4820 N N . TYR A 1 593 ? -73.910 -9.489 6.413 1.00 40.66 593 TYR A N 1
ATOM 4821 C CA . TYR A 1 593 ? -73.540 -10.278 7.586 1.00 40.66 593 TYR A CA 1
ATOM 4822 C C . TYR A 1 593 ? -74.290 -11.621 7.583 1.00 40.66 593 TYR A C 1
ATOM 4824 O O . TYR A 1 593 ? -75.518 -11.637 7.586 1.00 40.66 593 TYR A O 1
ATOM 4832 N N . GLY A 1 594 ? -73.554 -12.739 7.614 1.00 52.88 594 GLY A N 1
ATOM 4833 C CA . GLY A 1 594 ? -74.110 -14.078 7.866 1.00 52.88 594 GLY A CA 1
ATOM 4834 C C . GLY A 1 594 ? -73.989 -15.110 6.740 1.00 52.88 594 GLY A C 1
ATOM 4835 O O . GLY A 1 594 ? -74.370 -16.256 6.957 1.00 52.88 594 GLY A O 1
ATOM 4836 N N . THR A 1 595 ? -73.444 -14.772 5.570 1.00 56.75 595 THR A N 1
ATOM 4837 C CA . THR A 1 595 ? -73.142 -15.775 4.530 1.00 56.75 595 THR A CA 1
ATOM 4838 C C . THR A 1 595 ? -71.714 -16.297 4.646 1.00 56.75 595 THR A C 1
ATOM 4840 O O . THR A 1 595 ? -70.770 -15.507 4.707 1.00 56.75 595 THR A O 1
ATOM 4843 N N . ASP A 1 596 ? -71.581 -17.628 4.655 1.00 51.59 596 ASP A N 1
ATOM 4844 C CA . ASP A 1 596 ? -70.306 -18.348 4.641 1.00 51.59 596 ASP A CA 1
ATOM 4845 C C . ASP A 1 596 ? -69.497 -17.917 3.406 1.00 51.59 596 ASP A C 1
ATOM 4847 O O . ASP A 1 596 ? -69.989 -18.045 2.276 1.00 51.59 596 ASP A O 1
ATOM 4851 N N . PRO A 1 597 ? -68.307 -17.316 3.578 1.00 50.19 597 PRO A N 1
ATOM 4852 C CA . PRO A 1 597 ? -67.528 -16.868 2.449 1.00 50.19 597 PRO A CA 1
ATOM 4853 C C . PRO A 1 597 ? -66.969 -18.122 1.787 1.00 50.19 597 PRO A C 1
ATOM 4855 O O . PRO A 1 597 ? -65.990 -18.685 2.266 1.00 50.19 597 PRO A O 1
ATOM 4858 N N . GLY A 1 598 ? -67.560 -18.540 0.667 1.00 48.84 598 GLY A N 1
ATOM 4859 C CA . GLY A 1 598 ? -67.031 -19.574 -0.234 1.00 48.84 598 GLY A CA 1
ATOM 4860 C C . GLY A 1 598 ? -65.697 -19.189 -0.896 1.00 48.84 598 GLY A C 1
ATOM 4861 O O . GLY A 1 598 ? -65.478 -19.457 -2.070 1.00 48.84 598 GLY A O 1
ATOM 4862 N N . LEU A 1 599 ? -64.825 -18.506 -0.159 1.00 48.06 599 LEU A N 1
ATOM 4863 C CA . LEU A 1 599 ? -63.435 -18.249 -0.462 1.00 48.06 599 LEU A CA 1
ATOM 4864 C C . LEU A 1 599 ? -62.640 -19.413 0.122 1.00 48.06 599 LEU A C 1
ATOM 4866 O O . LEU A 1 599 ? -62.384 -19.464 1.329 1.00 48.06 599 LEU A O 1
ATOM 4870 N N . GLU A 1 600 ? -62.215 -20.336 -0.742 1.00 50.69 600 GLU A N 1
ATOM 4871 C CA . GLU A 1 600 ? -61.056 -21.163 -0.425 1.00 50.69 600 GLU A CA 1
ATOM 4872 C C . GLU A 1 600 ? -59.931 -20.214 -0.001 1.00 50.69 600 GLU A C 1
ATOM 4874 O O . GLU A 1 600 ? -59.485 -19.369 -0.782 1.00 50.69 600 GLU A O 1
ATOM 4879 N N . ARG A 1 601 ? -59.519 -20.300 1.272 1.00 40.72 601 ARG A N 1
ATOM 4880 C CA . ARG A 1 601 ? -58.354 -19.572 1.784 1.00 40.72 601 ARG A CA 1
ATOM 4881 C C . ARG A 1 601 ? -57.216 -19.754 0.786 1.00 40.72 601 ARG A C 1
ATOM 4883 O O . ARG A 1 601 ? -56.855 -20.891 0.483 1.00 40.72 601 ARG A O 1
ATOM 4890 N N . SER A 1 602 ? -56.690 -18.636 0.287 1.00 41.53 602 SER A N 1
ATOM 4891 C CA . SER A 1 602 ? -55.639 -18.626 -0.722 1.00 41.53 602 SER A CA 1
ATOM 4892 C C . SER A 1 602 ? -54.517 -19.586 -0.328 1.00 41.53 602 SER A C 1
ATOM 4894 O O . SER A 1 602 ? -54.041 -19.607 0.811 1.00 41.53 602 SER A O 1
ATOM 4896 N N . LYS A 1 603 ? -54.100 -20.403 -1.297 1.00 45.06 603 LYS A N 1
ATOM 4897 C CA . LYS A 1 603 ? -53.006 -21.377 -1.187 1.00 45.06 603 LYS A CA 1
ATOM 4898 C C . LYS A 1 603 ? -51.635 -20.728 -0.920 1.00 45.06 603 LYS A C 1
ATOM 4900 O O . LYS A 1 603 ? -50.655 -21.447 -0.756 1.00 45.06 603 LYS A O 1
ATOM 4905 N N . ASP A 1 604 ? -51.585 -19.403 -0.790 1.00 44.56 604 ASP A N 1
ATOM 4906 C CA . ASP A 1 604 ? -50.374 -18.584 -0.769 1.00 44.56 604 ASP A CA 1
ATOM 4907 C C . ASP A 1 604 ? -50.108 -17.933 0.596 1.00 44.56 604 ASP A C 1
ATOM 4909 O O . ASP A 1 604 ? -49.671 -16.789 0.704 1.00 44.56 604 ASP A O 1
ATOM 4913 N N . ILE A 1 605 ? -50.312 -18.689 1.676 1.00 39.97 605 ILE A N 1
ATOM 4914 C CA . ILE A 1 605 ? -49.443 -18.525 2.845 1.00 39.97 605 ILE A CA 1
ATOM 4915 C C . ILE A 1 605 ? -48.174 -19.311 2.517 1.00 39.97 605 ILE A C 1
ATOM 4917 O O . ILE A 1 605 ? -48.255 -20.509 2.256 1.00 39.97 605 ILE A O 1
ATOM 4921 N N . CYS A 1 606 ? -47.015 -18.648 2.532 1.00 36.66 606 CYS A N 1
ATOM 4922 C CA . CYS A 1 606 ? -45.701 -19.198 2.178 1.00 36.66 606 CYS A CA 1
ATOM 4923 C C . CYS A 1 606 ? -45.211 -20.312 3.126 1.00 36.66 606 CYS A C 1
ATOM 4925 O O . CYS A 1 606 ? -44.188 -20.185 3.794 1.00 36.66 606 CYS A O 1
ATOM 4927 N N . ILE A 1 607 ? -45.909 -21.440 3.161 1.00 36.53 607 ILE A N 1
ATOM 4928 C CA . ILE A 1 607 ? -45.367 -22.727 3.566 1.00 36.53 607 ILE A CA 1
ATOM 4929 C C . ILE A 1 607 ? -45.353 -23.545 2.283 1.00 36.53 607 ILE A C 1
ATOM 4931 O O . ILE A 1 607 ? -46.405 -23.985 1.828 1.00 36.53 607 ILE A O 1
ATOM 4935 N N . GLN A 1 608 ? -44.175 -23.740 1.683 1.00 37.72 608 GLN A N 1
ATOM 4936 C CA . GLN A 1 608 ? -43.997 -24.659 0.559 1.00 37.72 608 GLN A CA 1
ATOM 4937 C C . GLN A 1 608 ? -44.434 -26.070 0.975 1.00 37.72 608 GLN A C 1
ATOM 4939 O O . GLN A 1 608 ? -43.638 -26.895 1.425 1.00 37.72 608 GLN A O 1
ATOM 4944 N N . ARG A 1 609 ? -45.714 -26.381 0.804 1.00 40.22 609 ARG A N 1
ATOM 4945 C CA . ARG A 1 609 ? -46.173 -27.756 0.737 1.00 40.22 609 ARG A CA 1
ATOM 4946 C C . ARG A 1 609 ? -46.081 -28.134 -0.726 1.00 40.22 609 ARG A C 1
ATOM 4948 O O . ARG A 1 609 ? -46.945 -27.777 -1.518 1.00 40.22 609 ARG A O 1
ATOM 4955 N N . LYS A 1 610 ? -44.996 -28.832 -1.084 1.00 46.19 610 LYS A N 1
ATOM 4956 C CA . LYS A 1 610 ? -44.950 -29.610 -2.327 1.00 46.19 610 LYS A CA 1
ATOM 4957 C C . LYS A 1 610 ? -46.281 -30.360 -2.419 1.00 46.19 610 LYS A C 1
ATOM 4959 O O . LYS A 1 610 ? -46.640 -31.048 -1.462 1.00 46.19 610 LYS A O 1
ATOM 4964 N N . CYS A 1 611 ? -47.021 -30.169 -3.507 1.00 44.06 611 CYS A N 1
ATOM 4965 C CA . CYS A 1 611 ? -48.185 -30.992 -3.798 1.00 44.06 611 CYS A CA 1
ATOM 4966 C C . CYS A 1 611 ? -47.643 -32.414 -3.975 1.00 44.06 611 CYS A C 1
ATOM 4968 O O . CYS A 1 611 ? -46.880 -32.679 -4.900 1.00 44.06 611 CYS A O 1
ATOM 4970 N N . VAL A 1 612 ? -47.869 -33.261 -2.978 1.00 52.34 612 VAL A N 1
ATOM 4971 C CA . VAL A 1 612 ? -47.336 -34.621 -2.912 1.00 52.34 612 VAL A CA 1
ATOM 4972 C C . VAL A 1 612 ? -48.531 -35.515 -3.149 1.00 52.34 612 VAL A C 1
ATOM 4974 O O . VAL A 1 612 ? -49.476 -35.465 -2.364 1.00 52.34 612 VAL A O 1
ATOM 4977 N N . ASP A 1 613 ? -48.489 -36.274 -4.237 1.00 55.38 613 ASP A N 1
ATOM 4978 C CA . ASP A 1 613 ? -49.560 -37.182 -4.619 1.00 55.38 613 ASP A CA 1
ATOM 4979 C C . ASP A 1 613 ? -49.789 -38.222 -3.498 1.00 55.38 613 ASP A C 1
ATOM 4981 O O . ASP A 1 613 ? -48.848 -38.944 -3.131 1.00 55.38 613 ASP A O 1
ATOM 4985 N N . PRO A 1 614 ? -50.995 -38.275 -2.898 1.00 55.19 614 PRO A N 1
ATOM 4986 C CA . PRO A 1 614 ? -51.320 -39.233 -1.848 1.00 55.19 614 PRO A CA 1
ATOM 4987 C C . PRO A 1 614 ? -51.187 -40.690 -2.295 1.00 55.19 614 PRO A C 1
ATOM 4989 O O . PRO A 1 614 ? -50.878 -41.537 -1.457 1.00 55.19 614 PRO A O 1
ATOM 4992 N N . GLU A 1 615 ? -51.376 -40.977 -3.587 1.00 55.88 615 GLU A N 1
ATOM 4993 C CA . GLU A 1 615 ? -51.260 -42.334 -4.128 1.00 55.88 615 GLU A CA 1
ATOM 4994 C C . GLU A 1 615 ? -49.795 -42.770 -4.267 1.00 55.88 615 GLU A C 1
ATOM 4996 O O . GLU A 1 615 ? -49.467 -43.924 -3.995 1.00 55.88 615 GLU A O 1
ATOM 5001 N N . GLN A 1 616 ? -48.888 -41.842 -4.597 1.00 50.22 616 GLN A N 1
ATOM 5002 C CA . GLN A 1 616 ? -47.451 -42.131 -4.723 1.00 50.22 616 GLN A CA 1
ATOM 5003 C C . GLN A 1 616 ? -46.715 -42.140 -3.376 1.00 50.22 616 GLN A C 1
ATOM 5005 O O . GLN A 1 616 ? -45.711 -42.835 -3.213 1.00 50.22 616 GLN A O 1
ATOM 5010 N N . HIS A 1 617 ? -47.199 -41.386 -2.383 1.00 52.78 617 HIS A N 1
ATOM 5011 C CA . HIS A 1 617 ? -46.551 -41.282 -1.071 1.00 52.78 617 HIS A CA 1
ATOM 5012 C C . HIS A 1 617 ? -47.522 -41.479 0.108 1.00 52.78 617 HIS A C 1
ATOM 5014 O O . HIS A 1 617 ? -47.603 -40.618 0.998 1.00 52.78 617 HIS A O 1
ATOM 5020 N N . PRO A 1 618 ? -48.200 -42.640 0.193 1.00 59.53 618 PRO A N 1
ATOM 5021 C CA . PRO A 1 618 ? -49.259 -42.889 1.175 1.00 59.53 618 PRO A CA 1
ATOM 5022 C C . PRO A 1 618 ? -48.764 -42.782 2.627 1.00 59.53 618 PRO A C 1
ATOM 5024 O O . PRO A 1 618 ? -49.472 -42.283 3.501 1.00 59.53 618 PRO A O 1
ATOM 5027 N N . PHE A 1 619 ? -47.498 -43.130 2.890 1.00 58.03 619 PHE A N 1
ATOM 5028 C CA . PHE A 1 619 ? -46.879 -43.044 4.221 1.00 58.03 619 PHE A CA 1
ATOM 5029 C C . PHE A 1 619 ? -46.830 -41.624 4.801 1.00 58.03 619 PHE A C 1
ATOM 5031 O O . PHE A 1 619 ? -46.831 -41.428 6.022 1.00 58.03 619 PHE A O 1
ATOM 5038 N N . ARG A 1 620 ? -46.793 -40.606 3.936 1.00 56.44 620 ARG A N 1
ATOM 5039 C CA . ARG A 1 620 ? -46.728 -39.207 4.360 1.00 56.44 620 ARG A CA 1
ATOM 5040 C C . ARG A 1 620 ? -48.077 -38.693 4.859 1.00 56.44 620 ARG A C 1
ATOM 5042 O O . ARG A 1 620 ? -48.096 -37.675 5.543 1.00 56.44 620 ARG A O 1
ATOM 5049 N N . PHE A 1 621 ? -49.162 -39.413 4.602 1.00 62.91 621 PHE A N 1
ATOM 5050 C CA . PHE A 1 621 ? -50.517 -39.049 5.017 1.00 62.91 621 PHE A CA 1
ATOM 5051 C C . PHE A 1 621 ? -51.108 -40.007 6.058 1.00 62.91 621 PHE A C 1
ATOM 5053 O O . PHE A 1 621 ? -52.261 -39.856 6.445 1.00 62.91 621 PHE A O 1
ATOM 5060 N N . LEU A 1 622 ? -50.308 -40.955 6.557 1.00 61.75 622 LEU A N 1
ATOM 5061 C CA . LEU A 1 622 ? -50.675 -41.785 7.700 1.00 61.75 622 LEU A CA 1
ATOM 5062 C C . LEU A 1 622 ? -50.848 -40.936 8.962 1.00 61.75 622 LEU A C 1
ATOM 5064 O O . LEU A 1 622 ? -50.078 -39.996 9.201 1.00 61.75 622 LEU A O 1
ATOM 5068 N N . ASP A 1 623 ? -51.833 -41.304 9.780 1.00 64.94 623 ASP A N 1
ATOM 5069 C CA . ASP A 1 623 ? -52.017 -40.698 11.091 1.00 64.94 623 ASP A CA 1
ATOM 5070 C C . ASP A 1 623 ? -50.826 -40.996 12.022 1.00 64.94 623 ASP A C 1
ATOM 5072 O O . ASP A 1 623 ? -49.963 -41.847 11.763 1.00 64.94 623 ASP A O 1
ATOM 5076 N N . THR A 1 624 ? -50.759 -40.256 13.124 1.00 59.25 624 THR A N 1
ATOM 5077 C CA . THR A 1 624 ? -49.661 -40.341 14.091 1.00 59.25 624 THR A CA 1
ATOM 5078 C C . THR A 1 624 ? -49.499 -41.751 14.668 1.00 59.25 624 THR A C 1
ATOM 5080 O O . THR A 1 624 ? -48.375 -42.178 14.921 1.00 59.25 624 THR A O 1
ATOM 5083 N N . HIS A 1 625 ? -50.595 -42.498 14.832 1.00 68.62 625 HIS A N 1
ATOM 5084 C CA . HIS A 1 625 ? -50.577 -43.860 15.358 1.00 68.62 625 HIS A CA 1
ATOM 5085 C C . HIS A 1 625 ? -49.999 -44.845 14.327 1.00 68.62 625 HIS A C 1
ATOM 5087 O O . HIS A 1 625 ? -49.125 -45.650 14.646 1.00 68.62 625 HIS A O 1
ATOM 5093 N N . ALA A 1 626 ? -50.412 -44.742 13.067 1.00 65.38 626 ALA A N 1
ATOM 5094 C CA . ALA A 1 626 ? -49.948 -45.583 11.969 1.00 65.38 626 ALA A CA 1
ATOM 5095 C C . ALA A 1 626 ? -48.486 -45.312 11.567 1.00 65.38 626 ALA A C 1
ATOM 5097 O O . ALA A 1 626 ? -47.821 -46.214 11.058 1.00 65.38 626 ALA A O 1
ATOM 5098 N N . ARG A 1 627 ? -47.954 -44.108 11.825 1.00 62.34 627 ARG A N 1
ATOM 5099 C CA . ARG A 1 627 ? -46.516 -43.810 11.667 1.00 62.34 627 ARG A CA 1
ATOM 5100 C C . ARG A 1 627 ? -45.642 -44.396 12.766 1.00 62.34 627 ARG A C 1
ATOM 5102 O O . ARG A 1 627 ? -44.509 -44.772 12.484 1.00 62.34 627 ARG A O 1
ATOM 5109 N N . LEU A 1 628 ? -46.137 -44.421 14.002 1.00 56.81 628 LEU A N 1
ATOM 5110 C CA . LEU A 1 628 ? -45.396 -44.970 15.139 1.00 56.81 628 LEU A CA 1
ATOM 5111 C C . LEU A 1 628 ? -45.415 -46.505 15.139 1.00 56.81 628 LEU A C 1
ATOM 5113 O O . LEU A 1 628 ? -44.454 -47.120 15.590 1.00 56.81 628 LEU A O 1
ATOM 5117 N N . PHE A 1 629 ? -46.463 -47.115 14.572 1.00 62.75 629 PHE A N 1
ATOM 5118 C CA . PHE A 1 629 ? -46.624 -48.569 14.477 1.00 62.75 629 PHE A CA 1
ATOM 5119 C C . PHE A 1 629 ? -46.929 -49.022 13.038 1.00 62.75 629 PHE A C 1
ATOM 5121 O O . PHE A 1 629 ? -48.037 -49.496 12.754 1.00 62.75 629 PHE A O 1
ATOM 5128 N N . PRO A 1 630 ? -45.982 -48.872 12.095 1.00 57.47 630 PRO A N 1
ATOM 5129 C CA . PRO A 1 630 ? -46.214 -49.261 10.713 1.00 57.47 630 PRO A CA 1
ATOM 5130 C C . PRO A 1 630 ? -46.361 -50.785 10.619 1.00 57.47 630 PRO A C 1
ATOM 5132 O O . PRO A 1 630 ? -45.455 -51.537 10.971 1.00 57.47 630 PRO A O 1
ATOM 5135 N N . LYS A 1 631 ? -47.512 -51.256 10.119 1.00 54.78 631 LYS A N 1
ATOM 5136 C CA . LYS A 1 631 ? -47.776 -52.694 9.903 1.00 54.78 631 LYS A CA 1
ATOM 5137 C C . LYS A 1 631 ? -46.877 -53.321 8.825 1.00 54.78 631 LYS A C 1
ATOM 5139 O O . LYS A 1 631 ? -46.781 -54.540 8.768 1.00 54.78 631 LYS A O 1
ATOM 5144 N N . PHE A 1 632 ? -46.226 -52.504 7.996 1.00 55.12 632 PHE A N 1
ATOM 5145 C CA . PHE A 1 632 ? -45.258 -52.918 6.982 1.00 55.12 632 PHE A CA 1
ATOM 5146 C C . PHE A 1 632 ? -44.067 -51.954 6.964 1.00 55.12 632 PHE A C 1
ATOM 5148 O O . PHE A 1 632 ? -44.251 -50.736 6.979 1.00 55.12 632 PHE A O 1
ATOM 5155 N N . SER A 1 633 ? -42.852 -52.506 6.921 1.00 53.91 633 SER A N 1
ATOM 5156 C CA . SER A 1 633 ? -41.620 -51.733 6.738 1.00 53.91 633 SER A CA 1
ATOM 5157 C C . SER A 1 633 ? -41.557 -51.214 5.296 1.00 53.91 633 SER A C 1
ATOM 5159 O O . SER A 1 633 ? -41.780 -52.009 4.381 1.00 53.91 633 SER A O 1
ATOM 5161 N N . PRO A 1 634 ? -41.284 -49.919 5.055 1.00 52.12 634 PRO A N 1
ATOM 5162 C CA . PRO A 1 634 ? -41.208 -49.393 3.700 1.00 52.12 634 PRO A CA 1
ATOM 5163 C C . PRO A 1 634 ? -40.066 -50.071 2.933 1.00 52.12 634 PRO A C 1
ATOM 5165 O O . PRO A 1 634 ? -38.897 -49.976 3.310 1.00 52.12 634 PRO A O 1
ATOM 5168 N N . THR A 1 635 ? -40.417 -50.761 1.849 1.00 53.94 635 THR A N 1
ATOM 5169 C CA . THR A 1 635 ? -39.462 -51.280 0.869 1.00 53.94 635 THR A CA 1
ATOM 5170 C C . THR A 1 635 ? -38.721 -50.128 0.205 1.00 53.94 635 THR A C 1
ATOM 5172 O O . THR A 1 635 ? -39.297 -49.080 -0.085 1.00 53.94 635 THR A O 1
ATOM 5175 N N . TRP A 1 636 ? -37.423 -50.346 0.006 1.00 49.41 636 TRP A N 1
ATOM 5176 C CA . TRP A 1 636 ? -36.471 -49.438 -0.625 1.00 49.41 636 TRP A CA 1
ATOM 5177 C C . TRP A 1 636 ? -37.071 -48.731 -1.853 1.00 49.41 636 TRP A C 1
ATOM 5179 O O . TRP A 1 636 ? -37.533 -49.393 -2.778 1.00 49.41 636 TRP A O 1
ATOM 5189 N N . ASP A 1 637 ? -37.062 -47.394 -1.839 1.00 54.66 637 ASP A N 1
ATOM 5190 C CA . ASP A 1 637 ? -37.523 -46.543 -2.941 1.00 54.66 637 ASP A CA 1
ATOM 5191 C C . ASP A 1 637 ? -36.315 -46.185 -3.839 1.00 54.66 637 ASP A C 1
ATOM 5193 O O . ASP A 1 637 ? -35.444 -45.405 -3.417 1.00 54.66 637 ASP A O 1
ATOM 5197 N N . PRO A 1 638 ? -36.234 -46.756 -5.058 1.00 55.12 638 PRO A N 1
ATOM 5198 C CA . PRO A 1 638 ? -35.113 -46.563 -5.971 1.00 55.12 638 PRO A CA 1
ATOM 5199 C C . PRO A 1 638 ? -34.890 -45.109 -6.357 1.00 55.12 638 PRO A C 1
ATOM 5201 O O . PRO A 1 638 ? -33.740 -44.671 -6.485 1.00 55.12 638 PRO A O 1
ATOM 5204 N N . GLU A 1 639 ? -35.982 -44.375 -6.552 1.00 50.75 639 GLU A N 1
ATOM 5205 C CA . GLU A 1 639 ? -35.977 -43.018 -7.081 1.00 50.75 639 GLU A CA 1
ATOM 5206 C C . GLU A 1 639 ? -35.589 -42.031 -5.992 1.00 50.75 639 GLU A C 1
ATOM 5208 O O . GLU A 1 639 ? -34.733 -41.170 -6.211 1.00 50.75 639 GLU A O 1
ATOM 5213 N N . ARG A 1 640 ? -36.098 -42.220 -4.769 1.00 53.94 640 ARG A N 1
ATOM 5214 C CA . ARG A 1 640 ? -35.651 -41.439 -3.611 1.00 53.94 640 ARG A CA 1
ATOM 5215 C C . ARG A 1 640 ? -34.174 -41.675 -3.307 1.00 53.94 640 ARG A C 1
ATOM 5217 O O . ARG A 1 640 ? -33.448 -40.721 -3.023 1.00 53.94 640 ARG A O 1
ATOM 5224 N N . ALA A 1 641 ? -33.708 -42.921 -3.400 1.00 58.16 641 ALA A N 1
ATOM 5225 C CA . ALA A 1 641 ? -32.292 -43.239 -3.255 1.00 58.16 641 ALA A CA 1
ATOM 5226 C C . ALA A 1 641 ? -31.457 -42.642 -4.401 1.00 58.16 641 ALA A C 1
ATOM 5228 O O . ALA A 1 641 ? -30.349 -42.172 -4.167 1.00 58.16 641 ALA A O 1
ATOM 5229 N N . ALA A 1 642 ? -31.953 -42.625 -5.643 1.00 52.31 642 ALA A N 1
ATOM 5230 C CA . ALA A 1 642 ? -31.279 -41.988 -6.782 1.00 52.31 642 ALA A CA 1
ATOM 5231 C C . ALA A 1 642 ? -31.189 -40.460 -6.629 1.00 52.31 642 ALA A C 1
ATOM 5233 O O . ALA A 1 642 ? -30.128 -39.883 -6.863 1.00 52.31 642 ALA A O 1
ATOM 5234 N N . ALA A 1 643 ? -32.253 -39.816 -6.150 1.00 53.22 643 ALA A N 1
ATOM 5235 C CA . ALA A 1 643 ? -32.264 -38.387 -5.865 1.00 53.22 643 ALA A CA 1
ATOM 5236 C C . ALA A 1 643 ? -31.271 -38.032 -4.748 1.00 53.22 643 ALA A C 1
ATOM 5238 O O . ALA A 1 643 ? -30.454 -37.131 -4.930 1.00 53.22 643 ALA A O 1
ATOM 5239 N N . LEU A 1 644 ? -31.258 -38.778 -3.637 1.00 54.84 644 LEU A N 1
ATOM 5240 C CA . LEU A 1 644 ? -30.267 -38.598 -2.565 1.00 54.84 644 LEU A CA 1
ATOM 5241 C C . LEU A 1 644 ? -28.831 -38.832 -3.066 1.00 54.84 644 LEU A C 1
ATOM 5243 O O . LEU A 1 644 ? -27.957 -38.013 -2.799 1.00 54.84 644 LEU A O 1
ATOM 5247 N N . ARG A 1 645 ? -28.612 -39.860 -3.901 1.00 53.91 645 ARG A N 1
ATOM 5248 C CA . ARG A 1 645 ? -27.323 -40.113 -4.574 1.00 53.91 645 ARG A CA 1
ATOM 5249 C C . ARG A 1 645 ? -26.874 -38.938 -5.449 1.00 53.91 645 ARG A C 1
ATOM 5251 O O . ARG A 1 645 ? -25.691 -38.626 -5.479 1.00 53.91 645 ARG A O 1
ATOM 5258 N N . SER A 1 646 ? -27.798 -38.262 -6.136 1.00 54.62 646 SER A N 1
ATOM 5259 C CA . SER A 1 646 ? -27.475 -37.074 -6.942 1.00 54.62 646 SER A CA 1
ATOM 5260 C C . SER A 1 646 ? -27.122 -35.846 -6.093 1.00 54.62 646 SER A C 1
ATOM 5262 O O . SER A 1 646 ? -26.342 -34.997 -6.526 1.00 54.62 646 SER A O 1
ATOM 5264 N N . HIS A 1 647 ? -27.660 -35.763 -4.873 1.00 55.97 647 HIS A N 1
ATOM 5265 C CA . HIS A 1 647 ? -27.366 -34.688 -3.931 1.00 55.97 647 HIS A CA 1
ATOM 5266 C C . HIS A 1 647 ? -25.984 -34.850 -3.276 1.00 55.97 647 HIS A C 1
ATOM 5268 O O . HIS A 1 647 ? -25.283 -33.851 -3.149 1.00 55.97 647 HIS A O 1
ATOM 5274 N N . ASP A 1 648 ? -25.543 -36.076 -2.974 1.00 55.47 648 ASP A N 1
ATOM 5275 C CA . ASP A 1 648 ? -24.225 -36.351 -2.362 1.00 55.47 648 ASP A CA 1
ATOM 5276 C C . ASP A 1 648 ? -23.024 -36.122 -3.304 1.00 55.47 648 ASP A C 1
ATOM 5278 O O . ASP A 1 648 ? -21.877 -36.022 -2.860 1.00 55.47 648 ASP A O 1
ATOM 5282 N N . VAL A 1 649 ? -23.263 -36.028 -4.616 1.00 54.22 649 VAL A N 1
ATOM 5283 C CA . VAL A 1 649 ? -22.216 -35.806 -5.633 1.00 54.22 649 VAL A CA 1
ATOM 5284 C C . VAL A 1 649 ? -22.058 -34.318 -5.993 1.00 54.22 649 VAL A C 1
ATOM 5286 O O . VAL A 1 649 ? -21.070 -33.950 -6.628 1.00 54.22 649 VAL A O 1
ATOM 5289 N N . ARG A 1 650 ? -22.976 -33.436 -5.560 1.00 51.88 650 ARG A N 1
ATOM 5290 C CA . ARG A 1 650 ? -22.997 -32.013 -5.961 1.00 51.88 650 ARG A CA 1
ATOM 5291 C C . ARG A 1 650 ? -21.755 -31.207 -5.565 1.00 51.88 650 ARG A C 1
ATOM 5293 O O . ARG A 1 650 ? -21.423 -30.277 -6.291 1.00 51.88 650 ARG A O 1
ATOM 5300 N N . ASP A 1 651 ? -21.048 -31.595 -4.504 1.00 51.44 651 ASP A N 1
ATOM 5301 C CA . ASP A 1 651 ? -19.881 -30.854 -3.994 1.00 51.44 651 ASP A CA 1
ATOM 5302 C C . ASP A 1 651 ? -18.523 -31.488 -4.354 1.00 51.44 651 ASP A C 1
ATOM 5304 O O . ASP A 1 651 ? -17.476 -31.030 -3.894 1.00 51.44 651 ASP A O 1
ATOM 5308 N N . ARG A 1 652 ? -18.492 -32.543 -5.186 1.00 55.31 652 ARG A N 1
ATOM 5309 C CA . ARG A 1 652 ? -17.230 -33.187 -5.596 1.00 55.31 652 ARG A CA 1
ATOM 5310 C C . ARG A 1 652 ? -16.760 -32.686 -6.960 1.00 55.31 652 ARG A C 1
ATOM 5312 O O . ARG A 1 652 ? -17.375 -32.966 -7.990 1.00 55.31 652 ARG A O 1
ATOM 5319 N N . THR A 1 653 ? -15.626 -31.991 -6.976 1.00 51.16 653 THR A N 1
ATOM 5320 C CA . THR A 1 653 ? -14.945 -31.566 -8.204 1.00 51.16 653 THR A CA 1
ATOM 5321 C C . THR A 1 653 ? -14.340 -32.762 -8.941 1.00 51.16 653 THR A C 1
ATOM 5323 O O . THR A 1 653 ? -13.779 -33.677 -8.338 1.00 51.16 653 THR A O 1
ATOM 5326 N N . HIS A 1 654 ? -14.465 -32.763 -10.270 1.00 51.22 654 HIS A N 1
ATOM 5327 C CA . HIS A 1 654 ? -13.877 -33.784 -11.135 1.00 51.22 654 HIS A CA 1
ATOM 5328 C C . HIS A 1 654 ? -12.352 -33.826 -10.949 1.00 51.22 654 HIS A C 1
ATOM 5330 O O . HIS A 1 654 ? -11.674 -32.810 -11.116 1.00 51.22 654 HIS A O 1
ATOM 5336 N N . ASN A 1 655 ? -11.809 -34.991 -10.587 1.00 51.41 655 ASN A N 1
ATOM 5337 C CA . ASN A 1 655 ? -10.378 -35.149 -10.356 1.00 51.41 655 ASN A CA 1
ATOM 5338 C C . ASN A 1 655 ? -9.650 -35.388 -11.690 1.00 51.41 655 ASN A C 1
ATOM 5340 O O . ASN A 1 655 ? -9.681 -36.469 -12.275 1.00 51.41 655 ASN A O 1
ATOM 5344 N N . ILE A 1 656 ? -9.002 -34.329 -12.173 1.00 50.69 656 ILE A N 1
ATOM 5345 C CA . ILE A 1 656 ? -8.389 -34.243 -13.506 1.00 50.69 656 ILE A CA 1
ATOM 5346 C C . ILE A 1 656 ? -7.122 -35.120 -13.609 1.00 50.69 656 ILE A C 1
ATOM 5348 O O . ILE A 1 656 ? -6.675 -35.438 -14.705 1.00 50.69 656 ILE A O 1
ATOM 5352 N N . ILE A 1 657 ? -6.536 -35.532 -12.477 1.00 44.91 657 ILE A N 1
ATOM 5353 C CA . ILE A 1 657 ? -5.253 -36.254 -12.445 1.00 44.91 657 ILE A CA 1
ATOM 5354 C C . ILE A 1 657 ? -5.437 -37.753 -12.710 1.00 44.91 657 ILE A C 1
ATOM 5356 O O . ILE A 1 657 ? -4.594 -38.377 -13.347 1.00 44.91 657 ILE A O 1
ATOM 5360 N N . ASN A 1 658 ? -6.531 -38.343 -12.231 1.00 49.03 658 ASN A N 1
ATOM 5361 C CA . ASN A 1 658 ? -6.789 -39.784 -12.319 1.00 49.03 658 ASN A CA 1
ATOM 5362 C C . ASN A 1 658 ? -7.957 -40.146 -13.250 1.00 49.03 658 ASN A C 1
ATOM 5364 O O . ASN A 1 658 ? -8.207 -41.330 -13.460 1.00 49.03 658 ASN A O 1
ATOM 5368 N N . GLY A 1 659 ? -8.663 -39.159 -13.815 1.00 47.88 659 GLY A N 1
ATOM 5369 C CA . GLY A 1 659 ? -9.731 -39.377 -14.799 1.00 47.88 659 GLY A CA 1
ATOM 5370 C C . GLY A 1 659 ? -10.933 -40.160 -14.262 1.00 47.88 659 GLY A C 1
ATOM 5371 O O . GLY A 1 659 ? -11.751 -40.644 -15.043 1.00 47.88 659 GLY A O 1
ATOM 5372 N N . ALA A 1 660 ? -11.050 -40.310 -12.941 1.00 51.81 660 ALA A N 1
ATOM 5373 C CA . ALA A 1 660 ? -12.127 -41.073 -12.336 1.00 51.81 660 ALA A CA 1
ATOM 5374 C C . ALA A 1 660 ? -13.459 -40.328 -12.520 1.00 51.81 660 ALA A C 1
ATOM 5376 O O . ALA A 1 660 ? -13.601 -39.161 -12.142 1.00 51.81 660 ALA A O 1
ATOM 5377 N N . GLN A 1 661 ? -14.450 -41.007 -13.103 1.00 54.72 661 GLN A N 1
ATOM 5378 C CA . GLN A 1 661 ? -15.835 -40.545 -13.054 1.00 54.72 661 GLN A CA 1
ATOM 5379 C C . GLN A 1 661 ? -16.286 -40.474 -11.589 1.00 54.72 661 GLN A C 1
ATOM 5381 O O . GLN A 1 661 ? -15.863 -41.287 -10.767 1.00 54.72 661 GLN A O 1
ATOM 5386 N N . ASN A 1 662 ? -17.179 -39.532 -11.270 1.00 54.41 662 ASN A N 1
ATOM 5387 C CA . ASN A 1 662 ? -17.813 -39.382 -9.953 1.00 54.41 662 ASN A CA 1
ATOM 5388 C C . ASN A 1 662 ? -18.807 -40.532 -9.654 1.00 54.41 662 ASN A C 1
ATOM 5390 O O . ASN A 1 662 ? -19.936 -40.300 -9.229 1.00 54.41 662 ASN A O 1
ATOM 5394 N N . ALA A 1 663 ? -18.422 -41.778 -9.924 1.00 49.62 663 ALA A N 1
ATOM 5395 C CA . ALA A 1 663 ? -19.201 -42.964 -9.627 1.00 49.62 663 ALA A CA 1
ATOM 5396 C C . ALA A 1 663 ? -18.768 -43.508 -8.263 1.00 49.62 663 ALA A C 1
ATOM 5398 O O . ALA A 1 663 ? -17.629 -43.929 -8.073 1.00 49.62 663 ALA A O 1
ATOM 5399 N N . LEU A 1 664 ? -19.685 -43.493 -7.298 1.00 48.88 664 LEU A N 1
ATOM 5400 C CA . LEU A 1 664 ? -19.519 -44.231 -6.054 1.00 48.88 664 LEU A CA 1
ATOM 5401 C C . LEU A 1 664 ? -19.959 -45.680 -6.290 1.00 48.88 664 LEU A C 1
ATOM 5403 O O . LEU A 1 664 ? -21.137 -45.936 -6.538 1.00 48.88 664 LEU A O 1
ATOM 5407 N N . SER A 1 665 ? -19.026 -46.630 -6.207 1.00 44.19 665 SER A N 1
ATOM 5408 C CA . SER A 1 665 ? -19.373 -48.043 -6.066 1.00 44.19 665 SER A CA 1
ATOM 5409 C C . SER A 1 665 ? -19.765 -48.298 -4.613 1.00 44.19 665 SER A C 1
ATOM 5411 O O . SER A 1 665 ? -18.924 -48.201 -3.719 1.00 44.19 665 SER A O 1
ATOM 5413 N N . TYR A 1 666 ? -21.030 -48.622 -4.378 1.00 48.84 666 TYR A N 1
ATOM 5414 C CA . TYR A 1 666 ? -21.483 -49.140 -3.093 1.00 48.84 666 TYR A CA 1
ATOM 5415 C C . TYR A 1 666 ? -21.811 -50.617 -3.259 1.00 48.84 666 TYR A C 1
ATOM 5417 O O . TYR A 1 666 ? -22.575 -50.982 -4.154 1.00 48.84 666 TYR A O 1
ATOM 5425 N N . GLU A 1 667 ? -21.267 -51.460 -2.386 1.00 42.88 667 GLU A N 1
ATOM 5426 C CA . GLU A 1 667 ? -21.810 -52.799 -2.194 1.00 42.88 667 GLU A CA 1
ATOM 5427 C C . GLU A 1 667 ? -23.190 -52.640 -1.550 1.00 42.88 667 GLU A C 1
ATOM 5429 O O . GLU A 1 667 ? -23.328 -52.103 -0.449 1.00 42.88 667 GLU A O 1
ATOM 5434 N N . VAL A 1 668 ? -24.234 -53.027 -2.283 1.00 49.72 668 VAL A N 1
ATOM 5435 C CA . VAL A 1 668 ? -25.597 -53.044 -1.754 1.00 49.72 668 VAL A CA 1
ATOM 5436 C C . VAL A 1 668 ? -25.615 -54.059 -0.617 1.00 49.72 668 VAL A C 1
ATOM 5438 O O . VAL A 1 668 ? -25.290 -55.226 -0.828 1.00 49.72 668 VAL A O 1
ATOM 5441 N N . ALA A 1 669 ? -25.965 -53.614 0.592 1.00 47.97 669 ALA A N 1
ATOM 5442 C CA . ALA A 1 669 ? -26.176 -54.524 1.709 1.00 47.97 669 ALA A CA 1
ATOM 5443 C C . ALA A 1 669 ? -27.209 -55.578 1.293 1.00 47.97 669 ALA A C 1
ATOM 5445 O O . ALA A 1 669 ? -28.272 -55.225 0.774 1.00 47.97 669 ALA A O 1
ATOM 5446 N N . LEU A 1 670 ? -26.871 -56.855 1.491 1.00 50.38 670 LEU A N 1
ATOM 5447 C CA . LEU A 1 670 ? -27.734 -57.973 1.119 1.00 50.38 670 LEU A CA 1
ATOM 5448 C C . LEU A 1 670 ? -29.135 -57.775 1.731 1.00 50.38 670 LEU A C 1
ATOM 5450 O O . LEU A 1 670 ? -29.236 -57.241 2.844 1.00 50.38 670 LEU A O 1
ATOM 5454 N N . PRO A 1 671 ? -30.215 -58.172 1.032 1.00 55.59 671 PRO A N 1
ATOM 5455 C CA . PRO A 1 671 ? -31.568 -58.138 1.569 1.00 55.59 671 PRO A CA 1
ATOM 5456 C C . PRO A 1 671 ? -31.611 -58.688 2.997 1.00 55.59 671 PRO A C 1
ATOM 5458 O O . PRO A 1 671 ? -30.926 -59.655 3.324 1.00 55.59 671 PRO A O 1
ATOM 5461 N N . TRP A 1 672 ? -32.430 -58.085 3.860 1.00 46.06 672 TRP A N 1
ATOM 5462 C CA . TRP A 1 672 ? -32.552 -58.486 5.270 1.00 46.06 672 TRP A CA 1
ATOM 5463 C C . TRP A 1 672 ? -32.786 -59.996 5.448 1.00 46.06 672 TRP A C 1
ATOM 5465 O O . TRP A 1 672 ? -32.279 -60.596 6.391 1.00 46.06 672 TRP A O 1
ATOM 5475 N N . GLU A 1 673 ? -33.496 -60.616 4.509 1.00 62.25 673 GLU A N 1
ATOM 5476 C CA . GLU A 1 673 ? -33.742 -62.058 4.461 1.00 62.25 673 GLU A CA 1
ATOM 5477 C C . GLU A 1 673 ? -32.451 -62.866 4.252 1.00 62.25 673 GLU A C 1
ATOM 5479 O O . GLU A 1 673 ? -32.236 -63.863 4.940 1.00 62.25 673 GLU A O 1
ATOM 5484 N N . GLU A 1 674 ? -31.543 -62.408 3.387 1.00 61.12 674 GLU A N 1
ATOM 5485 C CA . GLU A 1 674 ? -30.224 -63.021 3.189 1.00 61.12 674 GLU A CA 1
ATOM 5486 C C . GLU A 1 674 ? -29.297 -62.771 4.382 1.00 61.12 674 GLU A C 1
ATOM 5488 O O . GLU A 1 674 ? -28.565 -63.669 4.795 1.00 61.12 674 GLU A O 1
ATOM 5493 N N . VAL A 1 675 ? -29.368 -61.590 5.005 1.00 61.88 675 VAL A N 1
ATOM 5494 C CA . VAL A 1 675 ? -28.626 -61.293 6.242 1.00 61.88 675 VAL A CA 1
ATOM 5495 C C . VAL A 1 675 ? -29.110 -62.186 7.388 1.00 61.88 675 VAL A C 1
ATOM 5497 O O . VAL A 1 675 ? -28.292 -62.714 8.146 1.00 61.88 675 VAL A O 1
ATOM 5500 N N . GLN A 1 676 ? -30.421 -62.427 7.495 1.00 62.12 676 GLN A N 1
ATOM 5501 C CA . GLN A 1 676 ? -30.978 -63.382 8.451 1.00 62.12 676 GLN A CA 1
ATOM 5502 C C . GLN A 1 676 ? -30.573 -64.819 8.127 1.00 62.12 676 GLN A C 1
ATOM 5504 O O . GLN A 1 676 ? -30.171 -65.538 9.040 1.00 62.12 676 GLN A O 1
ATOM 5509 N N . GLN A 1 677 ? -30.618 -65.241 6.862 1.00 67.50 677 GLN A N 1
ATOM 5510 C CA . GLN A 1 677 ? -30.162 -66.575 6.468 1.00 67.50 677 GLN A CA 1
ATOM 5511 C C . GLN A 1 677 ? -28.679 -66.781 6.779 1.00 67.50 677 GLN A C 1
ATOM 5513 O O . GLN A 1 677 ? -28.320 -67.815 7.335 1.00 67.50 677 GLN A O 1
ATOM 5518 N N . GLN A 1 678 ? -27.822 -65.792 6.523 1.00 71.25 678 GLN A N 1
ATOM 5519 C CA . GLN A 1 678 ? -26.404 -65.861 6.877 1.00 71.25 678 GLN A CA 1
ATOM 5520 C C . GLN A 1 678 ? -26.183 -65.861 8.393 1.00 71.25 678 GLN A C 1
ATOM 5522 O O . GLN A 1 678 ? -25.320 -66.587 8.884 1.00 71.25 678 GLN A O 1
ATOM 5527 N N . ALA A 1 679 ? -26.965 -65.098 9.161 1.00 69.81 679 ALA A N 1
ATOM 5528 C CA . ALA A 1 679 ? -26.904 -65.117 10.622 1.00 69.81 679 ALA A CA 1
ATOM 5529 C C . ALA A 1 679 ? -27.368 -66.466 11.200 1.00 69.81 679 ALA A C 1
ATOM 5531 O O . ALA A 1 679 ? -26.759 -66.978 12.141 1.00 69.81 679 ALA A O 1
ATOM 5532 N N . ILE A 1 680 ? -28.403 -67.073 10.613 1.00 73.19 680 ILE A N 1
ATOM 5533 C CA . ILE A 1 680 ? -28.876 -68.417 10.956 1.00 73.19 680 ILE A CA 1
ATOM 5534 C C . ILE A 1 680 ? -27.811 -69.451 10.588 1.00 73.19 680 ILE A C 1
ATOM 5536 O O . ILE A 1 680 ? -27.452 -70.264 11.432 1.00 73.19 680 ILE A O 1
ATOM 5540 N N . GLN A 1 681 ? -27.233 -69.388 9.387 1.00 73.94 681 GLN A N 1
ATOM 5541 C CA . GLN A 1 681 ? -26.152 -70.283 8.965 1.00 73.94 681 GLN A CA 1
ATOM 5542 C C . GLN A 1 681 ? -24.914 -70.153 9.860 1.00 73.94 681 GLN A C 1
ATOM 5544 O O . GLN A 1 681 ? -24.323 -71.165 10.225 1.00 73.94 681 GLN A O 1
ATOM 5549 N N . ARG A 1 682 ? -24.549 -68.935 10.284 1.00 73.38 682 ARG A N 1
ATOM 5550 C CA . ARG A 1 682 ? -23.463 -68.710 11.252 1.00 73.38 682 ARG A CA 1
ATOM 5551 C C . ARG A 1 682 ? -23.783 -69.309 12.616 1.00 73.38 682 ARG A C 1
ATOM 5553 O O . ARG A 1 682 ? -22.929 -69.987 13.169 1.00 73.38 682 ARG A O 1
ATOM 5560 N N . ARG A 1 683 ? -25.008 -69.139 13.121 1.00 73.31 683 ARG A N 1
ATOM 5561 C CA . ARG A 1 683 ? -25.451 -69.756 14.383 1.00 73.31 683 ARG A CA 1
ATOM 5562 C C . ARG A 1 683 ? -25.490 -71.279 14.309 1.00 73.31 683 ARG A C 1
ATOM 5564 O O . ARG A 1 683 ? -25.095 -71.936 15.263 1.00 73.31 683 ARG A O 1
ATOM 5571 N N . VAL A 1 684 ? -25.917 -71.840 13.180 1.00 75.38 684 VAL A N 1
ATOM 5572 C CA . VAL A 1 684 ? -25.890 -73.288 12.927 1.00 75.38 684 VAL A CA 1
ATOM 5573 C C . VAL A 1 684 ? -24.446 -73.790 12.856 1.00 75.38 684 VAL A C 1
ATOM 5575 O O . VAL A 1 684 ? -24.131 -74.811 13.459 1.00 75.38 684 VAL A O 1
ATOM 5578 N N . ALA A 1 685 ? -23.545 -73.058 12.196 1.00 72.06 685 ALA A N 1
ATOM 5579 C CA . ALA A 1 685 ? -22.126 -73.402 12.126 1.00 72.06 685 ALA A CA 1
ATOM 5580 C C . ALA A 1 685 ? -21.415 -73.274 13.486 1.00 72.06 685 ALA A C 1
ATOM 5582 O O . ALA A 1 685 ? -20.556 -74.093 13.811 1.00 72.06 685 ALA A O 1
ATOM 5583 N N . GLU A 1 686 ? -21.770 -72.276 14.296 1.00 72.31 686 GLU A N 1
ATOM 5584 C CA . GLU A 1 686 ? -21.275 -72.126 15.667 1.00 72.31 686 GLU A CA 1
ATOM 5585 C C . GLU A 1 686 ? -21.802 -73.238 16.569 1.00 72.31 686 GLU A C 1
ATOM 5587 O O . GLU A 1 686 ? -20.997 -73.874 17.238 1.00 72.31 686 GLU A O 1
ATOM 5592 N N . ALA A 1 687 ? -23.100 -73.554 16.517 1.00 71.12 687 ALA A N 1
ATOM 5593 C CA . ALA A 1 687 ? -23.687 -74.662 17.268 1.00 71.12 687 ALA A CA 1
ATOM 5594 C C . ALA A 1 687 ? -23.084 -76.019 16.865 1.00 71.12 687 ALA A C 1
ATOM 5596 O O . ALA A 1 687 ? -22.786 -76.840 17.733 1.00 71.12 687 ALA A O 1
ATOM 5597 N N . ALA A 1 688 ? -22.826 -76.235 15.570 1.00 69.50 688 ALA A N 1
ATOM 5598 C CA . ALA A 1 688 ? -22.117 -77.414 15.081 1.00 69.50 688 ALA A CA 1
ATOM 5599 C C . ALA A 1 688 ? -20.684 -77.473 15.630 1.00 69.50 688 ALA A C 1
ATOM 5601 O O . ALA A 1 688 ? -20.270 -78.520 16.121 1.00 69.50 688 ALA A O 1
ATOM 5602 N N . LYS A 1 689 ? -19.956 -76.343 15.646 1.00 68.19 689 LYS A N 1
ATOM 5603 C CA . LYS A 1 689 ? -18.621 -76.253 16.262 1.00 68.19 689 LYS A CA 1
ATOM 5604 C C . LYS A 1 689 ? -18.658 -76.564 17.758 1.00 68.19 689 LYS A C 1
ATOM 5606 O O . LYS A 1 689 ? -17.786 -77.295 18.229 1.00 68.19 689 LYS A O 1
ATOM 5611 N N . THR A 1 690 ? -19.646 -76.057 18.499 1.00 66.06 690 THR A N 1
ATOM 5612 C CA . THR A 1 690 ? -19.806 -76.334 19.935 1.00 66.06 690 THR A CA 1
ATOM 5613 C C . THR A 1 690 ? -20.133 -77.806 20.193 1.00 66.06 690 THR A C 1
ATOM 5615 O O . THR A 1 690 ? -19.556 -78.387 21.108 1.00 66.06 690 THR A O 1
ATOM 5618 N N . ALA A 1 691 ? -20.960 -78.434 19.351 1.00 61.44 691 ALA A N 1
ATOM 5619 C CA . ALA A 1 691 ? -21.277 -79.861 19.434 1.00 61.44 691 ALA A CA 1
ATOM 5620 C C . ALA A 1 691 ? -20.058 -80.756 19.136 1.00 61.44 691 ALA A C 1
ATOM 5622 O O . ALA A 1 691 ? -19.793 -81.699 19.877 1.00 61.44 691 ALA A O 1
ATOM 5623 N N . THR A 1 692 ? -19.235 -80.429 18.129 1.00 60.25 692 THR A N 1
ATOM 5624 C CA . THR A 1 692 ? -17.950 -81.132 17.920 1.00 60.25 692 THR A CA 1
ATOM 5625 C C . THR A 1 692 ? -16.988 -80.955 19.094 1.00 60.25 692 THR A C 1
ATOM 5627 O O . THR A 1 692 ? -16.250 -81.880 19.421 1.00 60.25 692 THR A O 1
ATOM 5630 N N . ARG A 1 693 ? -17.012 -79.798 19.770 1.00 56.22 693 ARG A N 1
ATOM 5631 C CA . ARG A 1 693 ? -16.167 -79.536 20.946 1.00 56.22 693 ARG A CA 1
ATOM 5632 C C . ARG A 1 693 ? -16.641 -80.283 22.195 1.00 56.22 693 ARG A C 1
ATOM 5634 O O . ARG A 1 693 ? -15.800 -80.653 23.001 1.00 56.22 693 ARG A O 1
ATOM 5641 N N . SER A 1 694 ? -17.947 -80.528 22.343 1.00 55.50 694 SER A N 1
ATOM 5642 C CA . SER A 1 694 ? -18.486 -81.338 23.446 1.00 55.50 694 SER A CA 1
ATOM 5643 C C . SER A 1 694 ? -18.334 -82.842 23.209 1.00 55.50 694 SER A C 1
ATOM 5645 O O . SER A 1 694 ? -18.224 -83.595 24.172 1.00 55.50 694 SER A O 1
ATOM 5647 N N . MET A 1 695 ? -18.291 -83.292 21.948 1.00 55.12 695 MET A N 1
ATOM 5648 C CA . MET A 1 695 ? -17.999 -84.693 21.620 1.00 55.12 695 MET A CA 1
ATOM 5649 C C . MET A 1 695 ? -16.505 -85.033 21.745 1.00 55.12 695 MET A C 1
ATOM 5651 O O . MET A 1 695 ? -16.184 -86.144 22.148 1.00 55.12 695 MET A O 1
ATOM 5655 N N . SER A 1 696 ? -15.587 -84.083 21.515 1.00 52.44 696 SER A N 1
ATOM 5656 C CA . SER A 1 696 ? -14.145 -84.314 21.729 1.00 52.44 696 SER A CA 1
ATOM 5657 C C . SER A 1 696 ? -13.703 -84.261 23.202 1.00 52.44 696 SER A C 1
ATOM 5659 O O . SER A 1 696 ? -12.540 -84.521 23.483 1.00 52.44 696 SER A O 1
ATOM 5661 N N . SER A 1 697 ? -14.589 -83.908 24.140 1.00 53.16 697 SER A N 1
ATOM 5662 C CA . SER A 1 697 ? -14.331 -83.934 25.593 1.00 53.16 697 SER A CA 1
ATOM 5663 C C . SER A 1 697 ? -14.860 -85.197 26.293 1.00 53.16 697 SER A C 1
ATOM 5665 O O . SER A 1 697 ? -14.871 -85.268 27.522 1.00 53.16 697 SER A O 1
ATOM 5667 N N . HIS A 1 698 ? -15.326 -86.191 25.528 1.00 53.12 698 HIS A N 1
ATOM 5668 C CA . HIS A 1 698 ? -15.650 -87.536 26.027 1.00 53.12 698 HIS A CA 1
ATOM 5669 C C . HIS A 1 698 ? -14.831 -88.660 25.374 1.00 53.12 698 HIS A C 1
ATOM 5671 O O . HIS A 1 698 ? -14.963 -89.808 25.780 1.00 53.12 698 HIS A O 1
ATOM 5677 N N . GLU A 1 699 ? -13.913 -88.324 24.468 1.00 49.84 699 GLU A N 1
ATOM 5678 C CA . GLU A 1 699 ? -12.840 -89.206 24.001 1.00 49.84 699 GLU A CA 1
ATOM 5679 C C . GLU A 1 699 ? -11.564 -88.367 23.813 1.00 49.84 699 GLU A C 1
ATOM 5681 O O . GLU A 1 699 ? -11.269 -87.929 22.702 1.00 49.84 699 GLU A O 1
ATOM 5686 N N . ILE A 1 700 ? -10.895 -88.054 24.934 1.00 39.38 700 ILE A N 1
ATOM 5687 C CA . ILE A 1 700 ? -9.439 -87.893 25.181 1.00 39.38 700 ILE A CA 1
ATOM 5688 C C . ILE A 1 700 ? -9.246 -87.428 26.628 1.00 39.38 700 ILE A C 1
ATOM 5690 O O . ILE A 1 700 ? -9.901 -86.437 27.028 1.00 39.38 700 ILE A O 1
#

Radius of gyration: 41.63 Å; chains: 1; bounding box: 109×135×113 Å

Secondary structure (DSSP, 8-state):
-----TT-GGGGS-GGG-GGGTTPPP------SS-SS---PPTTHHHHHHHHHHHHHHT--SHHHHHHHHHHHHH-TT-HHHHHHHHHHHHHTT--HHHHHHHHHHHHHH-TT-HHHHHHHHHHHHHHHHHHHHHSTTHHHHHHHHHHHHHHHHHHHHHHHHHT-TT-HHHHHHHHHHHHHHT-GGGHHHHHHHHHHH-TT-HHHHHHHHHHHHHHSPSPPHHHHHHHHHHHHHHHHH-TT-HHHHHHHHTSBSSSTT-B-GGG-HHHHHHHHHHHHHHHHTT---HHHHHHHHHHHHHHHHHHHHHTTS-HHHHHHHHHHHHHHHHHHHHHHHH-GGGHHHHHHHHHHTTT-TTT-GGGGTSTTT-TTTT--S---------------------------------------------------S--PPPPTT-----TTS----------TTSSPPTT--SS-PPPTTPPPPPPPPPPP--GGGGGGG------HHHHHHHHHHHHHHHHHHHHHHHHHHHHHHHHHHHHHH-TT-BTTTB-TT-TT-SSSHHHHHHHHHHHHHHHHHHHHHHHHHHHHHGGGSTTTS--TT--------S-SS-------TTT-GGGG--HHHHHS-SSPPP--HHHHHHHHHHHTTT----TTT---S-----PPP-HHHHHHHHHHHHHHHHHHHHHHHHTTS--

pLDDT: mean 73.13, std 23.94, range [23.34, 98.44]

Foldseek 3Di:
DVDPPPDPVLVVDQLCPRPVNPVFDFAFDPCDPDHDPDDPADPSQRRLVRSLVRCVVVVDQDPVNLVSLLVNCVRPVLPLVSLVSNVVNCVVVVDDLVVVVVSLLVCCQVPVQHPSSLVSVLVSLVVVLVVLCVVDPDPVSLVVNLVSLVVLLVSLVVSCVSVVNPQRPSSLVSNVSSCVVSVVLPCLQVVLVVVCVVPVLRLSSLVSNVVSCCVPAPLHDPVVLVVQLVVLLVSCVVPVQRVSSLVSNVVQEDDDRSHDHLLVCVVLLVSLVVVQVVQVVVVHGRLSSLQSLLSNLLSLLLVLLVVPPDDPVSNVVSVVSLVSSLVSLCVCLVRVVVCVVVSVVVNVVCCPPPSSVPVVPPVPPPVVPPPDDDDDDDDDDDDDDDDDPDDPPPPPPPDPDDPPDDDDDDDDDDDDDDDDPDDDDDDDDDPPPPPDPDDPPPDDDDPDPDDPPVPDDDPQQPQPLDADPPDDALDDQQDDQPCVLVVLVVPPDDDDPVVVVVNVVVSVVSVVSNVVSVVSNVVSVVVLVVVCVVCVQDDRSYAGLCHCPGDSNNVSVVVVVVVVVVVVVVVVVVVVVVVVVVVPPPVPVDDDPDDDPPDPDDPPPPDPPDPDDCVVCVLVVDDPVCVVPPPDDDDDDPVVVVVVVVVVLVPDDQDPPPRDDSDDDDDDDPPPVVVVVVVVVVVVVVVVVVVVVVVVVVPD

InterPro domains:
  IPR002088 Protein prenyltransferase, alpha subunit [PF01239] (64-92)
  IPR002088 Protein prenyltransferase, alpha subunit [PF01239] (97-127)
  IPR002088 Protein prenyltransferase, alpha subunit [PF01239] (185-215)
  IPR002088 Protein prenyltransferase, alpha subunit [PF01239] (226-253)
  IPR002088 Protein prenyltransferase, alpha subunit [PS51147] (61-95)
  IPR002088 Protein prenyltransferase, alpha subunit [PS51147] (96-130)
  IPR002088 Protein prenyltransferase, alpha subunit [PS51147] (184-218)
  IPR002088 Protein prenyltransferase, alpha subunit [PS51147] (224-258)

Organism: Symbiodinium pilosum (NCBI:txid2952)